Protein AF-A0AAP2RC57-F1 (afdb_monomer)

Radius of gyration: 25.56 Å; Cα contacts (8 Å, |Δi|>4): 805; chains: 1; bounding box: 66×59×73 Å

Solvent-accessible surface area (backbone atoms only — not comparable to full-atom values): 23849 Å² total; per-residue (Å²): 111,42,79,47,70,42,87,91,65,49,38,30,40,40,34,31,61,38,85,91,76,53,29,42,38,34,36,42,38,35,35,86,50,62,31,56,44,36,36,43,33,37,75,51,63,69,88,62,71,57,52,41,61,51,59,52,50,81,66,72,75,49,53,63,49,76,56,96,31,35,35,39,35,44,32,54,61,45,45,55,62,35,55,35,39,39,35,39,32,59,41,25,61,70,53,69,73,39,84,90,45,95,68,66,46,54,71,66,49,33,49,55,53,51,67,41,33,81,59,81,63,50,80,49,69,51,74,76,76,88,84,90,83,88,88,86,87,88,90,89,94,87,89,85,87,87,87,90,83,92,81,90,84,90,86,84,90,89,82,81,87,69,78,85,87,58,70,20,52,29,34,24,35,35,24,25,44,78,89,40,48,43,62,62,48,42,52,32,36,40,49,36,31,20,76,73,71,33,33,22,35,35,34,39,60,19,57,87,67,56,49,62,41,71,54,59,62,51,60,75,90,78,54,85,40,22,44,22,36,33,32,45,71,76,39,60,66,74,56,17,50,41,78,49,104,48,96,35,26,36,36,28,33,28,32,88,50,69,68,40,54,74,54,40,43,71,78,46,51,47,58,56,49,53,61,53,20,72,79,17,56,31,34,36,35,25,43,38,60,33,77,50,71,68,34,52,53,48,43,70,61,21,65,29,32,37,40,35,25,36,67,43,74,67,33,49,58,33,33,51,54,34,53,50,50,31,54,76,68,73,26,46,65,78,23,30,32,34,28,61,33,49,88,86,72,52,84,58,51,71,68,58,51,22,64,74,67,75,36,52,70,62,36,76,32,54,71,52,84,63,66,74,38,92,85,22,51,50,39,48,75,72,40,54,89,36,72,62,22,46,41,34,44,50,44,30,29,62,76,70,69,44,91,81,78,70,84,75,87,62,76,48,69,65,53,57,50,46,53,66,73,68,61,127

Nearest PDB structures (foldseek):
  1g3r-assembly1_A  TM=9.320E-01  e=1.371E-20  Pyrococcus furiosus
  1ion-assembly1_A  TM=9.252E-01  e=2.441E-20  Pyrococcus horikoshii OT3
  1hyq-assembly1_A  TM=9.012E-01  e=7.736E-20  Archaeoglobus fulgidus
  3r9j-assembly1_B-1  TM=8.174E-01  e=2.659E-14  Escherichia coli K-12
  3r9j-assembly1_A-1  TM=8.174E-01  e=3.161E-14  Escherichia coli K-12

Mean predicted aligned error: 17.64 Å

Secondary structure (DSSP, 8-state):
-EEEE-TTT--EEEEEEETTTTEEEEEEE--SS-EEEEEEEEE--TT-TTEEEEEEESSSPPEEEEETTEEEEEEEEE-TT-EEEEEEEEEEHHHHS-TT------HHHHHHHHGGGGSPPEEEEEPPPS----------------------------S----TT-PPEEEEEE-SSTTSSHHHHHHHHHHHHHHTT--EEEEE--TTS--HHHHHT--GGG-S--HHHHHTTSS-GGGG-EE-SSTTEEEEPPP--HHHHHH--GGGHHHHHHHHHTT-SEEEEEPPSSSSHHHHHHHHT-SEEEEEE-SSHHHHHHHHHHHHHHHHTT-EEEEEEE-S--SSS-SS-HHHHHHHHTS-EEEEPPP-GGGS-TT---HHHHSTTSHHHHHHHHHHHHHHT-TT-PPP----HHHHHHHHHH--

Foldseek 3Di:
DDWDADPVFRWIWDWDADPVQLKIKIKIWGAAAKFAKKKKKAFAPQVLPAKDKFKDWPDDTWDWDDDDRMIITIDGIDHHGTIMIIMIHSQHPVNVVPLPDPDHRDPVRSVRRNVRSPPDIDMDTDGDDDDDDDDDDDDDDDDDDDYDDYDDDDDDDDDDDPPADFQAAEEEEAFADPPLCSLLLLVLLQVLLVLVPFQEEEEELPLPDFCNCVLQVNDPVPQQDAVLCVQLVNDDLVSQWDDPPDPRYIYHTHDPDPVSSVSGPLVCVLVSSSVSRNPGNHYYYRFDHRQDPSLLSSLLSHQAYEYRAELDPVRLVSSLNSLVSSVVSVHYHAAYEHAQADPPDGPDDQVRSCVSNVHHHQYYAHDDPCSRPPNSDHCCQQPVPDPNVVSSNSSSCVVVVPPPDDNPPDDHPCVVVCCVVPPD

pLDDT: mean 73.2, std 20.49, range [22.48, 98.25]

InterPro domains:
  IPR010224 ATP binding protein MinD, archaea [TIGR01969] (170-416)
  IPR025669 AAA domain [PF13614] (169-316)
  IPR027417 P-loop containing nucleoside triphosphate hydrolase [G3DSA:3.40.50.300] (169-399)
  IPR027417 P-loop containing nucleoside triphosphate hydrolase [SSF52540] (168-402)
  IPR050678 DNA Partitioning ATPase [PTHR13696] (165-398)

Structure (mmCIF, N/CA/C/O backbone):
data_AF-A0AAP2RC57-F1
#
_entry.id   AF-A0AAP2RC57-F1
#
loop_
_atom_site.group_PDB
_atom_site.id
_atom_site.type_symbol
_atom_site.label_atom_id
_atom_site.label_alt_id
_atom_site.label_comp_id
_atom_site.label_asym_id
_atom_site.label_entity_id
_atom_site.label_seq_id
_atom_site.pdbx_PDB_ins_code
_atom_site.Cartn_x
_atom_site.Cartn_y
_atom_site.Cartn_z
_atom_site.occupancy
_atom_site.B_iso_or_equiv
_atom_site.auth_seq_id
_atom_site.auth_comp_id
_atom_site.auth_asym_id
_atom_site.auth_atom_id
_atom_site.pdbx_PDB_model_num
ATOM 1 N N . MET A 1 1 ? 8.441 -15.925 -38.998 1.00 71.75 1 MET A N 1
ATOM 2 C CA . MET A 1 1 ? 9.612 -15.519 -38.195 1.00 71.75 1 MET A CA 1
ATOM 3 C C . MET A 1 1 ? 10.595 -14.818 -39.115 1.00 71.75 1 MET A C 1
ATOM 5 O O . MET A 1 1 ? 10.938 -15.378 -40.149 1.00 71.75 1 MET A O 1
ATOM 9 N N . ILE A 1 2 ? 11.003 -13.601 -38.770 1.00 81.56 2 ILE A N 1
ATOM 10 C CA . ILE A 1 2 ? 12.039 -12.836 -39.468 1.00 81.56 2 ILE A CA 1
ATOM 11 C C . ILE A 1 2 ? 13.232 -12.728 -38.535 1.00 81.56 2 ILE A C 1
ATOM 13 O O . ILE A 1 2 ? 13.057 -12.373 -37.375 1.00 81.56 2 ILE A O 1
ATOM 17 N N . LYS A 1 3 ? 14.431 -12.969 -39.060 1.00 83.00 3 LYS A N 1
ATOM 18 C CA . LYS A 1 3 ? 15.690 -12.688 -38.377 1.00 83.00 3 LYS A CA 1
ATOM 19 C C . LYS A 1 3 ? 16.464 -11.632 -39.161 1.00 83.00 3 LYS A C 1
ATOM 21 O O . LYS A 1 3 ? 16.608 -11.747 -40.379 1.00 83.00 3 LYS A O 1
ATOM 26 N N . ILE A 1 4 ? 16.926 -10.598 -38.472 1.00 80.38 4 ILE A N 1
ATOM 27 C CA . ILE A 1 4 ? 17.747 -9.515 -39.012 1.00 80.38 4 ILE A CA 1
ATOM 28 C C . ILE A 1 4 ? 18.979 -9.421 -38.130 1.00 80.38 4 ILE A C 1
ATOM 30 O O . ILE A 1 4 ? 18.853 -9.304 -36.919 1.00 80.38 4 ILE A O 1
ATOM 34 N N . THR A 1 5 ? 20.160 -9.445 -38.728 1.00 79.06 5 THR A N 1
ATOM 35 C CA . THR A 1 5 ? 21.411 -9.199 -38.012 1.00 79.06 5 THR A CA 1
ATOM 36 C C . THR A 1 5 ? 22.023 -7.936 -38.585 1.00 79.06 5 THR A C 1
ATOM 38 O O . THR A 1 5 ? 22.183 -7.826 -39.801 1.00 79.06 5 THR A O 1
ATOM 41 N N . ASN A 1 6 ? 22.328 -6.972 -37.725 1.00 74.06 6 ASN A N 1
ATOM 42 C CA . ASN A 1 6 ? 23.096 -5.805 -38.115 1.00 74.06 6 ASN A CA 1
ATOM 43 C C . ASN A 1 6 ? 24.582 -6.193 -38.122 1.00 74.06 6 ASN A C 1
ATOM 45 O O . ASN A 1 6 ? 25.138 -6.545 -37.084 1.00 74.06 6 ASN A O 1
ATOM 49 N N . ALA A 1 7 ? 25.193 -6.179 -39.307 1.00 67.19 7 ALA A N 1
ATOM 50 C CA . ALA A 1 7 ? 26.567 -6.631 -39.510 1.00 67.19 7 ALA A CA 1
ATOM 51 C C . ALA A 1 7 ? 27.607 -5.741 -38.808 1.00 67.19 7 ALA A C 1
ATOM 53 O O . ALA A 1 7 ? 28.655 -6.247 -38.419 1.00 67.19 7 ALA A O 1
ATOM 54 N N . ASP A 1 8 ? 27.299 -4.457 -38.602 1.00 64.94 8 ASP A N 1
ATOM 55 C CA . ASP A 1 8 ? 28.224 -3.483 -38.010 1.00 64.94 8 ASP A CA 1
ATOM 56 C C . ASP A 1 8 ? 28.187 -3.507 -36.475 1.00 64.94 8 ASP A C 1
ATOM 58 O O . ASP A 1 8 ? 29.171 -3.192 -35.808 1.00 64.94 8 ASP A O 1
ATOM 62 N N . THR A 1 9 ? 27.046 -3.884 -35.892 1.00 69.62 9 THR A N 1
ATOM 63 C CA . THR A 1 9 ? 26.827 -3.824 -34.439 1.00 69.62 9 THR A CA 1
ATOM 64 C C . THR A 1 9 ? 26.744 -5.197 -33.776 1.00 69.62 9 THR A C 1
ATOM 66 O O . THR A 1 9 ? 26.930 -5.304 -32.566 1.00 69.62 9 THR A O 1
ATOM 69 N N . GLY A 1 10 ? 26.473 -6.258 -34.539 1.00 74.38 10 GLY A N 1
ATOM 70 C CA . GLY A 1 10 ? 26.226 -7.601 -34.008 1.00 74.38 10 GLY A CA 1
ATOM 71 C C . GLY A 1 10 ? 24.857 -7.761 -33.336 1.00 74.38 10 GLY A C 1
ATOM 72 O O . GLY A 1 10 ? 24.551 -8.840 -32.833 1.00 74.38 10 GLY A O 1
ATOM 73 N N . LEU A 1 11 ? 24.019 -6.716 -33.343 1.00 82.44 11 LEU A N 1
ATOM 74 C CA . LEU A 1 11 ? 22.653 -6.774 -32.832 1.00 82.44 11 LEU A CA 1
ATOM 75 C C . LEU A 1 11 ? 21.786 -7.643 -33.747 1.00 82.44 11 LEU A C 1
ATOM 77 O O . LEU A 1 11 ? 21.745 -7.461 -34.968 1.00 82.44 11 LEU A O 1
ATOM 81 N N . GLU A 1 12 ? 21.054 -8.568 -33.142 1.00 86.00 12 GLU A N 1
ATOM 82 C CA . GLU A 1 12 ? 20.142 -9.470 -33.828 1.00 86.00 12 GLU A CA 1
ATOM 83 C C . GLU A 1 12 ? 18.700 -9.180 -33.409 1.00 86.00 12 GLU A C 1
ATOM 85 O O . GLU A 1 12 ? 18.374 -9.184 -32.227 1.00 86.00 12 GLU A O 1
ATOM 90 N N . ILE A 1 13 ? 17.820 -8.963 -34.385 1.00 87.38 13 ILE A N 1
ATOM 91 C CA . ILE A 1 13 ? 16.377 -8.891 -34.184 1.00 87.38 13 ILE A CA 1
ATOM 92 C C . ILE A 1 13 ? 15.722 -10.166 -34.705 1.00 87.38 13 ILE A C 1
ATOM 94 O O . ILE A 1 13 ? 15.879 -10.515 -35.876 1.00 87.38 13 ILE A O 1
ATOM 98 N N . ILE A 1 14 ? 14.907 -10.806 -33.870 1.00 88.06 14 ILE A N 1
ATOM 99 C CA . ILE A 1 14 ? 14.030 -11.909 -34.253 1.00 88.06 14 ILE A CA 1
ATOM 100 C C . ILE A 1 14 ? 12.585 -11.482 -34.015 1.00 88.06 14 ILE A C 1
ATOM 102 O O . ILE A 1 14 ? 12.154 -11.361 -32.877 1.00 88.06 14 ILE A O 1
ATOM 106 N N . LYS A 1 15 ? 11.812 -11.294 -35.082 1.00 89.25 15 LYS A N 1
ATOM 107 C CA . LYS A 1 15 ? 10.379 -10.988 -35.012 1.00 89.25 15 LYS A CA 1
ATOM 108 C C . LYS A 1 15 ? 9.553 -12.230 -35.319 1.00 89.25 15 LYS A C 1
ATOM 110 O O . LYS A 1 15 ? 9.789 -12.910 -36.326 1.00 89.25 15 LYS A O 1
ATOM 115 N N . HIS A 1 16 ? 8.552 -12.521 -34.501 1.00 89.12 16 HIS A N 1
ATOM 116 C CA . HIS A 1 16 ? 7.581 -13.565 -34.785 1.00 89.12 16 HIS A CA 1
ATOM 117 C C . HIS A 1 16 ? 6.199 -13.244 -34.219 1.00 89.12 16 HIS A C 1
ATOM 119 O O . HIS A 1 16 ? 6.049 -12.530 -33.233 1.00 89.12 16 HIS A O 1
ATOM 125 N N . TRP A 1 17 ? 5.189 -13.814 -34.865 1.00 88.44 17 TRP A N 1
ATOM 126 C CA . TRP A 1 17 ? 3.831 -13.847 -34.353 1.00 88.44 17 TRP A CA 1
ATOM 127 C C . TRP A 1 17 ? 3.673 -15.042 -33.409 1.00 88.44 17 TRP A C 1
ATOM 129 O O . TRP A 1 17 ? 4.246 -16.107 -33.656 1.00 88.44 17 TRP A O 1
ATOM 139 N N . ASP A 1 18 ? 2.960 -14.841 -32.310 1.00 81.38 18 ASP A N 1
ATOM 140 C CA . ASP A 1 18 ? 2.585 -15.861 -31.336 1.00 81.38 18 ASP A CA 1
ATOM 141 C C . ASP A 1 18 ? 1.091 -16.157 -31.511 1.00 81.38 18 ASP A C 1
ATOM 143 O O . ASP A 1 18 ? 0.240 -15.402 -31.043 1.00 81.38 18 ASP A O 1
ATOM 147 N N . ASP A 1 19 ? 0.781 -17.247 -32.219 1.00 77.06 19 ASP A N 1
ATOM 148 C CA . ASP A 1 19 ? -0.594 -17.655 -32.531 1.00 77.06 19 ASP A CA 1
ATOM 149 C C . ASP A 1 19 ? -1.418 -18.000 -31.285 1.00 77.06 19 ASP A C 1
ATOM 151 O O . ASP A 1 19 ? -2.639 -17.865 -31.292 1.00 77.06 19 ASP A O 1
ATOM 155 N N . VAL A 1 20 ? -0.767 -18.449 -30.207 1.00 73.12 20 VAL A N 1
ATOM 156 C CA . VAL A 1 20 ? -1.454 -18.874 -28.980 1.00 73.12 20 VAL A CA 1
ATOM 157 C C . VAL A 1 20 ? -1.958 -17.662 -28.204 1.00 73.12 20 VAL A C 1
ATOM 159 O O . VAL A 1 20 ? -3.068 -17.687 -27.670 1.00 73.12 20 VAL A O 1
ATOM 162 N N . ASN A 1 21 ? -1.144 -16.606 -28.152 1.00 68.56 21 ASN A N 1
ATOM 163 C CA . ASN A 1 21 ? -1.432 -15.399 -27.378 1.00 68.56 21 ASN A CA 1
ATOM 164 C C . ASN A 1 21 ? -1.840 -14.191 -28.239 1.00 68.56 21 ASN A C 1
ATOM 166 O O . ASN A 1 21 ? -2.028 -13.106 -27.693 1.00 68.56 21 ASN A O 1
ATOM 170 N N . GLU A 1 22 ? -1.966 -14.369 -29.557 1.00 76.62 22 GLU A N 1
ATOM 171 C CA . GLU A 1 22 ? -2.390 -13.355 -30.534 1.00 76.62 22 GLU A CA 1
ATOM 172 C C . GLU A 1 22 ? -1.623 -12.026 -30.390 1.00 76.62 22 GLU A C 1
ATOM 174 O O . GLU A 1 22 ? -2.188 -10.932 -30.264 1.00 76.62 22 GLU A O 1
ATOM 179 N N . ARG A 1 23 ? -0.291 -12.126 -30.376 1.00 82.38 23 ARG A N 1
ATOM 180 C CA . ARG A 1 23 ? 0.617 -10.989 -30.174 1.00 82.38 23 ARG A CA 1
ATOM 181 C C . ARG A 1 23 ? 1.861 -11.090 -31.045 1.00 82.38 23 ARG A C 1
ATOM 183 O O . ARG A 1 23 ? 2.297 -12.180 -31.411 1.00 82.38 23 ARG A O 1
ATOM 190 N N . MET A 1 24 ? 2.459 -9.942 -31.342 1.00 86.25 24 MET A N 1
ATOM 191 C CA . MET A 1 24 ? 3.772 -9.883 -31.967 1.00 86.25 24 MET A CA 1
ATOM 192 C C . MET A 1 24 ? 4.857 -9.847 -30.899 1.00 86.25 24 MET A C 1
ATOM 194 O O . MET A 1 24 ? 4.752 -9.101 -29.925 1.00 86.25 24 MET A O 1
ATOM 198 N N . ILE A 1 25 ? 5.915 -10.616 -31.127 1.00 84.38 25 ILE A N 1
ATOM 199 C CA . ILE A 1 25 ? 7.101 -10.665 -30.283 1.00 84.38 25 ILE A CA 1
ATOM 200 C C . ILE A 1 25 ? 8.320 -10.319 -31.135 1.00 84.38 25 ILE A C 1
ATOM 202 O O . ILE A 1 25 ? 8.508 -10.848 -32.233 1.00 84.38 25 ILE A O 1
ATOM 206 N N . ILE A 1 26 ? 9.157 -9.425 -30.625 1.00 86.25 26 ILE A N 1
ATOM 207 C CA . ILE A 1 26 ? 10.446 -9.051 -31.192 1.00 86.25 26 ILE A CA 1
ATOM 208 C C . ILE A 1 26 ? 11.515 -9.301 -30.132 1.00 86.25 26 ILE A C 1
ATOM 210 O O . ILE A 1 26 ? 11.588 -8.589 -29.137 1.00 86.25 26 ILE A O 1
ATOM 214 N N . PHE A 1 27 ? 12.383 -10.278 -30.358 1.00 85.62 27 PHE A N 1
ATOM 215 C CA . PHE A 1 27 ? 13.598 -10.438 -29.573 1.00 85.62 27 PHE A CA 1
ATOM 216 C C . PHE A 1 27 ? 14.697 -9.557 -30.144 1.00 85.62 27 PHE A C 1
ATOM 218 O O . PHE A 1 27 ? 15.053 -9.700 -31.310 1.00 85.62 27 PHE A O 1
ATOM 225 N N . LEU A 1 28 ? 15.261 -8.688 -29.318 1.00 85.06 28 LEU A N 1
ATOM 226 C CA . LEU A 1 28 ? 16.549 -8.066 -29.569 1.00 85.06 28 LEU A CA 1
ATOM 227 C C . LEU A 1 28 ? 17.600 -8.840 -28.779 1.00 85.06 28 LEU A C 1
ATOM 229 O O . LEU A 1 28 ? 17.564 -8.849 -27.553 1.00 85.06 28 LEU A O 1
ATOM 233 N N . LYS A 1 29 ? 18.532 -9.477 -29.476 1.00 84.06 29 LYS A N 1
ATOM 234 C CA . LYS A 1 29 ? 19.677 -10.163 -28.890 1.00 84.06 29 LYS A CA 1
ATOM 235 C C . LYS A 1 29 ? 20.939 -9.368 -29.180 1.00 84.06 29 LYS A C 1
ATOM 237 O O . LYS A 1 29 ? 21.219 -9.036 -30.332 1.00 84.06 29 LYS A O 1
ATOM 242 N N . ASN A 1 30 ? 21.702 -9.099 -28.134 1.00 83.56 30 ASN A N 1
ATOM 243 C CA . ASN A 1 30 ? 22.970 -8.414 -28.238 1.00 83.56 30 ASN A CA 1
ATOM 244 C C . ASN A 1 30 ? 24.151 -9.389 -28.284 1.00 83.56 30 ASN A C 1
ATOM 246 O O . ASN A 1 30 ? 24.128 -10.449 -27.657 1.00 83.56 30 ASN A O 1
ATOM 250 N N . GLY A 1 31 ? 25.165 -9.019 -29.063 1.00 78.94 31 GLY A N 1
ATOM 251 C CA . GLY A 1 31 ? 26.434 -9.730 -29.175 1.00 78.94 31 GLY A CA 1
ATOM 252 C C . GLY A 1 31 ? 27.399 -9.327 -28.060 1.00 78.94 31 GLY A C 1
ATOM 253 O O . GLY A 1 31 ? 27.032 -9.310 -26.891 1.00 78.94 31 GLY A O 1
ATOM 254 N N . GLU A 1 32 ? 28.638 -9.001 -28.423 1.00 75.56 32 GLU A N 1
ATOM 255 C CA . GLU A 1 32 ? 29.727 -8.731 -27.467 1.00 75.56 32 GLU A CA 1
ATOM 256 C C . GLU A 1 32 ? 29.888 -7.246 -27.088 1.00 75.56 32 GLU A C 1
ATOM 258 O O . GLU A 1 32 ? 30.630 -6.928 -26.164 1.00 75.56 32 GLU A O 1
ATOM 263 N N . ASN A 1 33 ? 29.187 -6.335 -27.768 1.00 76.00 33 ASN A N 1
ATOM 264 C CA . ASN A 1 33 ? 29.333 -4.884 -27.593 1.00 76.00 33 ASN A CA 1
ATOM 265 C C . ASN A 1 33 ? 28.248 -4.303 -26.680 1.00 76.00 33 ASN A C 1
ATOM 267 O O . ASN A 1 33 ? 27.155 -4.853 -26.607 1.00 76.00 33 ASN A O 1
ATOM 271 N N . SER A 1 34 ? 28.504 -3.170 -26.023 1.00 75.75 34 SER A N 1
ATOM 272 C CA . SER A 1 34 ? 27.483 -2.417 -25.278 1.00 75.75 34 SER A CA 1
ATOM 273 C C . SER A 1 34 ? 26.927 -1.244 -26.096 1.00 75.75 34 SER A C 1
ATOM 275 O O . SER A 1 34 ? 27.631 -0.637 -26.902 1.00 75.75 34 SER A O 1
ATOM 277 N N . PHE A 1 35 ? 25.651 -0.906 -25.885 1.00 78.38 35 PHE A N 1
ATOM 278 C CA . PHE A 1 35 ? 24.963 0.184 -26.588 1.00 78.38 35 PHE A CA 1
ATOM 279 C C . PHE A 1 35 ? 24.184 1.054 -25.607 1.00 78.38 35 PHE A C 1
ATOM 281 O O . PHE A 1 35 ? 23.420 0.521 -24.807 1.00 78.38 35 PHE A O 1
ATOM 288 N N . LYS A 1 36 ? 24.328 2.384 -25.677 1.00 71.44 36 LYS A N 1
ATOM 289 C CA . LYS A 1 36 ? 23.601 3.299 -24.776 1.00 71.44 36 LYS A CA 1
ATOM 290 C C . LYS A 1 36 ? 22.129 3.435 -25.126 1.00 71.44 36 LYS A C 1
ATOM 292 O O . LYS A 1 36 ? 21.308 3.360 -24.227 1.00 71.44 36 LYS A O 1
ATOM 297 N N . ASP A 1 37 ? 21.809 3.599 -26.403 1.00 78.12 37 ASP A N 1
ATOM 298 C CA . ASP A 1 37 ? 20.434 3.775 -26.857 1.00 78.12 37 ASP A CA 1
ATOM 299 C C . ASP A 1 37 ? 20.211 2.960 -28.122 1.00 78.12 37 ASP A C 1
ATOM 301 O O . ASP A 1 37 ? 20.755 3.247 -29.193 1.00 78.12 37 ASP A O 1
ATOM 305 N N . VAL A 1 38 ? 19.402 1.913 -27.987 1.00 83.94 38 VAL A N 1
ATOM 306 C CA . VAL A 1 38 ? 18.958 1.098 -29.112 1.00 83.94 38 VAL A CA 1
ATOM 307 C C . VAL A 1 38 ? 17.497 1.402 -29.382 1.00 83.94 38 VAL A C 1
ATOM 309 O O . VAL A 1 38 ? 16.634 1.213 -28.530 1.00 83.94 38 VAL A O 1
ATOM 312 N N . THR A 1 39 ? 17.214 1.874 -30.591 1.00 86.38 39 THR A N 1
ATOM 313 C CA . THR A 1 39 ? 15.854 2.090 -31.069 1.00 86.38 39 THR A CA 1
ATOM 314 C C . THR A 1 39 ? 15.464 0.968 -32.019 1.00 86.38 39 THR A C 1
ATOM 316 O O . THR A 1 39 ? 16.044 0.819 -33.097 1.00 86.38 39 THR A O 1
ATOM 319 N N . VAL A 1 40 ? 14.457 0.194 -31.628 1.00 87.88 40 VAL A N 1
ATOM 320 C CA . VAL A 1 40 ? 13.790 -0.770 -32.505 1.00 87.88 40 VAL A CA 1
ATOM 321 C C . VAL A 1 40 ? 12.496 -0.136 -32.980 1.00 87.88 40 VAL A C 1
ATOM 323 O O . VAL A 1 40 ? 11.701 0.328 -32.169 1.00 87.88 40 VAL A O 1
ATOM 326 N N . GLU A 1 41 ? 12.277 -0.104 -34.287 1.00 88.50 41 GLU A N 1
ATOM 327 C CA . GLU A 1 41 ? 11.047 0.417 -34.871 1.00 88.50 41 GLU A CA 1
ATOM 328 C C . GLU A 1 41 ? 10.393 -0.647 -35.739 1.00 88.50 41 GLU A C 1
ATOM 330 O O . GLU A 1 41 ? 11.063 -1.339 -36.502 1.00 88.50 41 GLU A O 1
ATOM 335 N N . ASP A 1 42 ? 9.078 -0.763 -35.652 1.00 89.88 42 ASP A N 1
ATOM 336 C CA . ASP A 1 42 ? 8.298 -1.685 -36.463 1.00 89.88 42 ASP A CA 1
ATOM 337 C C . ASP A 1 42 ? 7.031 -1.001 -36.972 1.00 89.88 42 ASP A C 1
ATOM 339 O O . ASP A 1 42 ? 6.579 0.005 -36.419 1.00 89.88 42 ASP A O 1
ATOM 343 N N . LEU A 1 43 ? 6.465 -1.530 -38.051 1.00 85.62 43 LEU A N 1
ATOM 344 C CA . LEU A 1 43 ? 5.206 -1.033 -38.593 1.00 85.62 43 LEU A CA 1
ATOM 345 C C . LEU A 1 43 ? 4.037 -1.830 -38.018 1.00 85.62 43 LEU A C 1
ATOM 347 O O . LEU A 1 43 ? 4.142 -3.037 -37.800 1.00 85.62 43 LEU A O 1
ATOM 351 N N . TYR A 1 44 ? 2.908 -1.151 -37.842 1.00 83.44 44 TYR A N 1
ATOM 352 C CA . TYR A 1 44 ? 1.629 -1.762 -37.496 1.00 83.44 44 TYR A CA 1
ATOM 353 C C . TYR A 1 44 ? 0.492 -1.161 -38.352 1.00 83.44 44 TYR A C 1
ATOM 355 O O . TYR A 1 44 ? 0.659 -0.085 -38.936 1.00 83.44 44 TYR A O 1
ATOM 363 N N . PRO A 1 45 ? -0.674 -1.822 -38.466 1.00 80.12 45 PRO A N 1
ATOM 364 C CA . PRO A 1 45 ? -1.791 -1.323 -39.254 1.00 80.12 45 PRO A CA 1
ATOM 365 C C . PRO A 1 45 ? -2.388 -0.088 -38.576 1.00 80.12 45 PRO A C 1
ATOM 367 O O . PRO A 1 45 ? -2.844 -0.164 -37.440 1.00 80.12 45 PRO A O 1
ATOM 370 N N . VAL A 1 46 ? -2.455 1.039 -39.288 1.00 73.38 46 VAL A N 1
ATOM 371 C CA . VAL A 1 46 ? -3.007 2.311 -38.771 1.00 73.38 46 VAL A CA 1
ATOM 372 C C . VAL A 1 46 ? -4.460 2.215 -38.286 1.00 73.38 46 VAL A C 1
ATOM 374 O O . VAL A 1 46 ? -4.910 3.077 -37.539 1.00 73.38 46 VAL A O 1
ATOM 377 N N . SER A 1 47 ? -5.190 1.171 -38.689 1.00 69.06 47 SER A N 1
ATOM 378 C CA . SER A 1 47 ? -6.540 0.868 -38.207 1.00 69.06 47 SER A CA 1
ATOM 379 C C . SER A 1 47 ? -6.580 0.375 -36.755 1.00 69.06 47 SER A C 1
ATOM 381 O O . SER A 1 47 ? -7.657 0.342 -36.169 1.00 69.06 47 SER A O 1
ATOM 383 N N . LEU A 1 48 ? -5.440 -0.007 -36.167 1.00 67.00 48 LEU A N 1
ATOM 384 C CA . LEU A 1 48 ? -5.334 -0.489 -34.789 1.00 67.00 48 LEU A CA 1
ATOM 385 C C . LEU A 1 48 ? -4.944 0.650 -33.839 1.00 67.00 48 LEU A C 1
ATOM 387 O O . LEU A 1 48 ? -3.772 0.871 -33.550 1.00 67.00 48 LEU A O 1
ATOM 391 N N . SER A 1 49 ? -5.924 1.395 -33.332 1.00 55.38 49 SER A N 1
ATOM 392 C CA . SER A 1 49 ? -5.679 2.455 -32.345 1.00 55.38 49 SER A CA 1
ATOM 393 C C . SER A 1 49 ? -5.488 1.899 -30.928 1.00 55.38 49 SER A C 1
ATOM 395 O O . SER A 1 49 ? -6.241 1.027 -30.504 1.00 55.38 49 SER A O 1
ATOM 397 N N . GLY A 1 50 ? -4.558 2.465 -30.150 1.00 53.09 50 GLY A N 1
ATOM 398 C CA . GLY A 1 50 ? -4.476 2.230 -28.699 1.00 53.09 50 GLY A CA 1
ATOM 399 C C . GLY A 1 50 ? -3.771 0.941 -28.269 1.00 53.09 50 GLY A C 1
ATOM 400 O O . GLY A 1 50 ? -4.005 0.490 -27.149 1.00 53.09 50 GLY A O 1
ATOM 401 N N . MET A 1 51 ? -2.933 0.374 -29.141 1.00 63.78 51 MET A N 1
ATOM 402 C CA . MET A 1 51 ? -2.156 -0.842 -28.892 1.00 63.78 51 MET A CA 1
ATOM 403 C C . MET A 1 51 ? -1.361 -0.793 -27.592 1.00 63.78 51 MET A C 1
ATOM 405 O O . MET A 1 51 ? -0.785 0.232 -27.221 1.00 63.78 51 MET A O 1
ATOM 409 N N . ILE A 1 52 ? -1.289 -1.944 -26.936 1.00 54.81 52 ILE A N 1
ATOM 410 C CA . ILE A 1 52 ? -0.459 -2.130 -25.757 1.00 54.81 52 ILE A CA 1
ATOM 411 C C . ILE A 1 52 ? 0.883 -2.690 -26.199 1.00 54.81 52 ILE A C 1
ATOM 413 O O . ILE A 1 52 ? 0.962 -3.741 -26.843 1.00 54.81 52 ILE A O 1
ATOM 417 N N . CYS A 1 53 ? 1.931 -1.978 -25.811 1.00 63.50 53 CYS A N 1
ATOM 418 C CA . CYS A 1 53 ? 3.308 -2.388 -25.985 1.00 63.50 53 CYS A CA 1
ATOM 419 C C . CYS A 1 53 ? 3.908 -2.592 -24.601 1.00 63.50 53 CYS A C 1
ATOM 421 O O . CYS A 1 53 ? 3.778 -1.733 -23.733 1.00 63.50 53 CYS A O 1
ATOM 423 N N . PHE A 1 54 ? 4.579 -3.711 -24.405 1.00 59.03 54 PHE A N 1
ATOM 424 C CA . PHE A 1 54 ? 5.321 -3.990 -23.187 1.00 59.03 54 PHE A CA 1
ATOM 425 C C . PHE A 1 54 ? 6.600 -4.713 -23.557 1.00 59.03 54 PHE A C 1
ATOM 427 O O . PHE A 1 54 ? 6.756 -5.213 -24.670 1.00 59.03 54 PHE A O 1
ATOM 434 N N . ALA A 1 55 ? 7.544 -4.745 -22.638 1.00 59.69 55 ALA A N 1
ATOM 435 C CA . ALA A 1 55 ? 8.784 -5.450 -22.852 1.00 59.69 55 ALA A CA 1
ATOM 436 C C . ALA A 1 55 ? 9.125 -6.269 -21.625 1.00 59.69 55 ALA A C 1
ATOM 438 O O . ALA A 1 55 ? 8.981 -5.817 -20.494 1.00 59.69 55 ALA A O 1
ATOM 439 N N . ARG A 1 56 ? 9.600 -7.479 -21.876 1.00 52.50 56 ARG A N 1
ATOM 440 C CA . ARG A 1 56 ? 10.172 -8.364 -20.882 1.00 52.50 56 ARG A CA 1
ATOM 441 C C . ARG A 1 56 ? 11.685 -8.318 -21.063 1.00 52.50 56 ARG A C 1
ATOM 443 O O . ARG A 1 56 ? 12.206 -8.525 -22.158 1.00 52.50 56 ARG A O 1
ATOM 450 N N . SER A 1 57 ? 12.396 -7.955 -20.007 1.00 53.53 57 SER A N 1
ATOM 451 C CA . SER A 1 57 ? 13.812 -7.602 -20.084 1.00 53.53 57 SER A CA 1
ATOM 452 C C . SER A 1 57 ? 14.555 -8.134 -18.866 1.00 53.53 57 SER A C 1
ATOM 454 O O . SER A 1 57 ? 14.131 -7.892 -17.743 1.00 53.53 57 SER A O 1
ATOM 456 N N . GLY A 1 58 ? 15.696 -8.794 -19.084 1.00 46.06 58 GLY A N 1
ATOM 457 C CA . GLY A 1 58 ? 16.758 -8.818 -18.079 1.00 46.06 58 GLY A CA 1
ATOM 458 C C . GLY A 1 58 ? 17.466 -7.461 -18.095 1.00 46.06 58 GLY A C 1
ATOM 459 O O . GLY A 1 58 ? 18.087 -7.123 -19.100 1.00 46.06 58 GLY A O 1
ATOM 460 N N . GLY A 1 59 ? 17.317 -6.649 -17.045 1.00 47.97 59 GLY A N 1
ATOM 461 C CA . GLY A 1 59 ? 17.835 -5.268 -16.959 1.00 47.97 59 GLY A CA 1
ATOM 462 C C . GLY A 1 59 ? 16.793 -4.182 -17.294 1.00 47.97 59 GLY A C 1
ATOM 463 O O . GLY A 1 59 ? 15.602 -4.474 -17.342 1.00 47.97 59 GLY A O 1
ATOM 464 N N . VAL A 1 60 ? 17.234 -2.940 -17.556 1.00 43.81 60 VAL A N 1
ATOM 465 C CA . VAL A 1 60 ? 16.368 -1.737 -17.689 1.00 43.81 60 VAL A CA 1
ATOM 466 C C . VAL A 1 60 ? 15.233 -1.922 -18.709 1.00 43.81 60 VAL A C 1
ATOM 468 O O . VAL A 1 60 ? 15.473 -2.367 -19.838 1.00 43.81 60 VAL A O 1
ATOM 471 N N . ALA A 1 61 ? 14.004 -1.577 -18.305 1.00 49.75 61 ALA A N 1
ATOM 472 C CA . ALA A 1 61 ? 12.804 -1.680 -19.126 1.00 49.75 61 ALA A CA 1
ATOM 473 C C . ALA A 1 61 ? 12.809 -0.642 -20.268 1.00 49.75 61 ALA A C 1
ATOM 475 O O . ALA A 1 61 ? 13.081 0.539 -20.041 1.00 49.75 61 ALA A O 1
ATOM 476 N N . PRO A 1 62 ? 12.525 -1.045 -21.515 1.00 61.16 62 PRO A N 1
ATOM 477 C CA . PRO A 1 62 ? 12.481 -0.116 -22.633 1.00 61.16 62 PRO A CA 1
ATOM 478 C C . PRO A 1 62 ? 11.167 0.666 -22.683 1.00 61.16 62 PRO A C 1
ATOM 480 O O . PRO A 1 62 ? 10.089 0.135 -22.419 1.00 61.16 62 PRO A O 1
ATOM 483 N N . MET A 1 63 ? 11.248 1.923 -23.114 1.00 62.91 63 MET A N 1
ATOM 484 C CA . MET A 1 63 ? 10.070 2.752 -23.359 1.00 62.91 63 MET A CA 1
ATOM 485 C C . MET A 1 63 ? 9.500 2.449 -24.743 1.00 62.91 63 MET A C 1
ATOM 487 O O . MET A 1 63 ? 10.198 2.605 -25.747 1.00 62.91 63 MET A O 1
ATOM 491 N N . ALA A 1 64 ? 8.229 2.055 -24.808 1.00 70.19 64 ALA A N 1
ATOM 492 C CA . ALA A 1 64 ? 7.531 1.774 -26.058 1.00 70.19 64 ALA A CA 1
ATOM 493 C C . ALA A 1 64 ? 6.487 2.853 -26.370 1.00 70.19 64 ALA A C 1
ATOM 495 O O . ALA A 1 64 ? 5.684 3.220 -25.514 1.00 70.19 64 ALA A O 1
ATOM 496 N N . THR A 1 65 ? 6.460 3.333 -27.610 1.00 70.50 65 THR A N 1
ATOM 497 C CA . THR A 1 65 ? 5.428 4.246 -28.114 1.00 70.50 65 THR A CA 1
ATOM 498 C C . THR A 1 65 ? 4.848 3.704 -29.414 1.00 70.50 65 THR A C 1
ATOM 500 O O . THR A 1 65 ? 5.579 3.206 -30.264 1.00 70.50 65 THR A O 1
ATOM 503 N N . ALA A 1 66 ? 3.528 3.778 -29.579 1.00 71.94 66 ALA A N 1
ATOM 504 C CA . ALA A 1 66 ? 2.840 3.384 -30.807 1.00 71.94 66 ALA A CA 1
ATOM 505 C C . ALA A 1 66 ? 2.002 4.559 -31.317 1.00 71.94 66 ALA A C 1
ATOM 507 O O . ALA A 1 66 ? 1.086 5.013 -30.635 1.00 71.94 66 ALA A O 1
ATOM 508 N N . SER A 1 67 ? 2.318 5.071 -32.507 1.00 71.56 67 SER A N 1
ATOM 509 C CA . SER A 1 67 ? 1.606 6.201 -33.116 1.00 71.56 67 SER A CA 1
ATOM 510 C C . SER A 1 67 ? 1.755 6.192 -34.638 1.00 71.56 67 SER A C 1
ATOM 512 O O . SER A 1 67 ? 2.794 5.796 -35.161 1.00 71.56 67 SER A O 1
ATOM 514 N N . GLY A 1 68 ? 0.707 6.593 -35.363 1.00 72.56 68 GLY A N 1
ATOM 515 C CA . GLY A 1 68 ? 0.760 6.787 -36.817 1.00 72.56 68 GLY A CA 1
ATOM 516 C C . GLY A 1 68 ? 1.176 5.555 -37.636 1.00 72.56 68 GLY A C 1
ATOM 517 O O . GLY A 1 68 ? 1.843 5.712 -38.654 1.00 72.56 68 GLY A O 1
ATOM 518 N N . GLY A 1 69 ? 0.835 4.336 -37.195 1.00 79.44 69 GLY A N 1
ATOM 519 C CA . GLY A 1 69 ? 1.221 3.090 -37.884 1.00 79.44 69 GLY A CA 1
ATOM 520 C C . GLY A 1 69 ? 2.663 2.639 -37.632 1.00 79.44 69 GLY A C 1
ATOM 521 O O . GLY A 1 69 ? 3.151 1.721 -38.291 1.00 79.44 69 GLY A O 1
ATOM 522 N N . LYS A 1 70 ? 3.352 3.269 -36.675 1.00 83.56 70 LYS A N 1
ATOM 523 C CA . LYS A 1 70 ? 4.709 2.923 -36.260 1.00 83.56 70 LYS A CA 1
ATOM 524 C C . LYS A 1 70 ? 4.803 2.675 -34.756 1.00 83.56 70 LYS A C 1
ATOM 526 O O . LYS A 1 70 ? 4.302 3.469 -33.958 1.00 83.56 70 LYS A O 1
ATOM 531 N N . ILE A 1 71 ? 5.460 1.586 -34.377 1.00 85.38 71 ILE A N 1
ATOM 532 C CA . ILE A 1 71 ? 5.833 1.299 -32.992 1.00 85.38 71 ILE A CA 1
ATOM 533 C C . ILE A 1 71 ? 7.330 1.512 -32.842 1.00 85.38 71 ILE A C 1
ATOM 535 O O . ILE A 1 71 ? 8.107 1.058 -33.679 1.00 85.38 71 ILE A O 1
ATOM 539 N N . THR A 1 72 ? 7.722 2.188 -31.773 1.00 84.81 72 THR A N 1
ATOM 540 C CA . THR A 1 72 ? 9.106 2.522 -31.464 1.00 84.81 72 THR A CA 1
ATOM 541 C C . THR A 1 72 ? 9.413 2.103 -30.032 1.00 84.81 72 THR A C 1
ATOM 543 O O . THR A 1 72 ? 8.795 2.600 -29.093 1.00 84.81 72 THR A O 1
ATOM 546 N N . TRP A 1 73 ? 10.397 1.225 -29.857 1.00 86.31 73 TRP A N 1
ATOM 547 C CA . TRP A 1 73 ? 10.991 0.900 -28.562 1.00 86.31 73 TRP A CA 1
ATOM 548 C C . TRP A 1 73 ? 12.336 1.591 -28.440 1.00 86.31 73 TRP A C 1
ATOM 550 O O . TRP A 1 73 ? 13.203 1.401 -29.291 1.00 86.31 73 TRP A O 1
ATOM 560 N N . ARG A 1 74 ? 12.517 2.358 -27.367 1.00 83.25 74 ARG A N 1
ATOM 561 C CA . ARG A 1 74 ? 13.806 2.919 -26.959 1.00 83.25 74 ARG A CA 1
ATOM 562 C C . ARG A 1 74 ? 14.333 2.115 -25.785 1.00 83.25 74 ARG A C 1
ATOM 564 O O . ARG A 1 74 ? 13.699 2.063 -24.732 1.00 83.25 74 ARG A O 1
ATOM 571 N N . ILE A 1 75 ? 15.463 1.463 -25.999 1.00 81.69 75 ILE A N 1
ATOM 572 C CA . ILE A 1 75 ? 16.063 0.513 -25.073 1.00 81.69 75 ILE A CA 1
ATOM 573 C C . ILE A 1 75 ? 17.370 1.132 -24.572 1.00 81.69 75 ILE A C 1
ATOM 575 O O . ILE A 1 75 ? 18.339 1.183 -25.339 1.00 81.69 75 ILE A O 1
ATOM 579 N N . PRO A 1 76 ? 17.397 1.616 -23.321 1.00 72.50 76 PRO A N 1
ATOM 580 C CA . PRO A 1 76 ? 18.604 2.180 -22.747 1.00 72.50 76 PRO A CA 1
ATOM 581 C C . PRO A 1 76 ? 19.558 1.062 -22.302 1.00 72.50 76 PRO A C 1
ATOM 583 O O . PRO A 1 76 ? 19.132 0.062 -21.724 1.00 72.50 76 PRO A O 1
ATOM 586 N N . ASN A 1 77 ? 20.853 1.271 -22.513 1.00 72.75 77 ASN A N 1
ATOM 587 C CA . ASN A 1 77 ? 21.969 0.480 -21.993 1.00 72.75 77 ASN A CA 1
ATOM 588 C C . ASN A 1 77 ? 21.837 -1.037 -22.244 1.00 72.75 77 ASN A C 1
ATOM 590 O O . ASN A 1 77 ? 21.631 -1.818 -21.316 1.00 72.75 77 ASN A O 1
ATOM 594 N N . VAL A 1 78 ? 21.974 -1.458 -23.505 1.00 76.19 78 VAL A N 1
ATOM 595 C CA . VAL A 1 78 ? 22.007 -2.872 -23.906 1.00 76.19 78 VAL A CA 1
ATOM 596 C C . VAL A 1 78 ? 23.416 -3.426 -23.692 1.00 76.19 78 VAL A C 1
ATOM 598 O O . VAL A 1 78 ? 24.358 -3.007 -24.365 1.00 76.19 78 VAL A O 1
ATOM 601 N N . ASN A 1 79 ? 23.565 -4.363 -22.755 1.00 78.38 79 ASN A N 1
ATOM 602 C CA . ASN A 1 79 ? 24.849 -4.966 -22.395 1.00 78.38 79 ASN A CA 1
ATOM 603 C C . ASN A 1 79 ? 25.170 -6.192 -23.258 1.00 78.38 79 ASN A C 1
ATOM 605 O O . ASN A 1 79 ? 24.258 -6.786 -23.844 1.00 78.38 79 ASN A O 1
ATOM 609 N N . PRO A 1 80 ? 26.450 -6.595 -23.346 1.00 78.38 80 PRO A N 1
ATOM 610 C CA . PRO A 1 80 ? 26.842 -7.805 -24.057 1.00 78.38 80 PRO A CA 1
ATOM 611 C C . PRO A 1 80 ? 26.045 -9.032 -23.594 1.00 78.38 80 PRO A C 1
ATOM 613 O O . PRO A 1 80 ? 25.945 -9.301 -22.399 1.00 78.38 80 PRO A O 1
ATOM 616 N N . GLY A 1 81 ? 25.476 -9.776 -24.541 1.00 74.88 81 GLY A N 1
ATOM 617 C CA . GLY A 1 81 ? 24.667 -10.969 -24.278 1.00 74.88 81 GLY A CA 1
ATOM 618 C C . GLY A 1 81 ? 23.210 -10.720 -23.870 1.00 74.88 81 GLY A C 1
ATOM 619 O O . GLY A 1 81 ? 22.462 -11.694 -23.749 1.00 74.88 81 GLY A O 1
ATOM 620 N N . ASP A 1 82 ? 22.779 -9.465 -23.698 1.00 77.69 82 ASP A N 1
ATOM 621 C CA . ASP A 1 82 ? 21.394 -9.149 -23.339 1.00 77.69 82 ASP A CA 1
ATOM 622 C C . ASP A 1 82 ? 20.402 -9.679 -24.381 1.00 77.69 82 ASP A C 1
ATOM 624 O O . ASP A 1 82 ? 20.597 -9.555 -25.594 1.00 77.69 82 ASP A O 1
ATOM 628 N N . VAL A 1 83 ? 19.280 -10.208 -23.893 1.00 78.69 83 VAL A N 1
ATOM 629 C CA . VAL A 1 83 ? 18.105 -10.514 -24.711 1.00 78.69 83 VAL A CA 1
ATOM 630 C C . VAL A 1 83 ? 16.924 -9.721 -24.168 1.00 78.69 83 VAL A C 1
ATOM 632 O O . VAL A 1 83 ? 16.546 -9.866 -23.005 1.00 78.69 83 VAL A O 1
ATOM 635 N N . LYS A 1 84 ? 16.337 -8.878 -25.016 1.00 79.00 84 LYS A N 1
ATOM 636 C CA . LYS A 1 84 ? 15.124 -8.114 -24.719 1.00 79.00 84 LYS A CA 1
ATOM 637 C C . LYS A 1 84 ? 13.980 -8.674 -25.545 1.00 79.00 84 LYS A C 1
ATOM 639 O O . LYS A 1 84 ? 14.111 -8.816 -26.756 1.00 79.00 84 LYS A O 1
ATOM 644 N N . GLU A 1 85 ? 12.866 -8.979 -24.902 1.00 78.19 85 GLU A N 1
ATOM 645 C CA . GLU A 1 85 ? 11.642 -9.436 -25.552 1.00 78.19 85 GLU A CA 1
ATOM 646 C C . GLU A 1 85 ? 10.657 -8.264 -25.594 1.00 78.19 85 GLU A C 1
ATOM 648 O O . GLU A 1 85 ? 10.128 -7.838 -24.572 1.00 78.19 85 GLU A O 1
ATOM 653 N N . LEU A 1 86 ? 10.438 -7.698 -26.775 1.00 81.12 86 LEU A N 1
ATOM 654 C CA . LEU A 1 86 ? 9.542 -6.571 -27.009 1.00 81.12 86 LEU A CA 1
ATOM 655 C C . LEU A 1 86 ? 8.235 -7.112 -27.573 1.00 81.12 86 LEU A C 1
ATOM 657 O O . LEU A 1 86 ? 8.235 -7.842 -28.562 1.00 8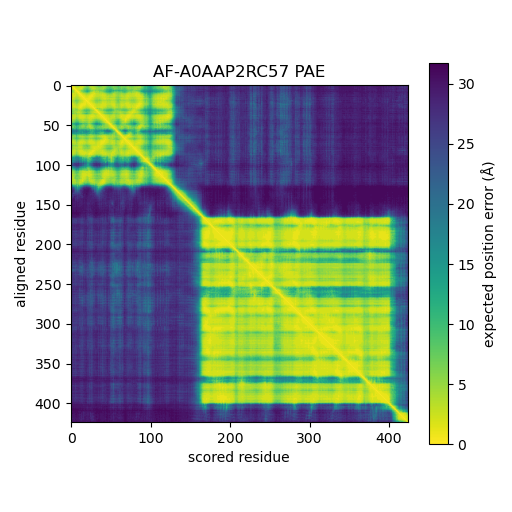1.12 86 LEU A O 1
ATOM 661 N N . ILE A 1 87 ? 7.121 -6.768 -26.948 1.00 73.12 87 ILE A N 1
ATOM 662 C CA . ILE A 1 87 ? 5.829 -7.372 -27.239 1.00 73.12 87 ILE A CA 1
ATOM 663 C C . ILE A 1 87 ? 4.831 -6.272 -27.550 1.00 73.12 87 ILE A C 1
ATOM 665 O O . ILE A 1 87 ? 4.764 -5.250 -26.865 1.00 73.12 87 ILE A O 1
ATOM 669 N N . TYR A 1 88 ? 4.025 -6.499 -28.578 1.00 77.94 88 TYR A N 1
ATOM 670 C CA . TYR A 1 88 ? 2.856 -5.678 -28.834 1.00 77.94 88 TYR A CA 1
ATOM 671 C C . TYR A 1 88 ? 1.677 -6.520 -29.289 1.00 77.94 88 TYR A C 1
ATOM 673 O O . TYR A 1 88 ? 1.820 -7.553 -29.945 1.00 77.94 88 TYR A O 1
ATOM 681 N N . THR A 1 89 ? 0.485 -6.067 -28.933 1.00 74.06 89 THR A N 1
ATOM 682 C CA . THR A 1 89 ? -0.766 -6.755 -29.238 1.00 74.06 89 THR A CA 1
ATOM 683 C C . THR A 1 89 ? -1.823 -5.747 -29.670 1.00 74.06 89 THR A C 1
ATOM 685 O O . THR A 1 89 ? -1.725 -4.551 -29.395 1.00 74.06 89 THR A O 1
ATOM 688 N N . SER A 1 90 ? -2.837 -6.237 -30.372 1.00 66.19 90 SER A N 1
ATOM 689 C CA . SER A 1 90 ? -4.011 -5.478 -30.803 1.00 66.19 90 SER A CA 1
ATOM 690 C C . SER A 1 90 ? -4.992 -5.211 -29.661 1.00 66.19 90 SER A C 1
ATOM 692 O O . SER A 1 90 ? -5.994 -4.530 -29.866 1.00 66.19 90 SER A O 1
ATOM 694 N N . LEU A 1 91 ? -4.713 -5.711 -28.452 1.00 59.66 91 LEU A N 1
ATOM 695 C CA . LEU A 1 91 ? -5.423 -5.285 -27.252 1.00 59.66 91 LEU A CA 1
ATOM 696 C C . LEU A 1 91 ? -5.220 -3.784 -27.043 1.00 59.66 91 LEU A C 1
ATOM 698 O O . LEU A 1 91 ? -4.092 -3.285 -27.088 1.00 59.66 91 LEU A O 1
ATOM 702 N N . THR A 1 92 ? -6.319 -3.075 -26.792 1.00 54.94 92 THR A N 1
ATOM 703 C CA . THR A 1 92 ? -6.268 -1.649 -26.474 1.00 54.94 92 THR A CA 1
ATOM 704 C C . THR A 1 92 ? -6.195 -1.419 -24.969 1.00 54.94 92 THR A C 1
ATOM 706 O O . THR A 1 92 ? -6.718 -2.218 -24.189 1.00 54.94 92 THR A O 1
ATOM 709 N N . ARG A 1 93 ? -5.600 -0.302 -24.532 1.00 48.12 93 ARG A N 1
ATOM 710 C CA . ARG A 1 93 ? -5.569 0.079 -23.103 1.00 48.12 93 ARG A CA 1
ATOM 711 C C . ARG A 1 93 ? -6.979 0.205 -22.502 1.00 48.12 93 ARG A C 1
ATOM 713 O O . ARG A 1 93 ? -7.210 -0.172 -21.362 1.00 48.12 93 ARG A O 1
ATOM 720 N N . GLU A 1 94 ? -7.946 0.635 -23.310 1.00 44.34 94 GLU A N 1
ATOM 721 C CA . GLU A 1 94 ? -9.373 0.668 -22.960 1.00 44.34 94 GLU A CA 1
ATOM 722 C C . GLU A 1 94 ? -9.989 -0.741 -22.837 1.00 44.34 94 GLU A C 1
ATOM 724 O O . GLU A 1 94 ? -10.870 -0.952 -22.009 1.00 44.34 94 GLU A O 1
ATOM 729 N N . THR A 1 95 ? -9.490 -1.727 -23.598 1.00 46.69 95 THR A N 1
ATOM 730 C CA . THR A 1 95 ? -9.897 -3.146 -23.514 1.00 46.69 95 THR A CA 1
ATOM 731 C C . THR A 1 95 ? -9.374 -3.818 -22.242 1.00 46.69 95 THR A C 1
ATOM 733 O O . THR A 1 95 ? -10.101 -4.611 -21.651 1.00 46.69 95 THR A O 1
ATOM 736 N N . LEU A 1 96 ? -8.163 -3.475 -21.783 1.00 42.50 96 LEU A N 1
ATOM 737 C CA . LEU A 1 96 ? -7.648 -3.913 -20.475 1.00 42.50 96 LEU A CA 1
ATOM 738 C C . LEU A 1 96 ? -8.450 -3.315 -19.310 1.00 42.50 96 LEU A C 1
ATOM 740 O O . LEU A 1 96 ? -8.778 -4.011 -18.351 1.00 42.50 96 LEU A O 1
ATOM 744 N N . ASN A 1 97 ? -8.823 -2.040 -19.422 1.00 40.22 97 ASN A N 1
ATOM 745 C CA . ASN A 1 97 ? -9.554 -1.329 -18.373 1.00 40.22 97 ASN A CA 1
ATOM 746 C C . ASN A 1 97 ? -11.034 -1.749 -18.268 1.00 40.22 97 ASN A C 1
ATOM 748 O O . ASN A 1 97 ? -11.722 -1.362 -17.327 1.00 40.22 97 ASN A O 1
ATOM 752 N N . ASN A 1 98 ? -11.545 -2.557 -19.205 1.00 37.00 98 ASN A N 1
ATOM 753 C CA . ASN A 1 98 ? -12.934 -3.014 -19.227 1.00 37.00 98 ASN A CA 1
ATOM 754 C C . ASN A 1 98 ? -13.049 -4.436 -18.643 1.00 37.00 98 ASN A C 1
ATOM 756 O O . ASN A 1 98 ? -13.071 -5.437 -19.358 1.00 37.00 98 ASN A O 1
ATOM 760 N N . HIS A 1 99 ? -13.127 -4.526 -17.313 1.00 40.16 99 HIS A N 1
ATOM 761 C CA . HIS A 1 99 ? -12.963 -5.761 -16.522 1.00 40.16 99 HIS A CA 1
ATOM 762 C C . HIS A 1 99 ? -14.018 -6.871 -16.738 1.00 40.16 99 HIS A C 1
ATOM 764 O O . HIS A 1 99 ? -13.901 -7.956 -16.174 1.00 40.16 99 HIS A O 1
ATOM 770 N N . TYR A 1 100 ? -15.050 -6.642 -17.554 1.00 34.81 100 TYR A N 1
ATOM 771 C CA . TYR A 1 100 ? -16.139 -7.604 -17.789 1.00 34.81 100 TYR A CA 1
ATOM 772 C C . TYR A 1 100 ? -15.938 -8.530 -18.987 1.00 34.81 100 TYR A C 1
ATOM 774 O O . TYR A 1 100 ? -16.757 -9.413 -19.237 1.00 34.81 100 TYR A O 1
ATOM 782 N N . MET A 1 101 ? -14.860 -8.350 -19.740 1.00 34.44 101 MET A N 1
ATOM 783 C CA . MET A 1 101 ? -14.519 -9.217 -20.853 1.00 34.44 101 MET A CA 1
ATOM 784 C C . MET A 1 101 ? -13.009 -9.421 -20.853 1.00 34.44 101 MET A C 1
ATOM 786 O O . MET A 1 101 ? -12.265 -8.475 -21.092 1.00 34.44 101 MET A O 1
ATOM 790 N N . LYS A 1 102 ? -12.543 -10.669 -20.721 1.00 38.69 102 LYS A N 1
ATOM 791 C CA . LYS A 1 102 ? -11.255 -11.074 -21.310 1.00 38.69 102 LYS A CA 1
ATOM 792 C C . LYS A 1 102 ? -11.402 -11.003 -22.831 1.00 38.69 102 LYS A C 1
ATOM 794 O O . LYS A 1 102 ? -11.508 -12.027 -23.503 1.00 38.69 102 LYS A O 1
ATOM 799 N N . LYS A 1 103 ? -11.531 -9.800 -23.386 1.00 44.34 103 LYS A N 1
ATOM 800 C CA . LYS A 1 103 ? -11.574 -9.628 -24.831 1.00 44.34 103 LYS A CA 1
ATOM 801 C C . LYS A 1 103 ? -10.161 -9.880 -25.324 1.00 44.34 103 LYS A C 1
ATOM 803 O O . LYS A 1 103 ? -9.259 -9.106 -25.037 1.00 44.34 103 LYS A O 1
ATOM 808 N N . ARG A 1 104 ? -9.990 -10.995 -26.034 1.00 49.88 104 ARG A N 1
ATOM 809 C CA . ARG A 1 104 ? -8.916 -11.158 -27.014 1.00 49.88 104 ARG A CA 1
ATOM 810 C C . ARG A 1 104 ? -9.043 -10.042 -28.058 1.00 49.88 104 ARG A C 1
ATOM 812 O O . ARG A 1 104 ? -10.141 -9.480 -28.190 1.00 49.88 104 ARG A O 1
ATOM 819 N N . PRO A 1 105 ? -7.978 -9.713 -28.803 1.00 53.56 105 PRO A N 1
ATOM 820 C CA . PRO A 1 105 ? -8.147 -8.934 -30.017 1.00 53.56 105 PRO A CA 1
ATOM 821 C C . PRO A 1 105 ? -9.313 -9.455 -30.856 1.00 53.56 105 PRO A C 1
ATOM 823 O O . PRO A 1 105 ? -9.608 -10.655 -30.838 1.00 53.56 105 PRO A O 1
ATOM 826 N N . SER A 1 106 ? -9.990 -8.590 -31.616 1.00 63.84 106 SER A N 1
ATOM 827 C CA . SER A 1 106 ? -10.904 -9.137 -32.618 1.00 63.84 106 SER A CA 1
ATOM 828 C C . SER A 1 106 ? -10.090 -10.038 -33.559 1.00 63.84 106 SER A C 1
ATOM 830 O O . SER A 1 106 ? -8.936 -9.730 -33.864 1.00 63.84 106 SER A O 1
ATOM 832 N N . GLN A 1 107 ? -10.655 -11.159 -34.025 1.00 62.31 107 GLN A N 1
ATOM 833 C CA . GLN A 1 107 ? -9.936 -12.036 -34.964 1.00 62.31 107 GLN A CA 1
ATOM 834 C C . GLN A 1 107 ? -9.464 -11.273 -36.215 1.00 62.31 107 GLN A C 1
ATOM 836 O O . GLN A 1 107 ? -8.438 -11.619 -36.796 1.00 62.31 107 GLN A O 1
ATOM 841 N N . GLY A 1 108 ? -10.174 -10.202 -36.594 1.00 73.12 108 GLY A N 1
ATOM 842 C CA . GLY A 1 108 ? -9.743 -9.270 -37.634 1.00 73.12 108 GLY A CA 1
ATOM 843 C C . GLY A 1 108 ? -8.464 -8.518 -37.260 1.00 73.12 108 GLY A C 1
ATOM 844 O O . GLY A 1 108 ? -7.519 -8.514 -38.041 1.00 73.12 108 GLY A O 1
ATOM 845 N N . ASP A 1 109 ? -8.387 -7.949 -36.058 1.00 74.56 109 ASP A N 1
ATOM 846 C CA . ASP A 1 109 ? -7.221 -7.184 -35.594 1.00 74.56 109 ASP A CA 1
ATOM 847 C C . ASP A 1 109 ? -5.991 -8.066 -35.358 1.00 74.56 109 ASP A C 1
ATOM 849 O O . ASP A 1 109 ? -4.874 -7.693 -35.719 1.00 74.56 109 ASP A O 1
ATOM 853 N N . ALA A 1 110 ? -6.189 -9.258 -34.784 1.00 75.12 110 ALA A N 1
ATOM 854 C CA . ALA A 1 110 ? -5.143 -10.274 -34.686 1.00 75.12 110 ALA A CA 1
ATOM 855 C C . ALA A 1 110 ? -4.650 -10.690 -36.079 1.00 75.12 110 ALA A C 1
ATOM 857 O O . ALA A 1 110 ? -3.445 -10.749 -36.309 1.00 75.12 110 ALA A O 1
ATOM 858 N N . GLY A 1 111 ? -5.563 -10.901 -37.034 1.00 79.38 111 GLY A N 1
ATOM 859 C CA . GLY A 1 111 ? -5.221 -11.214 -38.422 1.00 79.38 111 GLY A CA 1
ATOM 860 C C . GLY A 1 111 ? -4.433 -10.100 -39.118 1.00 79.38 111 GLY A C 1
ATOM 861 O O . GLY A 1 111 ? -3.472 -10.382 -39.836 1.00 79.38 111 GLY A O 1
ATOM 862 N N . LEU A 1 112 ? -4.782 -8.834 -38.870 1.00 82.19 112 LEU A N 1
ATOM 863 C CA . LEU A 1 112 ? -4.053 -7.679 -39.399 1.00 82.19 112 LEU A CA 1
ATOM 864 C C . LEU A 1 112 ? -2.626 -7.599 -38.836 1.00 82.19 112 LEU A C 1
ATOM 866 O O . LEU A 1 112 ? -1.689 -7.389 -39.605 1.00 82.19 112 LEU A O 1
ATOM 870 N N . LEU A 1 113 ? -2.432 -7.818 -37.529 1.00 80.12 113 LEU A N 1
ATOM 871 C CA . LEU A 1 113 ? -1.092 -7.883 -36.927 1.00 80.12 113 LEU A CA 1
ATOM 872 C C . LEU A 1 113 ? -0.288 -9.094 -37.403 1.00 80.12 113 LEU A C 1
ATOM 874 O O . LEU A 1 113 ? 0.893 -8.952 -37.726 1.00 80.12 113 LEU A O 1
ATOM 878 N N . ALA A 1 114 ? -0.916 -10.266 -37.494 1.00 83.44 114 ALA A N 1
ATOM 879 C CA . ALA A 1 114 ? -0.291 -11.477 -38.015 1.00 83.44 114 ALA A CA 1
ATOM 880 C C . ALA A 1 114 ? 0.218 -11.262 -39.449 1.00 83.44 114 ALA A C 1
ATOM 882 O O . ALA A 1 114 ? 1.337 -11.659 -39.782 1.00 83.44 114 ALA A O 1
ATOM 883 N N . GLY A 1 115 ? -0.545 -10.537 -40.275 1.00 83.19 115 GLY A N 1
ATOM 884 C CA . GLY A 1 115 ? -0.141 -10.128 -41.623 1.00 83.19 115 GLY A CA 1
ATOM 885 C C . GLY A 1 115 ? 1.131 -9.269 -41.663 1.00 83.19 115 GLY A C 1
ATOM 886 O O . GLY A 1 115 ? 1.818 -9.237 -42.682 1.00 83.19 115 GLY A O 1
ATOM 887 N N . MET A 1 116 ? 1.503 -8.626 -40.553 1.00 83.00 116 MET A N 1
ATOM 888 C CA . MET A 1 116 ? 2.720 -7.816 -40.440 1.00 83.00 116 MET A CA 1
ATOM 889 C C . MET A 1 116 ? 3.922 -8.583 -39.903 1.00 83.00 116 MET A C 1
ATOM 891 O O . MET A 1 116 ? 5.027 -8.038 -39.865 1.00 83.00 116 MET A O 1
ATOM 895 N N . ALA A 1 117 ? 3.762 -9.862 -39.560 1.00 83.25 117 ALA A N 1
ATOM 896 C CA . ALA A 1 117 ? 4.859 -10.717 -39.115 1.00 83.25 117 ALA A CA 1
ATOM 897 C C . ALA A 1 117 ? 5.953 -10.905 -40.181 1.00 83.25 117 ALA A C 1
ATOM 899 O O . ALA A 1 117 ? 7.055 -11.330 -39.839 1.00 83.25 117 ALA A O 1
ATOM 900 N N . SER A 1 118 ? 5.650 -10.609 -41.454 1.00 79.44 118 SER A N 1
ATOM 901 C CA . SER A 1 118 ? 6.574 -10.630 -42.599 1.00 79.44 118 SER A CA 1
ATOM 902 C C . SER A 1 118 ? 7.255 -9.281 -42.883 1.00 79.44 118 SER A C 1
ATOM 904 O O . SER A 1 118 ? 8.208 -9.233 -43.663 1.00 79.44 118 SER A O 1
ATOM 906 N N . VAL A 1 119 ? 6.834 -8.200 -42.216 1.00 83.94 119 VAL A N 1
ATOM 907 C CA . VAL A 1 119 ? 7.439 -6.870 -42.352 1.00 83.94 119 VAL A CA 1
ATOM 908 C C . VAL A 1 119 ? 8.657 -6.765 -41.441 1.00 83.94 119 VAL A C 1
ATOM 910 O O . VAL A 1 119 ? 8.578 -7.048 -40.243 1.00 83.94 119 VAL A O 1
ATOM 913 N N . LYS A 1 120 ? 9.794 -6.367 -42.022 1.00 83.56 120 LYS A N 1
ATOM 914 C CA . LYS A 1 120 ? 11.064 -6.227 -41.307 1.00 83.56 120 LYS A CA 1
ATOM 915 C C . LYS A 1 120 ? 11.035 -5.004 -40.380 1.00 83.56 120 LYS A C 1
ATOM 917 O O . LYS A 1 120 ? 10.835 -3.903 -40.894 1.00 83.56 120 LYS A O 1
ATOM 922 N N . PRO A 1 121 ? 11.299 -5.166 -39.071 1.00 86.31 121 PRO A N 1
ATOM 923 C CA . PRO A 1 121 ? 11.563 -4.028 -38.203 1.00 86.31 121 PRO A CA 1
ATOM 924 C C . PRO A 1 121 ? 12.901 -3.378 -38.578 1.00 86.31 121 PRO A C 1
ATOM 926 O O . PRO A 1 121 ? 13.796 -4.024 -39.131 1.00 86.31 121 PRO A O 1
ATOM 929 N N . SER A 1 122 ? 13.045 -2.097 -38.265 1.00 84.44 122 SER A N 1
ATOM 930 C CA . SER A 1 122 ? 14.296 -1.358 -38.393 1.00 84.44 122 SER A CA 1
ATOM 931 C C . SER A 1 122 ? 14.976 -1.175 -37.044 1.00 84.44 122 SER A C 1
ATOM 933 O O . SER A 1 122 ? 14.325 -1.038 -36.011 1.00 84.44 122 SER A O 1
ATOM 935 N N . LEU A 1 123 ? 16.303 -1.139 -37.077 1.00 83.44 123 LEU A N 1
ATOM 936 C CA . LEU A 1 123 ? 17.159 -0.978 -35.913 1.00 83.44 123 LEU A CA 1
ATOM 937 C C . LEU A 1 123 ? 18.031 0.260 -36.097 1.00 83.44 123 LEU A C 1
ATOM 939 O O . LEU A 1 123 ? 18.658 0.422 -37.145 1.00 83.44 123 LEU A O 1
ATOM 943 N N . ARG A 1 124 ? 18.103 1.100 -35.069 1.00 80.69 124 ARG A N 1
ATOM 944 C CA . ARG A 1 124 ? 19.073 2.190 -34.956 1.00 80.69 124 ARG A CA 1
ATOM 945 C C . ARG A 1 124 ? 19.757 2.088 -33.603 1.00 80.69 124 ARG A C 1
ATOM 947 O O . ARG A 1 124 ? 19.104 1.788 -32.611 1.00 80.69 124 ARG A O 1
ATOM 954 N N . SER A 1 125 ? 21.054 2.332 -33.561 1.00 72.75 125 SER A N 1
ATOM 955 C CA . SER A 1 125 ? 21.824 2.300 -32.320 1.00 72.75 125 SER A CA 1
ATOM 956 C C . SER A 1 125 ? 22.930 3.334 -32.381 1.00 72.75 125 SER A C 1
ATOM 958 O O . SER A 1 125 ? 23.5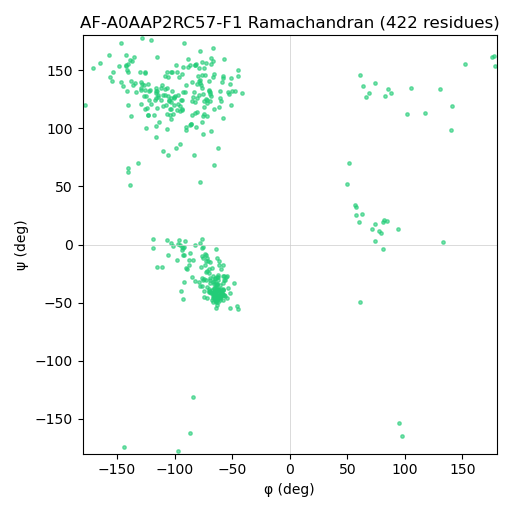92 3.448 -33.413 1.00 72.75 125 SER A O 1
ATOM 960 N N . GLU A 1 126 ? 23.166 4.028 -31.276 1.00 63.69 126 GLU A N 1
ATOM 961 C CA . GLU A 1 126 ? 24.356 4.858 -31.102 1.00 63.69 126 GLU A CA 1
ATOM 962 C C . GLU A 1 126 ? 25.441 4.022 -30.407 1.00 63.69 126 GLU A C 1
ATOM 964 O O . GLU A 1 126 ? 25.258 3.554 -29.279 1.00 63.69 126 GLU A O 1
ATOM 969 N N . GLN A 1 127 ? 26.555 3.772 -31.101 1.00 57.03 127 GLN A N 1
ATOM 970 C CA . GLN A 1 127 ? 27.746 3.175 -30.492 1.00 57.03 127 GLN A CA 1
ATOM 971 C C . GLN A 1 127 ? 28.497 4.246 -29.697 1.00 57.03 127 GLN A C 1
ATOM 973 O O . GLN A 1 127 ? 28.654 5.371 -30.171 1.00 57.03 127 GLN A O 1
ATOM 978 N N . HIS A 1 128 ? 29.005 3.894 -28.514 1.00 52.72 128 HIS A N 1
ATOM 979 C CA . HIS A 1 128 ? 30.060 4.691 -27.885 1.00 52.72 128 HIS A CA 1
ATOM 980 C C . HIS A 1 128 ? 31.401 4.317 -28.523 1.00 52.72 128 HIS A C 1
ATOM 982 O O . HIS A 1 128 ? 31.762 3.143 -28.551 1.00 52.72 128 HIS A O 1
ATOM 988 N N . ALA A 1 129 ? 32.126 5.317 -29.027 1.00 37.41 129 ALA A N 1
ATOM 989 C CA . ALA A 1 129 ? 33.578 5.252 -29.112 1.00 37.41 129 ALA A CA 1
ATOM 990 C C . ALA A 1 129 ? 34.128 5.609 -27.725 1.00 37.41 129 ALA A C 1
ATOM 992 O O . ALA A 1 129 ? 33.600 6.500 -27.063 1.00 37.41 129 ALA A O 1
ATOM 993 N N . ASP A 1 130 ? 35.147 4.886 -27.282 1.00 37.75 130 ASP A N 1
ATOM 994 C CA . ASP A 1 130 ? 35.824 5.071 -26.001 1.00 37.75 130 ASP A CA 1
ATOM 995 C C . ASP A 1 130 ? 36.084 6.552 -25.604 1.00 37.75 130 ASP A C 1
ATOM 997 O O . ASP A 1 130 ? 36.685 7.309 -26.361 1.00 37.75 130 ASP A O 1
ATOM 1001 N N . VAL A 1 131 ? 35.697 6.870 -24.356 1.00 39.03 131 VAL A N 1
ATOM 1002 C CA . VAL A 1 131 ? 36.227 7.866 -23.384 1.00 39.03 131 VAL A CA 1
ATOM 1003 C C . VAL A 1 131 ? 36.080 9.399 -23.642 1.00 39.03 131 VAL A C 1
ATOM 1005 O O . VAL A 1 131 ? 36.517 9.942 -24.647 1.00 39.03 131 VAL A O 1
ATOM 1008 N N . ASP A 1 132 ? 35.580 10.078 -22.585 1.00 31.11 132 ASP A N 1
ATOM 1009 C CA . ASP A 1 132 ? 35.672 11.504 -22.162 1.00 31.11 132 ASP A CA 1
ATOM 1010 C C . ASP A 1 132 ? 34.753 12.629 -22.718 1.00 31.11 132 ASP A C 1
ATOM 1012 O O . ASP A 1 132 ? 34.706 12.923 -23.908 1.00 31.11 132 ASP A O 1
ATOM 1016 N N . GLY A 1 133 ? 34.131 13.378 -21.780 1.00 25.94 133 GLY A N 1
ATOM 1017 C CA . GLY A 1 133 ? 33.672 14.778 -21.949 1.00 25.94 133 GLY A CA 1
ATOM 1018 C C . GLY A 1 133 ? 32.218 15.097 -21.518 1.00 25.94 133 GLY A C 1
ATOM 1019 O O . GLY A 1 133 ? 31.318 14.334 -21.862 1.00 25.94 133 GLY A O 1
ATOM 1020 N N . PRO A 1 134 ? 31.939 16.197 -20.771 1.00 29.45 134 PRO A N 1
ATOM 1021 C CA . PRO A 1 134 ? 30.635 16.454 -20.148 1.00 29.45 134 PRO A CA 1
ATOM 1022 C C . PRO A 1 134 ? 29.579 17.058 -21.091 1.00 29.45 134 PRO A C 1
ATOM 1024 O O . PRO A 1 134 ? 29.879 17.733 -22.070 1.00 29.45 134 PRO A O 1
ATOM 1027 N N . VAL A 1 135 ? 28.324 16.809 -20.710 1.00 29.39 135 VAL A N 1
ATOM 1028 C CA . VAL A 1 135 ? 27.057 17.125 -21.388 1.00 29.39 135 VAL A CA 1
ATOM 1029 C C . VAL A 1 135 ? 26.662 18.604 -21.252 1.00 29.39 135 VAL A C 1
ATOM 1031 O O . VAL A 1 135 ? 26.664 19.136 -20.144 1.00 29.39 135 VAL A O 1
ATOM 1034 N N . GLU A 1 136 ? 26.182 19.214 -22.343 1.00 23.61 136 GLU A N 1
ATOM 1035 C CA . GLU A 1 136 ? 25.321 20.409 -22.327 1.00 23.61 136 GLU A CA 1
ATOM 1036 C C . GLU A 1 136 ? 23.935 20.090 -22.921 1.00 23.61 136 GLU A C 1
ATOM 1038 O O . GLU A 1 136 ? 23.811 19.429 -23.950 1.00 23.61 136 GLU A O 1
ATOM 1043 N N . ILE A 1 137 ? 22.883 20.560 -22.241 1.00 28.03 137 ILE A N 1
ATOM 1044 C CA . ILE A 1 137 ? 21.456 20.366 -22.555 1.00 28.03 137 ILE A CA 1
ATOM 1045 C C . ILE A 1 137 ? 20.883 21.669 -23.132 1.00 28.03 137 ILE A C 1
ATOM 1047 O O . ILE A 1 137 ? 21.184 22.729 -22.582 1.00 28.03 137 ILE A O 1
ATOM 1051 N N . ARG A 1 138 ? 19.955 21.595 -24.109 1.00 23.55 138 ARG A N 1
ATOM 1052 C CA . ARG A 1 138 ? 18.743 22.457 -24.182 1.00 23.55 138 ARG A CA 1
ATOM 1053 C C . ARG A 1 138 ? 17.661 21.939 -25.172 1.00 23.55 138 ARG A C 1
ATOM 1055 O O . ARG A 1 138 ? 18.009 21.155 -26.049 1.00 23.55 138 ARG A O 1
ATOM 1062 N N . PRO A 1 139 ? 16.370 22.319 -24.989 1.00 33.97 139 PRO A N 1
ATOM 1063 C CA . PRO A 1 139 ? 15.174 21.553 -25.401 1.00 33.97 139 PRO A CA 1
ATOM 1064 C C . PRO A 1 139 ? 14.230 22.286 -26.392 1.00 33.97 139 PRO A C 1
ATOM 1066 O O . PRO A 1 139 ? 14.437 23.466 -26.626 1.00 33.97 139 PRO A O 1
ATOM 1069 N N . GLU A 1 140 ? 13.167 21.614 -26.879 1.00 24.14 140 GLU A N 1
ATOM 1070 C CA . GLU A 1 140 ? 11.853 22.153 -27.363 1.00 24.14 140 GLU A CA 1
ATOM 1071 C C . GLU A 1 140 ? 10.956 20.941 -27.774 1.00 24.14 140 GLU A C 1
ATOM 1073 O O . GLU A 1 140 ? 11.471 20.049 -28.443 1.00 24.14 140 GLU A O 1
ATOM 1078 N N . VAL A 1 141 ? 9.751 20.606 -27.260 1.00 26.64 141 VAL A N 1
ATOM 1079 C CA . VAL A 1 141 ? 8.405 21.203 -26.981 1.00 26.64 141 VAL A CA 1
ATOM 1080 C C . VAL A 1 141 ? 7.411 21.171 -28.175 1.00 26.64 141 VAL A C 1
ATOM 1082 O O . VAL A 1 141 ? 7.761 21.562 -29.277 1.00 26.64 141 VAL A O 1
ATOM 1085 N N . GLU A 1 142 ? 6.167 20.741 -27.859 1.00 27.11 142 GLU A N 1
ATOM 1086 C CA . GLU A 1 142 ? 4.823 20.954 -28.485 1.00 27.11 142 GLU A CA 1
ATOM 1087 C C . GLU A 1 142 ? 4.116 19.687 -29.021 1.00 27.11 142 GLU A C 1
ATOM 1089 O O . GLU A 1 142 ? 4.670 18.974 -29.847 1.00 27.11 142 GLU A O 1
ATOM 1094 N N . GLN A 1 143 ? 2.982 19.196 -28.475 1.00 26.36 143 GLN A N 1
ATOM 1095 C CA . GLN A 1 143 ? 1.622 19.709 -28.134 1.00 26.36 143 GLN A CA 1
ATOM 1096 C C . GLN A 1 143 ? 0.567 19.194 -29.146 1.00 26.36 143 GLN A C 1
ATOM 1098 O O . GLN A 1 143 ? 0.774 19.286 -30.350 1.00 26.36 143 GLN A O 1
ATOM 1103 N N . GLY A 1 144 ? -0.592 18.717 -28.654 1.00 23.86 144 GLY A N 1
ATOM 1104 C CA . GLY A 1 144 ? -1.838 18.655 -29.444 1.00 23.86 144 GLY A CA 1
ATOM 1105 C C . GLY A 1 144 ? -2.728 17.412 -29.274 1.00 23.86 144 GLY A C 1
ATOM 1106 O O . GLY A 1 144 ? -2.503 16.390 -29.911 1.00 23.86 144 GLY A O 1
ATOM 1107 N N . SER A 1 145 ? -3.770 17.540 -28.449 1.00 25.42 145 SER A N 1
ATOM 1108 C CA . SER A 1 145 ? -5.000 16.720 -28.331 1.00 25.42 145 SER A CA 1
ATOM 1109 C C . SER A 1 145 ? -6.085 17.234 -29.336 1.00 25.42 145 SER A C 1
ATOM 1111 O O . SER A 1 145 ? -5.679 17.999 -30.215 1.00 25.42 145 SER A O 1
ATOM 1113 N N . PRO A 1 146 ? -7.425 16.960 -29.278 1.00 44.25 146 PRO A N 1
ATOM 1114 C CA . PRO A 1 146 ? -8.253 16.090 -28.409 1.00 44.25 146 PRO A CA 1
ATOM 1115 C C . PRO A 1 146 ? -9.481 15.371 -29.091 1.00 44.25 146 PRO A C 1
ATOM 1117 O O . PRO A 1 146 ? -9.727 15.502 -30.285 1.00 44.25 146 PRO A O 1
ATOM 1120 N N . ASP A 1 147 ? -10.286 14.687 -28.252 1.00 28.92 147 ASP A N 1
ATOM 1121 C CA . ASP A 1 147 ? -11.777 14.667 -28.203 1.00 28.92 147 ASP A CA 1
ATOM 1122 C C . ASP A 1 147 ? -12.684 13.529 -28.776 1.00 28.92 147 ASP A C 1
ATOM 1124 O O . ASP A 1 147 ? -12.925 13.407 -29.970 1.00 28.92 147 ASP A O 1
ATOM 1128 N N . ASN A 1 148 ? -13.327 12.833 -27.808 1.00 28.42 148 ASN A N 1
ATOM 1129 C CA . ASN A 1 148 ? -14.775 12.579 -27.568 1.00 28.42 148 ASN A CA 1
ATOM 1130 C C . ASN A 1 148 ? -15.681 11.742 -28.515 1.00 28.42 148 ASN A C 1
ATOM 1132 O O . ASN A 1 148 ? -15.952 12.131 -29.643 1.00 28.42 148 ASN A O 1
ATOM 1136 N N . CYS A 1 149 ? -16.379 10.732 -27.941 1.00 22.48 149 CYS A N 1
ATOM 1137 C CA . CYS A 1 149 ? -17.805 10.762 -27.487 1.00 22.48 149 CYS A CA 1
ATOM 1138 C C . CYS A 1 149 ? -18.638 9.464 -27.749 1.00 22.48 149 CYS A C 1
ATOM 1140 O O . CYS A 1 149 ? -18.937 9.173 -28.898 1.00 22.48 149 CYS A O 1
ATOM 1142 N N . LYS A 1 150 ? -19.145 8.837 -26.654 1.00 25.16 150 LYS A N 1
ATOM 1143 C CA . LYS A 1 150 ? -20.530 8.308 -26.391 1.00 25.16 150 LYS A CA 1
ATOM 1144 C C . LYS A 1 150 ? -21.120 7.197 -27.312 1.00 25.16 150 LYS A C 1
ATOM 1146 O O . LYS A 1 150 ? -20.948 7.240 -28.512 1.00 25.16 150 LYS A O 1
ATOM 1151 N N . SER A 1 151 ? -21.945 6.214 -26.906 1.00 24.86 151 SER A N 1
ATOM 1152 C CA . SER A 1 151 ? -22.662 5.829 -25.668 1.00 24.86 151 SER A CA 1
ATOM 1153 C C . SER A 1 151 ? -23.570 4.592 -25.932 1.00 24.86 151 SER A C 1
ATOM 1155 O O . SER A 1 151 ? -24.004 4.446 -27.070 1.00 24.86 151 SER A O 1
ATOM 1157 N N . LEU A 1 152 ? -23.998 3.879 -24.860 1.00 24.19 152 LEU A N 1
ATOM 1158 C CA . LEU A 1 152 ? -25.264 3.095 -24.684 1.00 24.19 152 LEU A CA 1
ATOM 1159 C C . LEU A 1 152 ? -25.377 1.727 -25.432 1.00 24.19 152 LEU A C 1
ATOM 1161 O O . LEU A 1 152 ? -25.016 1.638 -26.590 1.00 24.19 152 LEU A O 1
ATOM 1165 N N . SER A 1 153 ? -25.900 0.603 -24.903 1.00 23.83 153 SER A N 1
ATOM 1166 C CA . SER A 1 153 ? -26.693 0.313 -23.691 1.00 23.83 153 SER A CA 1
ATOM 1167 C C . SER A 1 153 ? -27.094 -1.188 -23.554 1.00 23.83 153 SER A C 1
ATOM 1169 O O . SER A 1 153 ? -27.361 -1.824 -24.567 1.00 23.83 153 SER A O 1
ATOM 1171 N N . VAL A 1 154 ? -27.304 -1.635 -22.297 1.00 25.09 154 VAL A N 1
ATOM 1172 C CA . VAL A 1 154 ? -28.315 -2.604 -21.754 1.00 25.09 154 VAL A CA 1
ATOM 1173 C C . VAL A 1 154 ? -28.038 -4.137 -21.709 1.00 25.09 154 VAL A C 1
ATOM 1175 O O . VAL A 1 154 ? -27.656 -4.769 -22.684 1.00 25.09 154 VAL A O 1
ATOM 1178 N N . LEU A 1 155 ? -28.295 -4.681 -20.499 1.00 31.52 155 LEU A N 1
ATOM 1179 C CA . LEU A 1 155 ? -28.079 -6.016 -19.877 1.00 31.52 155 LEU A CA 1
ATOM 1180 C C . LEU A 1 155 ? -29.287 -6.986 -20.047 1.00 31.52 155 LEU A C 1
ATOM 1182 O O . LEU A 1 155 ? -30.330 -6.517 -20.508 1.00 31.52 155 LEU A O 1
ATOM 1186 N N . PRO A 1 156 ? -29.221 -8.294 -19.659 1.00 32.00 156 PRO A N 1
ATOM 1187 C CA . PRO A 1 156 ? -29.448 -8.763 -18.254 1.00 32.00 156 PRO A CA 1
ATOM 1188 C C . PRO A 1 156 ? -28.578 -9.985 -17.799 1.00 32.00 156 PRO A C 1
ATOM 1190 O O . PRO A 1 156 ? -28.269 -10.852 -18.605 1.00 32.00 156 PRO A O 1
ATOM 1193 N N . GLN A 1 157 ? -27.989 -9.985 -16.583 1.00 27.84 157 GLN A N 1
ATOM 1194 C CA . GLN A 1 157 ? -28.373 -10.681 -15.311 1.00 27.84 157 GLN A CA 1
ATOM 1195 C C . GLN A 1 157 ? -28.361 -12.237 -15.333 1.00 27.84 157 GLN A C 1
ATOM 1197 O O . GLN A 1 157 ? -28.883 -12.818 -16.271 1.00 27.84 157 GLN A O 1
ATOM 1202 N N . SER A 1 158 ? -27.862 -13.007 -14.345 1.00 31.25 158 SER A N 1
ATOM 1203 C CA . SER A 1 158 ? -27.437 -12.764 -12.944 1.00 31.25 158 SER A CA 1
ATOM 1204 C C . SER A 1 158 ? -26.717 -13.996 -12.332 1.00 31.25 158 SER A C 1
ATOM 1206 O O . SER A 1 158 ? -27.050 -15.126 -12.692 1.00 31.25 158 SER A O 1
ATOM 1208 N N . SER A 1 159 ? -25.796 -13.771 -11.367 1.00 25.80 159 SER A N 1
ATOM 1209 C CA . SER A 1 159 ? -25.561 -14.491 -10.071 1.00 25.80 159 SER A CA 1
ATOM 1210 C C . SER A 1 159 ? -24.084 -14.406 -9.612 1.00 25.80 159 SER A C 1
ATOM 1212 O O . SER A 1 159 ? -23.207 -14.415 -10.470 1.00 25.80 159 SER A O 1
ATOM 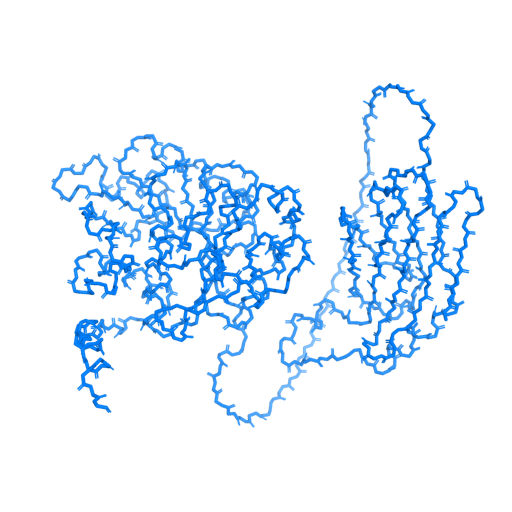1214 N N . PRO A 1 160 ? -23.771 -14.540 -8.303 1.00 33.09 160 PRO A N 1
ATOM 1215 C CA . PRO A 1 160 ? -23.988 -13.617 -7.186 1.00 33.09 160 PRO A CA 1
ATOM 1216 C C . PRO A 1 160 ? -22.896 -12.519 -7.097 1.00 33.09 160 PRO A C 1
ATOM 1218 O O . PRO A 1 160 ? -21.778 -12.662 -7.578 1.00 33.09 160 PRO A O 1
ATOM 1221 N N . ILE A 1 161 ? -23.262 -11.387 -6.502 1.00 36.97 161 ILE A N 1
ATOM 1222 C CA . ILE A 1 161 ? -22.653 -10.063 -6.701 1.00 36.97 161 ILE A CA 1
ATOM 1223 C C . ILE A 1 161 ? -21.296 -9.933 -5.978 1.00 36.97 161 ILE A C 1
ATOM 1225 O O . ILE A 1 161 ? -21.244 -9.544 -4.814 1.00 36.97 161 ILE A O 1
ATOM 1229 N N . ALA A 1 162 ? -20.190 -10.183 -6.685 1.00 32.19 162 ALA A N 1
ATOM 1230 C CA . ALA A 1 162 ? -18.992 -9.359 -6.511 1.00 32.19 162 ALA A CA 1
ATOM 1231 C C . ALA A 1 162 ? -19.337 -7.980 -7.077 1.00 32.19 162 ALA A C 1
ATOM 1233 O O . ALA A 1 162 ? -19.886 -7.915 -8.170 1.00 32.19 162 ALA A O 1
ATOM 1234 N N . ASN A 1 163 ? -19.119 -6.908 -6.317 1.00 31.78 163 ASN A N 1
ATOM 1235 C CA . ASN A 1 163 ? -19.581 -5.562 -6.653 1.00 31.78 163 ASN A CA 1
ATOM 1236 C C . ASN A 1 163 ? -18.799 -5.046 -7.876 1.00 31.78 163 ASN A C 1
ATOM 1238 O O . ASN A 1 163 ? -17.650 -4.626 -7.724 1.00 31.78 163 ASN A O 1
ATOM 1242 N N . PRO A 1 164 ? -19.335 -5.135 -9.101 1.00 31.34 164 PRO A N 1
ATOM 1243 C CA . PRO A 1 164 ? -18.467 -5.194 -10.254 1.00 31.34 164 PRO A CA 1
ATOM 1244 C C . PRO A 1 164 ? -18.436 -3.792 -10.887 1.00 31.34 164 PRO A C 1
ATOM 1246 O O . PRO A 1 164 ? -19.443 -3.257 -11.354 1.00 31.34 164 PRO A O 1
ATOM 1249 N N . GLY A 1 165 ? -17.271 -3.146 -10.806 1.00 39.00 165 GLY A N 1
ATOM 1250 C CA . GLY A 1 165 ? -17.054 -1.764 -11.261 1.00 39.00 165 GLY A CA 1
ATOM 1251 C C . GLY A 1 165 ? -16.310 -0.851 -10.284 1.00 39.00 165 GLY A C 1
ATOM 1252 O O . GLY A 1 165 ? -16.136 0.325 -10.589 1.00 39.00 165 GLY A O 1
ATOM 1253 N N . LYS A 1 166 ? -15.865 -1.352 -9.127 1.00 55.03 166 LYS A N 1
ATOM 1254 C CA . LYS A 1 166 ? -15.061 -0.566 -8.189 1.00 55.03 166 LYS A CA 1
ATOM 1255 C C . LYS A 1 166 ? -13.675 -1.195 -8.074 1.00 55.03 166 LYS A C 1
ATOM 1257 O O . LYS A 1 166 ? -13.532 -2.210 -7.403 1.00 55.03 166 LYS A O 1
ATOM 1262 N N . ARG A 1 167 ? -12.684 -0.594 -8.745 1.00 74.44 167 ARG A N 1
ATOM 1263 C CA . ARG A 1 167 ? -11.267 -0.784 -8.404 1.00 74.44 167 ARG A CA 1
ATOM 1264 C C . ARG A 1 167 ? -11.132 -0.604 -6.891 1.00 74.44 167 ARG A C 1
ATOM 1266 O O . ARG A 1 167 ? -11.708 0.346 -6.346 1.00 74.44 167 ARG A O 1
ATOM 1273 N N . GLY A 1 168 ? -10.440 -1.526 -6.230 1.00 82.75 168 GLY A N 1
ATOM 1274 C CA . GLY A 1 168 ? -10.182 -1.447 -4.799 1.00 82.75 168 GLY A CA 1
ATOM 1275 C C . GLY A 1 168 ? -9.581 -0.097 -4.434 1.00 82.75 168 GLY A C 1
ATOM 1276 O O . GLY A 1 168 ? -8.742 0.428 -5.163 1.00 82.75 168 GLY A O 1
ATOM 1277 N N . THR A 1 169 ? -10.026 0.486 -3.325 1.00 90.19 169 THR A N 1
ATOM 1278 C CA . THR A 1 169 ? -9.500 1.778 -2.881 1.00 90.19 169 THR A CA 1
ATOM 1279 C C . THR A 1 169 ? -8.082 1.590 -2.360 1.00 90.19 169 THR A C 1
ATOM 1281 O O . THR A 1 169 ? -7.856 0.822 -1.421 1.00 90.19 169 THR A O 1
ATOM 1284 N N . VAL A 1 170 ? -7.133 2.297 -2.966 1.00 91.75 170 VAL A N 1
ATOM 1285 C CA . VAL A 1 170 ? -5.713 2.218 -2.630 1.00 91.75 170 VAL A CA 1
ATOM 1286 C C . VAL A 1 170 ? -5.363 3.330 -1.651 1.00 91.75 170 VAL A C 1
ATOM 1288 O O . VAL A 1 170 ? -5.527 4.517 -1.936 1.00 91.75 170 VAL A O 1
ATOM 1291 N N . ILE A 1 171 ? -4.900 2.937 -0.469 1.00 96.00 171 ILE A N 1
ATOM 1292 C CA . ILE A 1 171 ? -4.612 3.831 0.645 1.00 96.00 171 ILE A CA 1
ATOM 1293 C C . ILE A 1 171 ? -3.156 3.643 1.047 1.00 96.00 171 ILE A C 1
ATOM 1295 O O . ILE A 1 171 ? -2.786 2.623 1.632 1.00 96.00 171 ILE A O 1
ATOM 1299 N N . SER A 1 172 ? -2.341 4.661 0.799 1.00 95.25 172 SER A N 1
ATOM 1300 C CA . SER A 1 172 ? -1.006 4.739 1.381 1.00 95.25 172 SER A CA 1
ATOM 1301 C C . SER A 1 172 ? -1.105 5.149 2.843 1.00 95.25 172 SER A C 1
ATOM 1303 O O . SER A 1 172 ? -1.813 6.093 3.196 1.00 95.25 172 SER A O 1
ATOM 1305 N N . VAL A 1 173 ? -0.366 4.462 3.705 1.00 97.50 173 VAL A N 1
ATOM 1306 C CA . VAL A 1 173 ? -0.144 4.865 5.092 1.00 97.50 173 VAL A CA 1
ATOM 1307 C C . VAL A 1 173 ? 1.263 5.435 5.161 1.00 97.50 173 VAL A C 1
ATOM 1309 O O . VAL A 1 173 ? 2.226 4.696 4.999 1.00 97.50 173 VAL A O 1
ATOM 1312 N N . GLY A 1 174 ? 1.381 6.744 5.380 1.00 94.62 174 GLY A N 1
ATOM 1313 C CA . GLY A 1 174 ? 2.653 7.467 5.361 1.00 94.62 174 GLY A CA 1
ATOM 1314 C C . GLY A 1 174 ? 3.030 8.059 6.714 1.00 94.62 174 GLY A C 1
ATOM 1315 O O . GLY A 1 174 ? 2.191 8.233 7.597 1.00 94.62 174 GLY A O 1
ATOM 1316 N N . ALA A 1 175 ? 4.310 8.391 6.883 1.00 92.31 175 ALA A N 1
ATOM 1317 C CA . ALA A 1 175 ? 4.812 9.112 8.050 1.00 92.31 175 ALA A CA 1
ATOM 1318 C C . ALA A 1 175 ? 6.091 9.881 7.709 1.00 92.31 175 ALA A C 1
ATOM 1320 O O . ALA A 1 175 ? 6.972 9.356 7.030 1.00 92.31 175 ALA A O 1
ATOM 1321 N N . GLY A 1 176 ? 6.237 11.095 8.244 1.00 81.31 176 GLY A N 1
ATOM 1322 C CA . GLY A 1 176 ? 7.439 11.906 8.028 1.00 81.31 176 GLY A CA 1
ATOM 1323 C C . GLY A 1 176 ? 8.689 11.377 8.741 1.00 81.31 176 GLY A C 1
ATOM 1324 O O . GLY A 1 176 ? 9.804 11.617 8.288 1.00 81.31 176 GLY A O 1
ATOM 1325 N N . LYS A 1 177 ? 8.513 10.612 9.825 1.00 79.81 177 LYS A N 1
ATOM 1326 C CA . LYS A 1 177 ? 9.601 10.089 10.659 1.00 79.81 177 LYS A CA 1
ATOM 1327 C C . LYS A 1 177 ? 9.514 8.571 10.809 1.00 79.81 177 LYS A C 1
ATOM 1329 O O . LYS A 1 177 ? 8.429 7.995 10.869 1.00 79.81 177 LYS A O 1
ATOM 1334 N N . GLY A 1 178 ? 10.671 7.918 10.917 1.00 82.31 178 GLY A N 1
ATOM 1335 C CA . GLY A 1 178 ? 10.756 6.497 11.253 1.00 82.31 178 GLY A CA 1
ATOM 1336 C C . GLY A 1 178 ? 10.264 6.207 12.676 1.00 82.31 178 GLY A C 1
ATOM 1337 O O . GLY A 1 178 ? 10.434 7.013 13.590 1.00 82.31 178 GLY A O 1
ATOM 1338 N N . GLY A 1 179 ? 9.659 5.036 12.885 1.00 81.81 179 GLY A N 1
ATOM 1339 C CA . GLY A 1 179 ? 9.249 4.582 14.221 1.00 81.81 179 GLY A CA 1
ATOM 1340 C C . GLY A 1 179 ? 7.964 5.209 14.785 1.00 81.81 179 GLY A C 1
ATOM 1341 O O . GLY A 1 179 ? 7.671 4.996 15.962 1.00 81.81 179 GLY A O 1
ATOM 1342 N N . THR A 1 180 ? 7.177 5.920 13.969 1.00 86.69 180 THR A N 1
ATOM 1343 C CA . THR A 1 180 ? 5.844 6.462 14.324 1.00 86.69 180 THR A CA 1
ATOM 1344 C C . THR A 1 180 ? 4.750 5.397 14.424 1.00 86.69 180 THR A C 1
ATOM 1346 O O . THR A 1 180 ? 3.659 5.682 14.895 1.00 86.69 180 THR A O 1
ATOM 1349 N N . GLY A 1 181 ? 5.017 4.152 14.013 1.00 89.00 181 GLY A N 1
ATOM 1350 C CA . GLY A 1 181 ? 4.056 3.041 14.092 1.00 89.00 181 GLY A CA 1
ATOM 1351 C C . GLY A 1 181 ? 3.219 2.805 12.832 1.00 89.00 181 GLY A C 1
ATOM 1352 O O . GLY A 1 181 ? 2.278 2.023 12.883 1.00 89.00 181 GLY A O 1
ATOM 1353 N N . LYS A 1 182 ? 3.589 3.411 11.702 1.00 91.94 182 LYS A N 1
ATOM 1354 C CA . LYS A 1 182 ? 2.981 3.221 10.373 1.00 91.94 182 LYS A CA 1
ATOM 1355 C C . LYS A 1 182 ? 2.720 1.746 10.002 1.00 91.94 182 LYS A C 1
ATOM 1357 O O . LYS A 1 182 ? 1.568 1.382 9.835 1.00 91.94 182 LYS A O 1
ATOM 1362 N N . THR A 1 183 ? 3.731 0.870 10.027 1.00 90.75 183 THR A N 1
ATOM 1363 C CA . THR A 1 183 ? 3.572 -0.574 9.723 1.00 90.75 183 THR A CA 1
ATOM 1364 C C . THR A 1 183 ? 2.570 -1.266 10.642 1.00 90.75 183 THR A C 1
ATOM 1366 O O . THR A 1 183 ? 1.715 -2.032 10.204 1.00 90.75 183 THR A O 1
ATOM 1369 N N . THR A 1 184 ? 2.635 -0.963 11.941 1.00 90.38 184 THR A N 1
ATOM 1370 C CA . THR A 1 184 ? 1.669 -1.467 12.920 1.00 90.38 184 THR A CA 1
ATOM 1371 C C . THR A 1 184 ? 0.252 -1.013 12.571 1.00 90.38 184 THR A C 1
ATOM 1373 O O . THR A 1 184 ? -0.685 -1.809 12.664 1.00 90.38 184 THR A O 1
ATOM 1376 N N . PHE A 1 185 ? 0.094 0.257 12.194 1.00 94.19 185 PHE A N 1
ATOM 1377 C CA . PHE A 1 185 ? -1.187 0.816 11.793 1.00 94.19 185 PHE A CA 1
ATOM 1378 C C . PHE A 1 185 ? -1.712 0.136 10.524 1.00 94.19 185 PHE A C 1
ATOM 1380 O O . PHE A 1 185 ? -2.842 -0.340 10.542 1.00 94.19 185 PHE A O 1
ATOM 1387 N N . SER A 1 186 ? -0.884 -0.003 9.484 1.00 96.00 186 SER A N 1
ATOM 1388 C CA . SER A 1 186 ? -1.226 -0.669 8.220 1.00 96.00 186 SER A CA 1
ATOM 1389 C C . SER A 1 186 ? -1.736 -2.094 8.443 1.00 96.00 186 SER A C 1
ATOM 1391 O O . SER A 1 186 ? -2.791 -2.462 7.929 1.00 96.00 186 SER A O 1
ATOM 1393 N N . ILE A 1 187 ? -1.042 -2.872 9.285 1.00 93.56 187 ILE A N 1
ATOM 1394 C CA . ILE A 1 187 ? -1.441 -4.244 9.625 1.00 93.56 187 ILE A CA 1
ATOM 1395 C C . ILE A 1 187 ? -2.796 -4.267 10.335 1.00 93.56 187 ILE A C 1
ATOM 1397 O O . ILE A 1 187 ? -3.697 -4.991 9.922 1.00 93.56 187 ILE A O 1
ATOM 1401 N N . ASN A 1 188 ? -2.965 -3.484 11.403 1.00 94.19 188 ASN A N 1
ATOM 1402 C CA . ASN A 1 188 ? -4.206 -3.517 12.181 1.00 94.19 188 ASN A CA 1
ATOM 1403 C C . ASN A 1 188 ? -5.396 -2.937 11.410 1.00 94.19 188 ASN A C 1
ATOM 1405 O O . ASN A 1 188 ? -6.506 -3.441 11.562 1.00 94.19 188 ASN A O 1
ATOM 1409 N N . LEU A 1 189 ? -5.173 -1.931 10.560 1.00 96.44 189 LEU A N 1
ATOM 1410 C CA . LEU A 1 189 ? -6.197 -1.405 9.665 1.00 96.44 189 LEU A CA 1
ATOM 1411 C C . LEU A 1 189 ? -6.635 -2.466 8.652 1.00 96.44 189 LEU A C 1
ATOM 1413 O O . LEU A 1 189 ? -7.832 -2.713 8.518 1.00 96.44 189 LEU A O 1
ATOM 1417 N N . GLY A 1 190 ? -5.685 -3.122 7.977 1.00 96.44 190 GLY A N 1
ATOM 1418 C CA . GLY A 1 190 ? -6.006 -4.156 6.995 1.00 96.44 190 GLY A CA 1
ATOM 1419 C C . GLY A 1 190 ? -6.725 -5.354 7.620 1.00 96.44 190 GLY A C 1
ATOM 1420 O O . GLY A 1 190 ? -7.713 -5.848 7.078 1.00 96.44 190 GLY A O 1
ATOM 1421 N N . VAL A 1 191 ? -6.309 -5.757 8.823 1.00 94.62 191 VAL A N 1
ATOM 1422 C CA . VAL A 1 191 ? -6.991 -6.810 9.582 1.00 94.62 191 VAL A CA 1
ATOM 1423 C C . VAL A 1 191 ? -8.403 -6.377 9.980 1.00 94.62 191 VAL A C 1
ATOM 1425 O O . VAL A 1 191 ? -9.340 -7.133 9.742 1.00 94.62 191 VAL A O 1
ATOM 1428 N N . ALA A 1 192 ? -8.598 -5.157 10.490 1.00 95.38 192 ALA A N 1
ATOM 1429 C CA . ALA A 1 192 ? -9.930 -4.651 10.828 1.00 95.38 192 ALA A CA 1
ATOM 1430 C C . ALA A 1 192 ? -10.865 -4.598 9.603 1.00 95.38 192 ALA A C 1
ATOM 1432 O O . ALA A 1 192 ? -12.009 -5.040 9.695 1.00 95.38 192 ALA A O 1
ATOM 1433 N N . LEU A 1 193 ? -10.382 -4.128 8.446 1.00 95.75 193 LEU A N 1
ATOM 1434 C CA . LEU A 1 193 ? -11.140 -4.127 7.186 1.00 95.75 193 LEU A CA 1
ATOM 1435 C C . LEU A 1 193 ? -11.549 -5.547 6.757 1.00 95.75 193 LEU A C 1
ATOM 1437 O O . LEU A 1 193 ? -12.696 -5.759 6.346 1.00 95.75 193 LEU A O 1
ATOM 1441 N N . SER A 1 194 ? -10.643 -6.519 6.901 1.00 95.50 194 SER A N 1
ATOM 1442 C CA . SER A 1 194 ? -10.894 -7.924 6.553 1.00 95.50 194 SER A CA 1
ATOM 1443 C C . SER A 1 194 ? -11.882 -8.629 7.489 1.00 95.50 194 SER A C 1
ATOM 1445 O O . SER A 1 194 ? -12.772 -9.336 7.012 1.00 95.50 194 SER A O 1
ATOM 1447 N N . GLU A 1 195 ? -11.806 -8.371 8.801 1.00 93.00 195 GLU A N 1
ATOM 1448 C CA . GLU A 1 195 ? -12.769 -8.865 9.800 1.00 93.00 195 GLU A CA 1
ATOM 1449 C C . GLU A 1 195 ? -14.166 -8.268 9.575 1.00 93.00 195 GLU A C 1
ATOM 1451 O O . GLU A 1 195 ? -15.182 -8.904 9.850 1.00 93.00 195 GLU A O 1
ATOM 1456 N N . MET A 1 196 ? -14.227 -7.063 9.005 1.00 90.06 196 MET A N 1
ATOM 1457 C CA . MET A 1 196 ? -15.468 -6.428 8.562 1.00 90.06 196 MET A CA 1
ATOM 1458 C C . MET A 1 196 ? -15.995 -6.979 7.231 1.00 90.06 196 MET A C 1
ATOM 1460 O O . MET A 1 196 ? -17.027 -6.506 6.751 1.00 90.06 196 MET A O 1
ATOM 1464 N N . GLY A 1 197 ? -15.324 -7.969 6.637 1.00 91.06 197 GLY A N 1
ATOM 1465 C CA . GLY A 1 197 ? -15.728 -8.647 5.407 1.00 91.06 197 GLY A CA 1
ATOM 1466 C C . GLY A 1 197 ? -15.305 -7.942 4.119 1.00 91.06 197 GLY A C 1
ATOM 1467 O O . GLY A 1 197 ? -15.941 -8.170 3.094 1.00 91.06 197 GLY A O 1
ATOM 1468 N N . SER A 1 198 ? -14.299 -7.062 4.167 1.0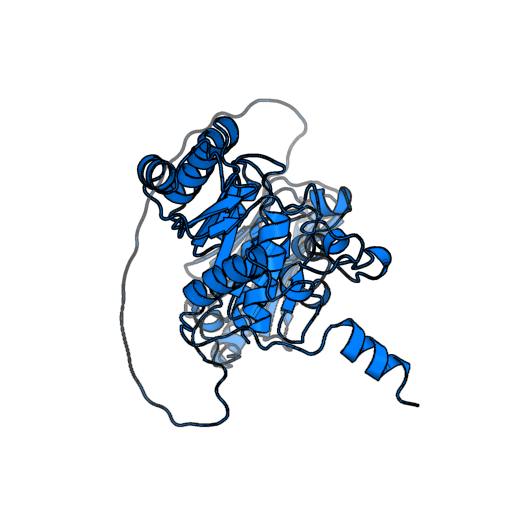0 93.75 198 SER A N 1
ATOM 1469 C CA . SER A 1 198 ? -13.715 -6.446 2.966 1.00 93.75 198 SER A CA 1
ATOM 1470 C C . SER A 1 198 ? -12.517 -7.262 2.490 1.00 93.75 198 SER A C 1
ATOM 1472 O O . SER A 1 198 ? -11.619 -7.557 3.281 1.00 93.75 198 SER A O 1
ATOM 1474 N N . ARG A 1 199 ? -12.455 -7.587 1.199 1.00 95.19 199 ARG A N 1
ATOM 1475 C CA . ARG A 1 199 ? -11.260 -8.193 0.595 1.00 95.19 199 ARG A CA 1
ATOM 1476 C C . ARG A 1 199 ? -10.137 -7.166 0.643 1.00 95.19 199 ARG A C 1
ATOM 1478 O O . ARG A 1 199 ? -10.263 -6.091 0.064 1.00 95.19 199 ARG A O 1
ATOM 1485 N N . THR A 1 200 ? -9.077 -7.459 1.377 1.00 96.50 200 THR A N 1
ATOM 1486 C CA . THR A 1 200 ? -8.043 -6.484 1.715 1.00 96.50 200 THR A CA 1
ATOM 1487 C C . THR A 1 200 ? -6.667 -7.039 1.391 1.00 96.50 200 THR A C 1
ATOM 1489 O O . THR A 1 200 ? -6.354 -8.179 1.730 1.00 96.50 200 THR A O 1
ATOM 1492 N N . VAL A 1 201 ? -5.833 -6.218 0.762 1.00 96.62 201 VAL A N 1
ATOM 1493 C CA . VAL A 1 201 ? -4.418 -6.512 0.516 1.00 96.62 201 VAL A CA 1
ATOM 1494 C C . VAL A 1 201 ? -3.585 -5.515 1.310 1.00 96.62 201 VAL A C 1
ATOM 1496 O O . VAL A 1 201 ? -3.816 -4.313 1.207 1.00 96.62 201 VAL A O 1
ATOM 1499 N N . ILE A 1 202 ? -2.615 -5.983 2.094 1.00 96.06 202 ILE A N 1
ATOM 1500 C CA . ILE A 1 202 ? -1.592 -5.108 2.681 1.00 96.06 202 ILE A CA 1
ATOM 1501 C C . ILE A 1 202 ? -0.292 -5.322 1.916 1.00 96.06 202 ILE A C 1
ATOM 1503 O O . ILE A 1 202 ? 0.203 -6.446 1.840 1.00 96.06 202 ILE A O 1
ATOM 1507 N N . MET A 1 203 ? 0.266 -4.250 1.367 1.00 92.75 203 MET A N 1
ATOM 1508 C CA . MET A 1 203 ? 1.511 -4.274 0.610 1.00 92.75 203 MET A CA 1
ATOM 1509 C C . MET A 1 203 ? 2.601 -3.538 1.384 1.00 92.75 203 MET A C 1
ATOM 1511 O O . MET A 1 203 ? 2.422 -2.380 1.754 1.00 92.75 203 MET A O 1
ATOM 1515 N N . ASP A 1 204 ? 3.720 -4.209 1.638 1.00 89.31 204 ASP A N 1
ATOM 1516 C CA . ASP A 1 204 ? 4.906 -3.589 2.228 1.00 89.31 204 ASP A CA 1
ATOM 1517 C C . ASP A 1 204 ? 5.740 -2.961 1.106 1.00 89.31 204 ASP A C 1
ATOM 1519 O O . ASP A 1 204 ? 6.386 -3.672 0.339 1.00 89.31 204 ASP A O 1
ATOM 1523 N N . ALA A 1 205 ? 5.677 -1.636 0.978 1.00 81.50 205 ALA A N 1
ATOM 1524 C CA . ALA A 1 205 ? 6.471 -0.871 0.018 1.00 81.50 205 ALA A CA 1
ATOM 1525 C C . ALA A 1 205 ? 7.750 -0.294 0.655 1.00 81.50 205 ALA A C 1
ATOM 1527 O O . ALA A 1 205 ? 8.499 0.429 -0.010 1.00 81.50 205 ALA A O 1
ATOM 1528 N N . ASP A 1 206 ? 8.039 -0.608 1.926 1.00 78.38 206 ASP A N 1
ATOM 1529 C CA . ASP A 1 206 ? 9.321 -0.290 2.552 1.00 78.38 206 ASP A CA 1
ATOM 1530 C C . ASP A 1 206 ? 10.359 -1.362 2.209 1.00 78.38 206 ASP A C 1
ATOM 1532 O O . ASP A 1 206 ? 10.753 -2.218 3.005 1.00 78.38 206 ASP A O 1
ATOM 1536 N N . ALA A 1 207 ? 10.852 -1.260 0.981 1.00 61.03 207 ALA A N 1
ATOM 1537 C CA . ALA A 1 207 ? 11.857 -2.153 0.427 1.00 61.03 207 ALA A CA 1
ATOM 1538 C C . ALA A 1 207 ? 13.219 -2.106 1.149 1.00 61.03 207 ALA A C 1
ATOM 1540 O O . ALA A 1 207 ? 14.074 -2.962 0.928 1.00 61.03 207 ALA A O 1
ATOM 1541 N N . SER A 1 208 ? 13.431 -1.115 2.023 1.00 56.31 208 SER A N 1
ATOM 1542 C CA . SER A 1 208 ? 14.667 -0.956 2.795 1.00 56.31 208 SER A CA 1
ATOM 1543 C C . SER A 1 208 ? 14.618 -1.644 4.159 1.00 56.31 208 SER A C 1
ATOM 1545 O O . SER A 1 208 ? 15.641 -2.119 4.656 1.00 56.31 208 SER A O 1
ATOM 1547 N N . MET A 1 209 ? 13.436 -1.702 4.772 1.00 58.41 209 MET A N 1
ATOM 1548 C CA . MET A 1 209 ? 13.225 -2.239 6.111 1.00 58.41 209 MET A CA 1
ATOM 1549 C C . MET A 1 209 ? 11.921 -3.039 6.152 1.00 58.41 209 MET A C 1
ATOM 1551 O O . MET A 1 209 ? 10.986 -2.671 6.867 1.00 58.41 209 MET A O 1
ATOM 1555 N N . SER A 1 210 ? 11.885 -4.155 5.413 1.00 63.25 210 SER A N 1
ATOM 1556 C CA . SER A 1 210 ? 10.752 -5.089 5.411 1.00 63.25 210 SER A CA 1
ATOM 1557 C C . SER A 1 210 ? 10.488 -5.595 6.827 1.00 63.25 210 SER A C 1
ATOM 1559 O O . SER A 1 210 ? 11.273 -6.339 7.427 1.00 63.25 210 SER A O 1
ATOM 1561 N N . ASN A 1 211 ? 9.380 -5.136 7.395 1.00 68.94 211 ASN A N 1
ATOM 1562 C CA . ASN A 1 211 ? 8.987 -5.442 8.766 1.00 68.94 211 ASN A CA 1
ATOM 1563 C C . ASN A 1 211 ? 7.699 -6.259 8.801 1.00 68.94 211 ASN A C 1
ATOM 1565 O O . ASN A 1 211 ? 7.428 -6.928 9.798 1.00 68.94 211 ASN A O 1
ATOM 1569 N N . LEU A 1 212 ? 6.914 -6.242 7.726 1.00 78.56 212 LEU A N 1
ATOM 1570 C CA . LEU A 1 212 ? 5.546 -6.726 7.750 1.00 78.56 212 LEU A CA 1
ATOM 1571 C C . LEU A 1 212 ? 5.474 -8.231 8.056 1.00 78.56 212 LEU A C 1
ATOM 1573 O O . LEU A 1 212 ? 4.849 -8.610 9.049 1.00 78.56 212 LEU A O 1
ATOM 1577 N N . ALA A 1 213 ? 6.177 -9.080 7.295 1.00 77.06 213 ALA A N 1
ATOM 1578 C CA . ALA A 1 213 ? 6.189 -10.538 7.496 1.00 77.06 213 ALA A CA 1
ATOM 1579 C C . ALA A 1 213 ? 6.617 -10.930 8.926 1.00 77.06 213 ALA A C 1
ATOM 1581 O O . ALA A 1 213 ? 5.951 -11.716 9.606 1.00 77.06 213 ALA A O 1
ATOM 1582 N N . THR A 1 214 ? 7.672 -10.289 9.433 1.00 78.94 214 THR A N 1
ATOM 1583 C CA . THR A 1 214 ? 8.211 -10.503 10.786 1.00 78.94 214 THR A CA 1
ATOM 1584 C C . THR A 1 214 ? 7.240 -10.078 11.894 1.00 78.94 214 THR A C 1
ATOM 1586 O O . THR A 1 214 ? 7.267 -10.618 13.009 1.00 78.94 214 THR A O 1
ATOM 1589 N N . TYR A 1 215 ? 6.394 -9.083 11.630 1.00 77.62 215 TYR A N 1
ATOM 1590 C CA . TYR A 1 215 ? 5.417 -8.574 12.590 1.00 77.62 215 TYR A CA 1
ATOM 1591 C C . TYR A 1 215 ? 4.222 -9.504 12.785 1.00 77.62 215 TYR A C 1
ATOM 1593 O O . TYR A 1 215 ? 3.685 -9.551 13.890 1.00 77.62 215 TYR A O 1
ATOM 1601 N N . ILE A 1 216 ? 3.856 -10.257 11.750 1.00 80.25 216 ILE A N 1
ATOM 1602 C CA . ILE A 1 216 ? 2.723 -11.194 11.753 1.00 80.25 216 ILE A CA 1
ATOM 1603 C C . ILE A 1 216 ? 3.147 -12.664 11.878 1.00 80.25 216 ILE A C 1
ATOM 1605 O O . ILE A 1 216 ? 2.303 -13.553 11.879 1.00 80.25 216 ILE A O 1
ATOM 1609 N N . GLY A 1 217 ? 4.453 -12.928 11.988 1.00 79.50 217 GLY A N 1
ATOM 1610 C CA . GLY A 1 217 ? 4.990 -14.269 12.218 1.00 79.50 217 GLY A CA 1
ATOM 1611 C C . GLY A 1 217 ? 5.098 -15.146 10.968 1.00 79.50 217 GLY A C 1
ATOM 1612 O O . GLY A 1 217 ? 5.203 -16.361 11.110 1.00 79.50 217 GLY A O 1
ATOM 1613 N N . ILE A 1 218 ? 5.097 -14.562 9.763 1.00 80.81 218 ILE A N 1
ATOM 1614 C CA . ILE A 1 218 ? 5.476 -15.298 8.549 1.00 80.81 218 ILE A CA 1
ATOM 1615 C C . ILE A 1 218 ? 6.991 -15.505 8.577 1.00 80.81 218 ILE A C 1
ATOM 1617 O O . ILE A 1 218 ? 7.750 -14.542 8.686 1.00 80.81 218 ILE A O 1
ATOM 1621 N N . ASP A 1 219 ? 7.422 -16.760 8.464 1.00 77.69 219 ASP A N 1
ATOM 1622 C CA . ASP A 1 219 ? 8.832 -17.111 8.312 1.00 77.69 219 ASP A CA 1
ATOM 1623 C C . ASP A 1 219 ? 9.303 -16.784 6.884 1.00 77.69 219 ASP A C 1
ATOM 1625 O O . ASP A 1 219 ? 8.790 -17.384 5.930 1.00 77.69 219 ASP A O 1
ATOM 1629 N N . PRO A 1 220 ? 10.287 -15.880 6.712 1.00 73.44 220 PRO A N 1
ATOM 1630 C CA . PRO A 1 220 ? 10.800 -15.536 5.397 1.00 73.44 220 PRO A CA 1
ATOM 1631 C C . PRO A 1 220 ? 11.337 -16.717 4.590 1.00 73.44 220 PRO A C 1
ATOM 1633 O O . PRO A 1 220 ? 11.288 -16.671 3.366 1.00 73.44 220 PRO A O 1
ATOM 1636 N N . GLN A 1 221 ? 11.804 -17.786 5.243 1.00 72.50 221 GLN A N 1
ATOM 1637 C CA . GLN A 1 221 ? 12.328 -18.970 4.550 1.00 72.50 221 GLN A CA 1
ATOM 1638 C C . GLN A 1 221 ? 11.243 -19.777 3.829 1.00 72.50 221 GLN A C 1
ATOM 1640 O O . GLN A 1 221 ? 11.543 -20.529 2.906 1.00 72.50 221 GLN A O 1
ATOM 1645 N N . ASN A 1 222 ? 9.981 -19.612 4.231 1.00 77.00 222 ASN A N 1
ATOM 1646 C CA . ASN A 1 222 ? 8.839 -20.300 3.629 1.00 77.00 222 ASN A CA 1
ATOM 1647 C C . ASN A 1 222 ? 8.140 -19.455 2.552 1.00 77.00 222 ASN A C 1
ATOM 1649 O O . ASN A 1 222 ? 7.155 -19.902 1.955 1.00 77.00 222 ASN A O 1
ATOM 1653 N N . MET A 1 223 ? 8.628 -18.237 2.300 1.00 82.81 223 MET A N 1
ATOM 1654 C CA . MET A 1 223 ? 8.104 -17.363 1.257 1.00 82.81 223 MET A CA 1
ATOM 1655 C C . MET A 1 223 ? 8.640 -17.802 -0.110 1.00 82.81 223 MET A C 1
ATOM 1657 O O . MET A 1 223 ? 9.839 -17.980 -0.298 1.00 82.81 223 MET A O 1
ATOM 1661 N N . LYS A 1 224 ? 7.734 -17.990 -1.074 1.00 81.94 224 LYS A N 1
ATOM 1662 C CA . LYS A 1 224 ? 8.072 -18.377 -2.454 1.00 81.94 224 LYS A CA 1
ATOM 1663 C C . LYS A 1 224 ? 8.586 -17.198 -3.274 1.00 81.94 224 LYS A C 1
ATOM 1665 O O . LYS A 1 224 ? 9.429 -17.387 -4.140 1.00 81.94 224 LYS A O 1
ATOM 1670 N N . ALA A 1 225 ? 8.031 -16.019 -3.022 1.00 84.44 225 ALA A N 1
ATOM 1671 C CA . ALA A 1 225 ? 8.409 -14.750 -3.626 1.00 84.44 225 ALA A CA 1
ATOM 1672 C C . ALA A 1 225 ? 7.973 -13.589 -2.720 1.00 84.44 225 ALA A C 1
ATOM 1674 O O . ALA A 1 225 ? 7.114 -13.749 -1.848 1.00 84.44 225 ALA A O 1
ATOM 1675 N N . THR A 1 226 ? 8.539 -12.415 -2.943 1.00 88.62 226 THR A N 1
ATOM 1676 C CA . THR A 1 226 ? 8.174 -11.160 -2.284 1.00 88.62 226 THR A CA 1
ATOM 1677 C C . THR A 1 226 ? 7.910 -10.085 -3.334 1.00 88.62 226 THR A C 1
ATOM 1679 O O . THR A 1 226 ? 8.076 -10.314 -4.535 1.00 88.62 226 THR A O 1
ATOM 1682 N N . LEU A 1 227 ? 7.526 -8.887 -2.894 1.00 84.12 227 LEU A N 1
ATOM 1683 C CA . LEU A 1 227 ? 7.376 -7.744 -3.787 1.00 84.12 227 LEU A CA 1
ATOM 1684 C C . LEU A 1 227 ? 8.668 -7.446 -4.566 1.00 84.12 227 LEU A C 1
ATOM 1686 O O . LEU A 1 227 ? 8.579 -7.011 -5.707 1.00 84.12 227 LEU A O 1
ATOM 1690 N N . HIS A 1 228 ? 9.859 -7.725 -4.014 1.00 81.94 228 HIS A N 1
ATOM 1691 C CA . HIS A 1 228 ? 11.118 -7.500 -4.737 1.00 81.94 228 HIS A CA 1
ATOM 1692 C C . HIS A 1 228 ? 11.229 -8.391 -5.974 1.00 81.94 228 HIS A C 1
ATOM 1694 O O . HIS A 1 228 ? 11.548 -7.886 -7.047 1.00 81.94 228 HIS A O 1
ATOM 1700 N N . GLU A 1 229 ? 10.948 -9.693 -5.854 1.00 77.50 229 GLU A N 1
ATOM 1701 C CA . GLU A 1 229 ? 11.008 -10.607 -7.000 1.00 77.50 229 GLU A CA 1
ATOM 1702 C C . GLU A 1 229 ? 9.932 -10.262 -8.039 1.00 77.50 229 GLU A C 1
ATOM 1704 O O . GLU A 1 229 ? 10.187 -10.363 -9.237 1.00 77.50 229 GLU A O 1
ATOM 1709 N N . VAL A 1 230 ? 8.760 -9.781 -7.611 1.00 72.00 230 VAL A N 1
ATOM 1710 C CA . VAL A 1 230 ? 7.715 -9.304 -8.534 1.00 72.00 230 VAL A CA 1
ATOM 1711 C C . VAL A 1 230 ? 8.165 -8.044 -9.275 1.00 72.00 230 VAL A C 1
ATOM 1713 O O . VAL A 1 230 ? 8.112 -8.004 -10.502 1.00 72.00 230 VAL A O 1
ATOM 1716 N N . LEU A 1 231 ? 8.676 -7.040 -8.557 1.00 69.31 231 LEU A N 1
ATOM 1717 C CA . LEU A 1 231 ? 9.186 -5.797 -9.149 1.00 69.31 231 LEU A CA 1
ATOM 1718 C C . LEU A 1 231 ? 10.480 -6.002 -9.952 1.00 69.31 231 LEU A C 1
ATOM 1720 O O . LEU A 1 231 ? 10.851 -5.140 -10.737 1.00 69.31 231 LEU A O 1
ATOM 1724 N N . SER A 1 232 ? 11.163 -7.135 -9.789 1.00 66.06 232 SER A N 1
ATOM 1725 C CA . SER A 1 232 ? 12.320 -7.526 -10.610 1.00 66.06 232 SER A CA 1
ATOM 1726 C C . SER A 1 232 ? 11.923 -8.371 -11.830 1.00 66.06 232 SER A C 1
ATOM 1728 O O . SER A 1 232 ? 12.783 -8.758 -12.619 1.00 66.06 232 SER A O 1
ATOM 1730 N N . GLY A 1 233 ? 10.633 -8.698 -11.989 1.00 65.25 233 GLY A N 1
ATOM 1731 C CA . GLY A 1 233 ? 10.132 -9.575 -13.053 1.00 65.25 233 GLY A CA 1
ATOM 1732 C C . GLY A 1 233 ? 10.499 -11.057 -12.882 1.00 65.25 233 GLY A C 1
ATOM 1733 O O . GLY A 1 233 ? 10.351 -11.843 -13.820 1.00 65.25 233 GLY A O 1
ATOM 1734 N N . GLU A 1 234 ? 10.980 -11.445 -11.701 1.00 68.06 234 GLU A N 1
ATOM 1735 C CA . GLU A 1 234 ? 11.409 -12.803 -11.355 1.00 68.06 234 GLU A CA 1
ATOM 1736 C C . GLU A 1 234 ? 10.239 -13.669 -10.837 1.00 68.06 234 GLU A C 1
ATOM 1738 O O . GLU A 1 234 ? 10.329 -14.898 -10.854 1.00 68.06 234 GLU A O 1
ATOM 1743 N N . ALA A 1 235 ? 9.119 -13.056 -10.423 1.00 70.00 235 ALA A N 1
ATOM 1744 C CA . ALA A 1 235 ? 7.930 -13.752 -9.925 1.00 70.00 235 ALA A CA 1
ATOM 1745 C C . ALA A 1 235 ? 6.601 -13.105 -10.364 1.00 70.00 235 ALA A C 1
ATOM 1747 O O . ALA A 1 235 ? 6.510 -11.902 -10.589 1.00 70.00 235 ALA A O 1
ATOM 1748 N N . GLU A 1 236 ? 5.539 -13.913 -10.440 1.00 71.94 236 GLU A N 1
ATOM 1749 C CA . GLU A 1 236 ? 4.162 -13.430 -10.630 1.00 71.94 236 GLU A CA 1
ATOM 1750 C C . GLU A 1 236 ? 3.605 -12.836 -9.318 1.00 71.94 236 GLU A C 1
ATOM 1752 O O . GLU A 1 236 ? 3.887 -13.398 -8.251 1.00 71.94 236 GLU A O 1
ATOM 1757 N N . PRO A 1 237 ? 2.759 -11.781 -9.359 1.00 77.00 237 PRO A N 1
ATOM 1758 C CA . PRO A 1 237 ? 2.186 -11.158 -8.159 1.00 77.00 237 PRO A CA 1
ATOM 1759 C C . PRO A 1 237 ? 1.513 -12.148 -7.193 1.00 77.00 237 PRO A C 1
ATOM 1761 O O . PRO A 1 237 ? 1.753 -12.094 -5.987 1.00 77.00 237 PRO A O 1
ATOM 1764 N N . ASP A 1 238 ? 0.763 -13.123 -7.715 1.00 81.69 238 ASP A N 1
ATOM 1765 C CA . ASP A 1 238 ? 0.108 -14.178 -6.925 1.00 81.69 238 ASP A CA 1
ATOM 1766 C C . ASP A 1 238 ? 1.076 -15.003 -6.066 1.00 81.69 238 ASP A C 1
ATOM 1768 O O . ASP A 1 238 ? 0.700 -15.519 -5.013 1.00 81.69 238 ASP A O 1
ATOM 1772 N N . LYS A 1 239 ? 2.331 -15.171 -6.502 1.00 81.81 239 LYS A N 1
ATOM 1773 C CA . LYS A 1 239 ? 3.340 -15.940 -5.752 1.00 81.81 239 LYS A CA 1
ATOM 1774 C C . LYS A 1 239 ? 3.902 -15.163 -4.569 1.00 81.81 239 LYS A C 1
ATOM 1776 O O . LYS A 1 239 ? 4.457 -15.787 -3.666 1.00 81.81 239 LYS A O 1
ATOM 1781 N N . ALA A 1 240 ? 3.758 -13.841 -4.587 1.00 85.69 240 ALA A N 1
ATOM 1782 C CA . ALA A 1 240 ? 4.160 -12.948 -3.512 1.00 85.69 240 ALA A CA 1
ATOM 1783 C C . ALA A 1 240 ? 2.999 -12.578 -2.575 1.00 85.69 240 ALA A C 1
ATOM 1785 O O . ALA A 1 240 ? 3.217 -11.838 -1.620 1.00 85.69 240 ALA A O 1
ATOM 1786 N N . ALA A 1 241 ? 1.786 -13.083 -2.817 1.00 90.44 241 ALA A N 1
ATOM 1787 C CA . ALA A 1 241 ? 0.621 -12.837 -1.977 1.00 90.44 241 ALA A CA 1
ATOM 1788 C C . ALA A 1 241 ? 0.353 -14.010 -1.023 1.00 90.44 241 ALA A C 1
ATOM 1790 O O . ALA A 1 241 ? 0.211 -15.163 -1.433 1.00 90.44 241 ALA A O 1
ATOM 1791 N N . TYR A 1 242 ? 0.230 -13.706 0.268 1.00 90.81 242 TYR A N 1
ATOM 1792 C CA . TYR A 1 242 ? 0.040 -14.697 1.326 1.00 90.81 242 TYR A CA 1
ATOM 1793 C C . TYR A 1 242 ? -1.246 -14.419 2.094 1.00 90.81 242 TYR A C 1
ATOM 1795 O O . TYR A 1 242 ? -1.426 -13.331 2.641 1.00 90.81 242 TYR A O 1
ATOM 1803 N N . LYS A 1 243 ? -2.132 -15.417 2.170 1.00 90.75 243 LYS A N 1
ATOM 1804 C CA . LYS A 1 243 ? -3.314 -15.359 3.036 1.00 90.75 243 LYS A CA 1
ATOM 1805 C C . LYS A 1 243 ? -2.903 -15.443 4.500 1.00 90.75 243 LYS A C 1
ATOM 1807 O O . LYS A 1 243 ? -2.144 -16.342 4.866 1.00 90.75 243 LYS A O 1
ATOM 1812 N N . VAL A 1 244 ? -3.447 -14.565 5.338 1.00 87.12 244 VAL A N 1
ATOM 1813 C CA . VAL A 1 244 ? -3.202 -14.588 6.786 1.00 87.12 244 VAL A CA 1
ATOM 1814 C C . VAL A 1 244 ? -4.449 -14.251 7.588 1.00 87.12 244 VAL A C 1
ATOM 1816 O O . VAL A 1 244 ? -5.270 -13.455 7.155 1.00 87.12 244 VAL A O 1
ATOM 1819 N N . PHE A 1 245 ? -4.541 -14.805 8.800 1.00 86.06 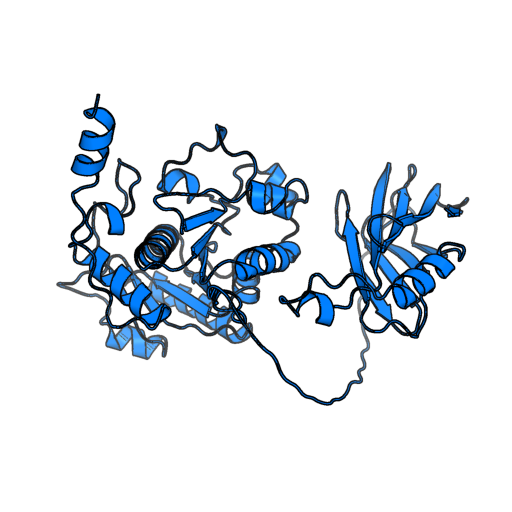245 PHE A N 1
ATOM 1820 C CA . PHE A 1 245 ? -5.614 -14.608 9.789 1.00 86.06 245 PHE A CA 1
ATOM 1821 C C . PHE A 1 245 ? -7.030 -15.033 9.345 1.00 86.06 245 PHE A C 1
ATOM 1823 O O . PHE A 1 245 ? -7.678 -15.779 10.076 1.00 86.06 245 PHE A O 1
ATOM 1830 N N . ASN A 1 246 ? -7.501 -14.610 8.171 1.00 86.62 246 ASN A N 1
ATOM 1831 C CA . ASN A 1 246 ? -8.776 -14.977 7.559 1.00 86.62 246 ASN A CA 1
ATOM 1832 C C . ASN A 1 246 ? -8.660 -15.035 6.017 1.00 86.62 246 ASN A C 1
ATOM 1834 O O . ASN A 1 246 ? -7.634 -14.689 5.436 1.00 86.62 246 ASN A O 1
ATOM 1838 N N . ASP A 1 247 ? -9.720 -15.488 5.341 1.00 90.12 247 ASP A N 1
ATOM 1839 C CA . ASP A 1 247 ? -9.735 -15.646 3.877 1.00 90.12 247 ASP A CA 1
ATOM 1840 C C . ASP A 1 247 ? -9.793 -14.333 3.084 1.00 90.12 247 ASP A C 1
ATOM 1842 O O . ASP A 1 247 ? -9.540 -14.342 1.879 1.00 90.12 247 ASP A O 1
ATOM 1846 N N . ASN A 1 248 ? -10.117 -13.221 3.745 1.00 93.06 248 ASN A N 1
ATOM 1847 C CA . ASN A 1 248 ? -10.287 -11.914 3.118 1.00 93.06 248 ASN A CA 1
ATOM 1848 C C . ASN A 1 248 ? -9.010 -11.069 3.146 1.00 93.06 248 ASN A C 1
ATOM 1850 O O . ASN A 1 248 ? -9.023 -9.973 2.591 1.00 93.06 248 ASN A O 1
ATOM 1854 N N . LEU A 1 249 ? -7.937 -11.529 3.798 1.00 94.75 249 LEU A N 1
ATOM 1855 C CA . LEU A 1 249 ? -6.709 -10.761 3.962 1.00 94.75 249 LEU A CA 1
ATOM 1856 C C . LEU A 1 249 ? -5.531 -11.417 3.248 1.00 94.75 249 LEU A C 1
ATOM 1858 O O . LEU A 1 249 ? -5.087 -12.511 3.603 1.00 94.75 249 LEU A O 1
ATOM 1862 N N . LEU A 1 250 ? -4.990 -10.688 2.277 1.00 94.88 250 LEU A N 1
ATOM 1863 C CA . LEU A 1 250 ? -3.726 -10.989 1.626 1.00 94.88 250 LEU A CA 1
ATOM 1864 C C . LEU A 1 250 ? -2.652 -10.014 2.083 1.00 94.88 250 LEU A C 1
ATOM 1866 O O . LEU A 1 250 ? -2.906 -8.840 2.354 1.00 94.88 250 LEU A O 1
ATOM 1870 N N . ILE A 1 251 ? -1.427 -10.511 2.128 1.00 93.25 251 ILE A N 1
ATOM 1871 C CA . ILE A 1 251 ? -0.249 -9.725 2.447 1.00 93.25 251 ILE A CA 1
ATOM 1872 C C . ILE A 1 251 ? 0.805 -9.951 1.380 1.00 93.25 251 ILE A C 1
ATOM 1874 O O . ILE A 1 251 ? 1.093 -11.091 1.023 1.00 93.25 251 ILE A O 1
ATOM 1878 N N . VAL A 1 252 ? 1.385 -8.851 0.910 1.00 92.44 252 VAL A N 1
ATOM 1879 C CA . VAL A 1 252 ? 2.466 -8.817 -0.070 1.00 92.44 252 VAL A CA 1
ATOM 1880 C C . VAL A 1 252 ? 3.690 -8.218 0.627 1.00 92.44 252 VAL A C 1
ATOM 1882 O O . VAL A 1 252 ? 3.800 -6.994 0.731 1.00 92.44 252 VAL A O 1
ATOM 1885 N N . PRO A 1 253 ? 4.567 -9.055 1.207 1.00 89.56 253 PRO A N 1
ATOM 1886 C CA . PRO A 1 253 ? 5.728 -8.587 1.947 1.00 89.56 253 PRO A CA 1
ATOM 1887 C C . PRO A 1 253 ? 6.802 -8.072 0.992 1.00 89.56 253 PRO A C 1
ATOM 1889 O O . PRO A 1 253 ? 6.938 -8.570 -0.128 1.00 89.56 253 PRO A O 1
ATOM 1892 N N . SER A 1 254 ? 7.616 -7.130 1.462 1.00 83.88 254 SER A N 1
ATOM 1893 C CA . SER A 1 254 ? 8.801 -6.705 0.729 1.00 83.88 254 SER A CA 1
ATOM 1894 C C . SER A 1 254 ? 9.931 -7.707 0.924 1.00 83.88 254 SER A C 1
ATOM 1896 O O . SER A 1 254 ? 10.014 -8.381 1.959 1.00 83.88 254 SER A O 1
ATOM 1898 N N . GLY A 1 255 ? 10.812 -7.803 -0.066 1.00 74.25 255 GLY A N 1
ATOM 1899 C CA . GLY A 1 255 ? 11.977 -8.674 0.004 1.00 74.25 255 GLY A CA 1
ATOM 1900 C C . GLY A 1 255 ? 12.999 -8.199 1.029 1.00 74.25 255 GLY A C 1
ATOM 1901 O O . GLY A 1 255 ? 13.015 -7.044 1.448 1.00 74.25 255 GLY A O 1
ATOM 1902 N N . LEU A 1 256 ? 13.868 -9.119 1.444 1.00 65.56 256 LEU A N 1
ATOM 1903 C CA . LEU A 1 256 ? 14.958 -8.850 2.392 1.00 65.56 256 LEU A CA 1
ATOM 1904 C C . LEU A 1 256 ? 16.333 -8.791 1.709 1.00 65.56 256 LEU A C 1
ATOM 1906 O O . LEU A 1 256 ? 17.326 -8.443 2.347 1.00 65.56 256 LEU A O 1
ATOM 1910 N N . SER A 1 257 ? 16.417 -9.161 0.428 1.00 62.22 257 SER A N 1
ATOM 1911 C CA . SER A 1 257 ? 17.677 -9.227 -0.310 1.00 62.22 257 SER A CA 1
ATOM 1912 C C . SER A 1 257 ? 18.079 -7.850 -0.848 1.00 62.22 257 SER A C 1
ATOM 1914 O O . SER A 1 257 ? 17.295 -7.159 -1.499 1.00 62.22 257 SER A O 1
ATOM 1916 N N . ILE A 1 258 ? 19.339 -7.467 -0.610 1.00 58.88 258 ILE A N 1
ATOM 1917 C CA . ILE A 1 258 ? 19.934 -6.249 -1.189 1.00 58.88 258 ILE A CA 1
ATOM 1918 C C . ILE A 1 258 ? 19.981 -6.364 -2.717 1.00 58.88 258 ILE A C 1
ATOM 1920 O O . ILE A 1 258 ? 19.716 -5.398 -3.422 1.00 58.88 258 ILE A O 1
ATOM 1924 N N . GLU A 1 259 ? 20.278 -7.555 -3.238 1.00 56.50 259 GLU A N 1
ATOM 1925 C CA . GLU A 1 259 ? 20.295 -7.812 -4.678 1.00 56.50 259 GLU A CA 1
ATOM 1926 C C . GLU A 1 259 ? 18.909 -7.621 -5.311 1.00 56.50 259 GLU A C 1
ATOM 1928 O O . GLU A 1 259 ? 18.795 -6.909 -6.305 1.00 56.50 259 GLU A O 1
ATOM 1933 N N . GLY A 1 260 ? 17.852 -8.180 -4.706 1.00 56.81 260 GLY A N 1
ATOM 1934 C CA . GLY A 1 260 ? 16.477 -7.982 -5.167 1.00 56.81 260 GLY A CA 1
ATOM 1935 C C . GLY A 1 260 ? 16.056 -6.519 -5.077 1.00 56.81 260 GLY A C 1
ATOM 1936 O O . GLY A 1 260 ? 15.465 -6.002 -6.014 1.00 56.81 260 GLY A O 1
ATOM 1937 N N . PHE A 1 261 ? 16.450 -5.813 -4.010 1.00 57.88 261 PHE A N 1
ATOM 1938 C CA . PHE A 1 261 ? 16.211 -4.373 -3.874 1.00 57.88 261 PHE A CA 1
ATOM 1939 C C . PHE A 1 261 ? 16.839 -3.554 -5.016 1.00 57.88 261 PHE A C 1
ATOM 1941 O O . PHE A 1 261 ? 16.207 -2.634 -5.533 1.00 57.88 261 PHE A O 1
ATOM 1948 N N . LEU A 1 262 ? 18.071 -3.881 -5.422 1.00 54.31 262 LEU A N 1
ATOM 1949 C CA . LEU A 1 262 ? 18.785 -3.182 -6.499 1.00 54.31 262 LEU A CA 1
ATOM 1950 C C . LEU A 1 262 ? 18.224 -3.486 -7.897 1.00 54.31 262 LEU A C 1
ATOM 1952 O O . LEU A 1 262 ? 18.415 -2.681 -8.807 1.00 54.31 262 LEU A O 1
ATOM 1956 N N . LYS A 1 263 ? 17.558 -4.632 -8.069 1.00 57.06 263 LYS A N 1
ATOM 1957 C CA . LYS A 1 263 ? 16.959 -5.075 -9.336 1.00 57.06 263 LYS A CA 1
ATOM 1958 C C . LYS A 1 263 ? 15.531 -4.575 -9.564 1.00 57.06 263 LYS A C 1
ATOM 1960 O O . LYS A 1 263 ? 15.047 -4.684 -10.686 1.00 57.06 263 LYS A O 1
ATOM 1965 N N . MET A 1 264 ? 14.869 -4.039 -8.537 1.00 58.38 264 MET A N 1
ATOM 1966 C CA . MET A 1 264 ? 13.473 -3.615 -8.644 1.00 58.38 264 MET A CA 1
ATOM 1967 C C . MET A 1 264 ? 13.286 -2.519 -9.694 1.00 58.38 264 MET A C 1
ATOM 1969 O O . MET A 1 264 ? 13.856 -1.429 -9.581 1.00 58.38 264 MET A O 1
ATOM 1973 N N . ASP A 1 265 ? 12.378 -2.759 -10.631 1.00 63.66 265 ASP A N 1
ATOM 1974 C CA . ASP A 1 265 ? 11.759 -1.708 -11.416 1.00 63.66 265 ASP A CA 1
ATOM 1975 C C . ASP A 1 265 ? 10.550 -1.169 -10.651 1.00 63.66 265 ASP A C 1
ATOM 1977 O O . ASP A 1 265 ? 9.487 -1.785 -10.558 1.00 63.66 265 ASP A O 1
ATOM 1981 N N . ARG A 1 266 ? 10.730 0.001 -10.042 1.00 58.31 266 ARG A N 1
ATOM 1982 C CA . ARG A 1 266 ? 9.684 0.610 -9.221 1.00 58.31 266 ARG A CA 1
ATOM 1983 C C . ARG A 1 266 ? 8.563 1.240 -10.040 1.00 58.31 266 ARG A C 1
ATOM 1985 O O . ARG A 1 266 ? 7.535 1.570 -9.454 1.00 58.31 266 ARG A O 1
ATOM 1992 N N . ASP A 1 267 ? 8.723 1.369 -11.355 1.00 58.06 267 ASP A N 1
ATOM 1993 C CA . ASP A 1 267 ? 7.641 1.814 -12.231 1.00 58.06 267 ASP A CA 1
ATOM 1994 C C . ASP A 1 267 ? 6.566 0.715 -12.375 1.00 58.06 267 ASP A C 1
ATOM 1996 O O . ASP A 1 267 ? 5.390 1.027 -12.568 1.00 58.06 267 ASP A O 1
ATOM 2000 N N . LEU A 1 268 ? 6.928 -0.557 -12.131 1.00 62.91 268 LEU A N 1
ATOM 2001 C CA . LEU A 1 268 ? 5.998 -1.694 -12.076 1.00 62.91 268 LEU A CA 1
ATOM 2002 C C . LEU A 1 268 ? 5.102 -1.697 -10.830 1.00 62.91 268 LEU A C 1
ATOM 2004 O O . LEU A 1 268 ? 4.140 -2.461 -10.773 1.00 62.91 268 LEU A O 1
ATOM 2008 N N . LEU A 1 269 ? 5.375 -0.854 -9.827 1.00 70.44 269 LEU A N 1
ATOM 2009 C CA . LEU A 1 269 ? 4.559 -0.790 -8.610 1.00 70.44 269 LEU A CA 1
ATOM 2010 C C . LEU A 1 269 ? 3.091 -0.477 -8.937 1.00 70.44 269 LEU A C 1
ATOM 2012 O O . LEU A 1 269 ? 2.193 -1.087 -8.359 1.00 70.44 269 LEU A O 1
ATOM 2016 N N . ASN A 1 270 ? 2.854 0.409 -9.908 1.00 68.56 270 ASN A N 1
ATOM 2017 C CA . ASN A 1 270 ? 1.508 0.727 -10.385 1.00 68.56 270 ASN A CA 1
ATOM 2018 C C . ASN A 1 270 ? 0.808 -0.494 -10.988 1.00 68.56 270 ASN A C 1
ATOM 2020 O O . ASN A 1 270 ? -0.357 -0.731 -10.685 1.00 68.56 270 ASN A O 1
ATOM 2024 N N . ASP A 1 271 ? 1.515 -1.288 -11.793 1.00 70.69 271 ASP A N 1
ATOM 2025 C CA . ASP A 1 271 ? 0.951 -2.481 -12.429 1.00 70.69 271 ASP A CA 1
ATOM 2026 C C . ASP A 1 271 ? 0.618 -3.562 -11.392 1.00 70.69 271 ASP A C 1
ATOM 2028 O O . ASP A 1 271 ? -0.427 -4.208 -11.470 1.00 70.69 271 ASP A O 1
ATOM 2032 N N . VAL A 1 272 ? 1.473 -3.732 -10.377 1.00 75.19 272 VAL A N 1
ATOM 2033 C CA . VAL A 1 272 ? 1.234 -4.670 -9.269 1.00 75.19 272 VAL A CA 1
ATOM 2034 C C . VAL A 1 272 ? 0.040 -4.225 -8.422 1.00 75.19 272 VAL A C 1
ATOM 2036 O O . VAL A 1 272 ? -0.790 -5.049 -8.038 1.00 75.19 272 VAL A O 1
ATOM 2039 N N . ILE A 1 273 ? -0.086 -2.929 -8.137 1.00 76.75 273 ILE A N 1
ATOM 2040 C CA . ILE A 1 273 ? -1.236 -2.387 -7.403 1.00 76.75 273 ILE A CA 1
ATOM 2041 C C . ILE A 1 273 ? -2.515 -2.549 -8.218 1.00 76.75 273 ILE A C 1
ATOM 2043 O O . ILE A 1 273 ? -3.517 -3.005 -7.672 1.00 76.75 273 ILE A O 1
ATOM 2047 N N . GLU A 1 274 ? -2.480 -2.244 -9.516 1.00 76.31 274 GLU A N 1
ATOM 2048 C CA . GLU A 1 274 ? -3.634 -2.413 -10.396 1.00 76.31 274 GLU A CA 1
ATOM 2049 C C . GLU A 1 274 ? -4.085 -3.877 -10.430 1.00 76.31 274 GLU A C 1
ATOM 2051 O O . GLU A 1 274 ? -5.269 -4.164 -10.240 1.00 76.31 274 GLU A O 1
ATOM 2056 N N . TYR A 1 275 ? -3.130 -4.806 -10.542 1.00 81.12 275 TYR A N 1
ATOM 2057 C CA . TYR A 1 275 ? -3.376 -6.242 -10.468 1.00 81.12 275 TYR A CA 1
ATOM 2058 C C . TYR A 1 275 ? -4.165 -6.625 -9.208 1.00 81.12 275 TYR A C 1
ATOM 2060 O O . TYR A 1 275 ? -5.250 -7.199 -9.311 1.00 81.12 275 TYR A O 1
ATOM 2068 N N . PHE A 1 276 ? -3.682 -6.251 -8.019 1.00 80.81 276 PHE A N 1
ATOM 2069 C CA . PHE A 1 276 ? -4.369 -6.571 -6.763 1.00 80.81 276 PHE A CA 1
ATOM 2070 C C . PHE A 1 276 ? -5.691 -5.812 -6.587 1.00 80.81 276 PHE A C 1
ATOM 2072 O O . PHE A 1 276 ? -6.608 -6.312 -5.935 1.00 80.81 276 PHE A O 1
ATOM 2079 N N . SER A 1 277 ? -5.814 -4.617 -7.166 1.00 80.12 277 SER A N 1
ATOM 2080 C CA . SER A 1 277 ? -6.985 -3.751 -6.983 1.00 80.12 277 SER A CA 1
ATOM 2081 C C . SER A 1 277 ? -8.214 -4.258 -7.731 1.00 80.12 277 SER A C 1
ATOM 2083 O O . SER A 1 277 ? -9.334 -3.871 -7.406 1.00 80.12 277 SER A O 1
ATOM 2085 N N . SER A 1 278 ? -8.013 -5.150 -8.703 1.00 80.12 278 SER A N 1
ATOM 2086 C CA . SER A 1 278 ? -9.092 -5.775 -9.465 1.00 80.12 278 SER A CA 1
ATOM 2087 C C . SER A 1 278 ? -9.965 -6.709 -8.612 1.00 80.12 278 SER A C 1
ATOM 2089 O O . SER A 1 278 ? -11.179 -6.773 -8.816 1.00 80.12 278 SER A O 1
ATOM 2091 N N . ASP A 1 279 ? -9.370 -7.363 -7.607 1.00 83.25 279 ASP A N 1
ATOM 2092 C CA . ASP A 1 279 ? -10.021 -8.379 -6.769 1.00 83.25 279 ASP A CA 1
ATOM 2093 C C . ASP A 1 279 ? -10.092 -8.012 -5.275 1.00 83.25 279 ASP A C 1
ATOM 2095 O O . ASP A 1 279 ? -10.708 -8.738 -4.485 1.00 83.25 279 ASP A O 1
ATOM 2099 N N . ALA A 1 280 ? -9.518 -6.876 -4.877 1.00 87.94 280 ALA A N 1
ATOM 2100 C CA . ALA A 1 280 ? -9.597 -6.340 -3.522 1.00 87.94 280 ALA A CA 1
ATOM 2101 C C . ALA A 1 280 ? -10.592 -5.175 -3.433 1.00 87.94 280 ALA A C 1
ATOM 2103 O O . ALA A 1 280 ? -10.745 -4.390 -4.361 1.00 87.94 280 ALA A O 1
ATOM 2104 N N . ASP A 1 281 ? -11.241 -5.024 -2.281 1.00 91.69 281 ASP A N 1
ATOM 2105 C CA . ASP A 1 281 ? -12.021 -3.829 -1.955 1.00 91.69 281 ASP A CA 1
ATOM 2106 C C . ASP A 1 281 ? -11.102 -2.707 -1.433 1.00 91.69 281 ASP A C 1
ATOM 2108 O O . ASP A 1 281 ? -11.369 -1.527 -1.670 1.00 91.69 281 ASP A O 1
ATOM 2112 N N . PHE A 1 282 ? -10.002 -3.077 -0.761 1.00 95.50 282 PHE A N 1
ATOM 2113 C CA . PHE A 1 282 ? -8.979 -2.161 -0.253 1.00 95.50 282 PHE A CA 1
ATOM 2114 C C . PHE A 1 282 ? -7.561 -2.684 -0.483 1.00 95.50 282 PHE A C 1
ATOM 2116 O O . PHE A 1 282 ? -7.275 -3.861 -0.254 1.00 95.50 282 PHE A O 1
ATOM 2123 N N . ILE A 1 283 ? -6.653 -1.773 -0.829 1.00 95.75 283 ILE A N 1
ATOM 2124 C CA . ILE A 1 283 ? -5.207 -1.989 -0.763 1.00 95.75 283 ILE A CA 1
ATOM 2125 C C . ILE A 1 283 ? -4.628 -1.003 0.244 1.00 95.75 283 ILE A C 1
ATOM 2127 O O . ILE A 1 283 ? -4.808 0.203 0.106 1.00 95.75 283 ILE A O 1
ATOM 2131 N N . VAL A 1 284 ? -3.921 -1.509 1.248 1.00 97.25 284 VAL A N 1
ATOM 2132 C CA . VAL A 1 284 ? -3.207 -0.707 2.243 1.00 97.25 284 VAL A CA 1
ATOM 2133 C C . VAL A 1 284 ? -1.714 -0.793 1.948 1.00 97.25 284 VAL A C 1
ATOM 2135 O O . VAL A 1 284 ? -1.115 -1.854 2.111 1.00 97.25 284 VAL A O 1
ATOM 2138 N N . ILE A 1 285 ? -1.108 0.313 1.523 1.00 94.56 285 ILE A N 1
ATOM 2139 C CA . ILE A 1 285 ? 0.325 0.382 1.223 1.00 94.56 285 ILE A CA 1
ATOM 2140 C C . ILE A 1 285 ? 1.065 0.917 2.449 1.00 94.56 285 ILE A C 1
ATOM 2142 O O . ILE A 1 285 ? 0.881 2.067 2.847 1.00 94.56 285 ILE A O 1
ATOM 2146 N N . ASP A 1 286 ? 1.921 0.092 3.046 1.00 93.94 286 ASP A N 1
ATOM 2147 C CA . ASP A 1 286 ? 2.867 0.521 4.073 1.00 93.94 286 ASP A CA 1
ATOM 2148 C C . ASP A 1 286 ? 4.091 1.151 3.398 1.00 93.94 286 ASP A C 1
ATOM 2150 O O . ASP A 1 286 ? 4.948 0.449 2.867 1.00 93.94 286 ASP A O 1
ATOM 2154 N N . THR A 1 287 ? 4.160 2.483 3.367 1.00 90.25 287 THR A N 1
ATOM 2155 C CA . THR A 1 287 ? 5.242 3.206 2.672 1.00 90.25 287 THR A CA 1
ATOM 2156 C C . THR A 1 287 ? 6.533 3.200 3.496 1.00 90.25 287 THR A C 1
ATOM 2158 O O . THR A 1 287 ? 6.476 2.968 4.699 1.00 90.25 287 THR A O 1
ATOM 2161 N N . PRO A 1 288 ? 7.706 3.558 2.954 1.00 85.81 288 PRO A N 1
ATOM 2162 C CA . PRO A 1 288 ? 8.837 3.935 3.800 1.00 85.81 288 PRO A CA 1
ATOM 2163 C C . PRO A 1 288 ? 8.558 5.244 4.560 1.00 85.81 288 PRO A C 1
ATOM 2165 O O . PRO A 1 288 ? 7.565 5.937 4.315 1.00 85.81 288 PRO A O 1
ATOM 2168 N N . ALA A 1 289 ? 9.414 5.573 5.528 1.00 84.56 289 ALA A N 1
ATOM 2169 C CA . ALA A 1 289 ? 9.337 6.844 6.249 1.00 84.56 289 ALA A CA 1
ATOM 2170 C C . ALA A 1 289 ? 9.998 7.996 5.472 1.00 84.56 289 ALA A C 1
ATOM 2172 O O . ALA A 1 289 ? 10.944 7.791 4.711 1.00 84.56 289 ALA A O 1
ATOM 2173 N N . GLY A 1 290 ? 9.555 9.223 5.743 1.00 84.81 290 GLY A N 1
ATOM 2174 C CA . GLY A 1 290 ? 10.116 10.439 5.162 1.00 84.81 290 GLY A CA 1
ATOM 2175 C C . GLY A 1 290 ? 9.365 10.904 3.919 1.00 84.81 290 GLY A C 1
ATOM 2176 O O . GLY A 1 290 ? 8.171 10.671 3.772 1.00 84.81 290 GLY A O 1
ATOM 2177 N N . TYR A 1 291 ? 10.074 11.614 3.046 1.00 79.12 291 TYR A N 1
ATOM 2178 C CA . TYR A 1 291 ? 9.535 12.278 1.854 1.00 79.12 291 TYR A CA 1
ATOM 2179 C C . TYR A 1 291 ? 10.493 12.087 0.663 1.00 79.12 291 TYR A C 1
ATOM 2181 O O . TYR A 1 291 ? 10.935 13.035 0.020 1.00 79.12 291 TYR A O 1
ATOM 2189 N N . ASN A 1 292 ? 10.874 10.836 0.408 1.00 78.56 292 ASN A N 1
ATOM 2190 C CA . ASN A 1 292 ? 11.787 10.444 -0.669 1.00 78.56 292 ASN A CA 1
ATOM 2191 C C . ASN A 1 292 ? 11.027 9.963 -1.923 1.00 78.56 292 ASN A C 1
ATOM 2193 O O . ASN A 1 292 ? 9.794 9.987 -1.982 1.00 78.56 292 ASN A O 1
ATOM 2197 N N . LYS A 1 293 ? 11.775 9.531 -2.946 1.00 71.56 293 LYS A N 1
ATOM 2198 C CA . LYS A 1 293 ? 11.214 9.053 -4.219 1.00 71.56 293 LYS A CA 1
ATOM 2199 C C . LYS A 1 293 ? 10.311 7.830 -4.018 1.00 71.56 293 LYS A C 1
ATOM 2201 O O . LYS A 1 293 ? 9.311 7.690 -4.707 1.00 71.56 293 LYS A O 1
ATOM 2206 N N . GLU A 1 294 ? 10.645 6.958 -3.078 1.00 76.19 294 GLU A N 1
ATOM 2207 C CA . GLU A 1 294 ? 9.904 5.748 -2.727 1.00 76.19 294 GLU A CA 1
ATOM 2208 C C . GLU A 1 294 ? 8.504 6.079 -2.194 1.00 76.19 294 GLU A C 1
ATOM 2210 O O . GLU A 1 294 ? 7.509 5.493 -2.628 1.00 76.19 294 GLU A O 1
ATOM 2215 N N . VAL A 1 295 ? 8.424 7.051 -1.277 1.00 80.94 295 VAL A N 1
ATOM 2216 C CA . VAL A 1 295 ? 7.147 7.564 -0.772 1.00 80.94 295 VAL A CA 1
ATOM 2217 C C . VAL A 1 295 ? 6.359 8.199 -1.914 1.00 80.94 295 VAL A C 1
ATOM 2219 O O . VAL A 1 295 ? 5.185 7.885 -2.071 1.00 80.94 295 VAL A O 1
ATOM 2222 N N . ALA A 1 296 ? 6.996 9.010 -2.766 1.00 77.06 296 ALA A N 1
ATOM 2223 C CA . ALA A 1 296 ? 6.328 9.628 -3.912 1.00 77.06 296 ALA A CA 1
ATOM 2224 C C . ALA A 1 296 ? 5.725 8.597 -4.886 1.00 77.06 296 ALA A C 1
ATOM 2226 O O . ALA A 1 296 ? 4.592 8.769 -5.324 1.00 77.06 296 ALA A O 1
ATOM 2227 N N . LEU A 1 297 ? 6.438 7.505 -5.184 1.00 74.38 297 LEU A N 1
ATOM 2228 C CA . LEU A 1 297 ? 5.929 6.416 -6.028 1.00 74.38 297 LEU A CA 1
ATOM 2229 C C . LEU A 1 297 ? 4.739 5.697 -5.382 1.00 74.38 297 LEU A C 1
ATOM 2231 O O . LEU A 1 297 ? 3.740 5.444 -6.047 1.00 74.38 297 LEU A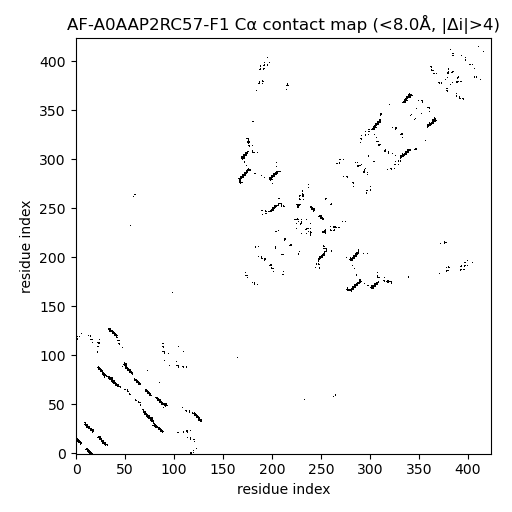 O 1
ATOM 2235 N N . SER A 1 298 ? 4.812 5.440 -4.073 1.00 83.81 298 SER A N 1
ATOM 2236 C CA . SER A 1 298 ? 3.696 4.846 -3.323 1.00 83.81 298 SER A CA 1
ATOM 2237 C C . SER A 1 298 ? 2.474 5.768 -3.287 1.00 83.81 298 SER A C 1
ATOM 2239 O O . SER A 1 298 ? 1.341 5.303 -3.259 1.00 83.81 298 SER A O 1
ATOM 2241 N N . LEU A 1 299 ? 2.683 7.086 -3.250 1.00 81.50 299 LEU A N 1
ATOM 2242 C CA . LEU A 1 299 ? 1.605 8.073 -3.299 1.00 81.50 299 LEU A CA 1
ATOM 2243 C C . LEU A 1 299 ? 0.980 8.148 -4.693 1.00 81.50 299 LEU A C 1
ATOM 2245 O O . LEU A 1 299 ? -0.237 8.105 -4.793 1.00 81.50 299 LEU A O 1
ATOM 2249 N N . LEU A 1 300 ? 1.787 8.196 -5.755 1.00 78.38 300 LEU A N 1
ATOM 2250 C CA . LEU A 1 300 ? 1.305 8.226 -7.143 1.00 78.38 300 LEU A CA 1
ATOM 2251 C C . LEU A 1 300 ? 0.427 7.021 -7.507 1.00 78.38 300 LEU A C 1
ATOM 2253 O O . LEU A 1 300 ? -0.429 7.136 -8.380 1.00 78.38 300 LEU A O 1
ATOM 2257 N N . ALA A 1 301 ? 0.635 5.890 -6.837 1.00 77.94 301 ALA A N 1
ATOM 2258 C CA . ALA A 1 301 ? -0.153 4.681 -7.026 1.00 77.94 301 ALA A CA 1
ATOM 2259 C C . ALA A 1 301 ? -1.438 4.621 -6.172 1.00 77.94 301 ALA A C 1
ATOM 2261 O O . ALA A 1 301 ? -2.248 3.702 -6.335 1.00 77.94 301 ALA A O 1
ATOM 2262 N N . SER A 1 302 ? -1.624 5.578 -5.258 1.00 85.25 302 SER A N 1
ATOM 2263 C CA . SER A 1 302 ? -2.681 5.581 -4.246 1.00 85.25 302 SER A CA 1
ATOM 2264 C C . SER A 1 302 ? -3.769 6.609 -4.520 1.00 85.25 302 SER A C 1
ATOM 2266 O O . SER A 1 302 ? -3.505 7.731 -4.942 1.00 85.25 302 SER A O 1
ATOM 2268 N N . ASP A 1 303 ? -5.006 6.254 -4.174 1.00 84.50 303 ASP A N 1
ATOM 2269 C CA . ASP A 1 303 ? -6.141 7.178 -4.225 1.00 84.50 303 ASP A CA 1
ATOM 2270 C C . ASP A 1 303 ? -6.088 8.161 -3.045 1.00 84.50 303 ASP A C 1
ATOM 2272 O O . ASP A 1 303 ? -6.460 9.336 -3.152 1.00 84.50 303 ASP A O 1
ATOM 2276 N N . HIS A 1 304 ? -5.630 7.668 -1.890 1.00 92.75 304 HIS A N 1
ATOM 2277 C CA . HIS A 1 304 ? -5.651 8.391 -0.625 1.00 92.75 304 HIS A CA 1
ATOM 2278 C C . HIS A 1 304 ? -4.387 8.168 0.209 1.00 92.75 304 HIS A C 1
ATOM 2280 O O . HIS A 1 304 ? -3.733 7.128 0.132 1.00 92.75 304 HIS A O 1
ATOM 2286 N N . LEU A 1 305 ? -4.096 9.137 1.078 1.00 94.75 305 LEU A N 1
ATOM 2287 C CA . LEU A 1 305 ? -3.074 9.051 2.116 1.00 94.75 305 LEU A CA 1
ATOM 2288 C C . LEU A 1 305 ? -3.711 9.130 3.510 1.00 94.75 305 LEU A C 1
ATOM 2290 O O . LEU A 1 305 ? -4.488 10.042 3.798 1.00 94.75 305 LEU A O 1
ATOM 2294 N N . ILE A 1 306 ? -3.317 8.219 4.398 1.00 98.25 306 ILE A N 1
ATOM 2295 C CA . ILE A 1 306 ? -3.467 8.360 5.850 1.00 98.25 306 ILE A CA 1
ATOM 2296 C C . ILE A 1 306 ? -2.098 8.683 6.447 1.00 98.25 306 ILE A C 1
ATOM 2298 O O . ILE A 1 306 ? -1.137 7.935 6.261 1.00 98.25 306 ILE A O 1
ATOM 2302 N N . LEU A 1 307 ? -2.010 9.786 7.187 1.00 97.19 307 LEU A N 1
ATOM 2303 C CA . LEU A 1 307 ? -0.763 10.236 7.799 1.00 97.19 307 LEU A CA 1
ATOM 2304 C C . LEU A 1 307 ? -0.686 9.790 9.265 1.00 97.19 307 LEU A C 1
ATOM 2306 O O . LEU A 1 307 ? -1.538 10.153 10.073 1.00 97.19 307 LEU A O 1
ATOM 2310 N N . VAL A 1 308 ? 0.345 9.022 9.624 1.00 97.00 308 VAL A N 1
ATOM 2311 C CA . VAL A 1 308 ? 0.581 8.546 10.997 1.00 97.00 308 VAL A CA 1
ATOM 2312 C C . VAL A 1 308 ? 1.644 9.404 11.674 1.00 97.00 308 VAL A C 1
ATOM 2314 O O . VAL A 1 308 ? 2.796 9.451 11.234 1.00 97.00 308 VAL A O 1
ATOM 2317 N N . LEU A 1 309 ? 1.263 10.046 12.776 1.00 95.00 309 LEU A N 1
ATOM 2318 C CA . LEU A 1 309 ? 2.094 10.972 13.541 1.00 95.00 309 LEU A CA 1
ATOM 2319 C C . LEU A 1 309 ? 2.162 10.551 15.007 1.00 95.00 309 LEU A C 1
ATOM 2321 O O . LEU A 1 309 ? 1.191 10.042 15.556 1.00 95.00 309 LEU A O 1
ATOM 2325 N N . ASN A 1 310 ? 3.286 10.824 15.660 1.00 91.62 310 ASN A N 1
ATOM 2326 C CA . ASN A 1 310 ? 3.336 10.909 17.117 1.00 91.62 310 ASN A CA 1
ATOM 2327 C C . ASN A 1 310 ? 3.007 12.353 17.545 1.00 91.62 310 ASN A C 1
ATOM 2329 O O . ASN A 1 310 ? 3.277 13.282 16.779 1.00 91.62 310 ASN A O 1
ATOM 2333 N N . PRO A 1 311 ? 2.463 12.584 18.753 1.00 87.50 311 PRO A N 1
ATOM 2334 C CA . PRO A 1 311 ? 2.133 13.920 19.246 1.00 87.50 311 PRO A CA 1
ATOM 2335 C C . PRO A 1 311 ? 3.386 14.672 19.735 1.00 87.50 311 PRO A C 1
ATOM 2337 O O . PRO A 1 311 ? 3.415 15.132 20.868 1.00 87.50 311 PRO A O 1
ATOM 2340 N N . ASP A 1 312 ? 4.418 14.787 18.896 1.00 88.38 312 ASP A N 1
ATOM 2341 C CA . ASP A 1 312 ? 5.656 15.526 19.169 1.00 88.38 312 ASP A CA 1
ATOM 2342 C C . ASP A 1 312 ? 6.005 16.478 18.013 1.00 88.38 312 ASP A C 1
ATOM 2344 O O . ASP A 1 312 ? 5.715 16.190 16.852 1.00 88.38 312 ASP A O 1
ATOM 2348 N N . GLU A 1 313 ? 6.647 17.612 18.315 1.00 87.81 313 GLU A N 1
ATOM 2349 C CA . GLU A 1 313 ? 6.944 18.678 17.337 1.00 87.81 313 GLU A CA 1
ATOM 2350 C C . GLU A 1 313 ? 7.691 18.182 16.090 1.00 87.81 313 GLU A C 1
ATOM 2352 O O . GLU A 1 313 ? 7.421 18.636 14.974 1.00 87.81 313 GLU A O 1
ATOM 2357 N N . GLY A 1 314 ? 8.614 17.232 16.263 1.00 87.19 314 GLY A N 1
ATOM 2358 C CA . GLY A 1 314 ? 9.394 16.675 15.162 1.00 87.19 314 GLY A CA 1
ATOM 2359 C C . GLY A 1 314 ? 8.523 15.857 14.214 1.00 87.19 314 GLY A C 1
ATOM 2360 O O . GLY A 1 314 ? 8.555 16.073 13.003 1.00 87.19 314 GLY A O 1
ATOM 2361 N N . SER A 1 315 ? 7.695 14.961 14.761 1.00 90.38 315 SER A N 1
ATOM 2362 C CA . SER A 1 315 ? 6.743 14.184 13.965 1.00 90.38 315 SER A CA 1
ATOM 2363 C C . SER A 1 315 ? 5.754 15.085 13.226 1.00 90.38 315 SER A C 1
ATOM 2365 O O . SER A 1 315 ? 5.449 14.813 12.068 1.00 90.38 315 SER A O 1
ATOM 2367 N N . MET A 1 316 ? 5.276 16.156 13.864 1.00 89.38 316 MET A N 1
ATOM 2368 C CA . MET A 1 316 ? 4.349 17.115 13.255 1.00 89.38 316 MET A CA 1
ATOM 2369 C C . MET A 1 316 ? 5.005 17.858 12.081 1.00 89.38 316 MET A C 1
ATOM 2371 O O . MET A 1 316 ? 4.449 17.906 10.984 1.00 89.38 316 MET A O 1
ATOM 2375 N N . THR A 1 317 ? 6.228 18.358 12.281 1.00 87.38 317 THR A N 1
ATOM 2376 C CA . THR A 1 317 ? 6.990 19.094 11.258 1.00 87.38 317 THR A CA 1
ATOM 2377 C C . THR A 1 317 ? 7.298 18.229 10.035 1.00 87.38 317 THR A C 1
ATOM 2379 O O . THR A 1 317 ? 7.122 18.669 8.898 1.00 87.38 317 THR A O 1
ATOM 2382 N N . ASP A 1 318 ? 7.749 16.988 10.237 1.00 86.12 318 ASP A N 1
ATOM 2383 C CA . ASP A 1 318 ? 8.028 16.088 9.114 1.00 86.12 318 ASP A CA 1
ATOM 2384 C C . ASP A 1 318 ? 6.740 15.580 8.453 1.00 86.12 318 ASP A C 1
ATOM 2386 O O . ASP A 1 318 ? 6.714 15.367 7.241 1.00 86.12 318 ASP A O 1
ATOM 2390 N N . GLY A 1 319 ? 5.653 15.441 9.218 1.00 92.06 319 GLY A N 1
ATOM 2391 C CA . GLY A 1 319 ? 4.327 15.113 8.701 1.00 92.06 319 GLY A CA 1
ATOM 2392 C C . GLY A 1 319 ? 3.827 16.113 7.658 1.00 92.06 319 GLY A C 1
ATOM 2393 O O . GLY A 1 319 ? 3.332 15.699 6.611 1.00 92.06 319 GLY A O 1
ATOM 2394 N N . ILE A 1 320 ? 4.017 17.415 7.898 1.00 91.00 320 ILE A N 1
ATOM 2395 C CA . ILE A 1 320 ? 3.629 18.475 6.951 1.00 91.00 320 ILE A CA 1
ATOM 2396 C C . ILE A 1 320 ? 4.346 18.317 5.607 1.00 91.00 320 ILE A C 1
ATOM 2398 O O . ILE A 1 320 ? 3.734 18.503 4.560 1.00 91.00 320 ILE A O 1
ATOM 2402 N N . LYS A 1 321 ? 5.621 17.912 5.598 1.00 89.06 321 LYS A N 1
ATOM 2403 C CA . LYS A 1 321 ? 6.368 17.699 4.344 1.00 89.06 321 LYS A CA 1
ATOM 2404 C C . LYS A 1 321 ? 5.784 16.552 3.518 1.00 89.06 321 LYS A C 1
ATOM 2406 O O . LYS A 1 321 ? 5.735 16.643 2.295 1.00 89.06 321 LYS A O 1
ATOM 2411 N N . VAL A 1 322 ? 5.321 15.488 4.178 1.00 91.44 322 VAL A N 1
ATOM 2412 C CA . VAL A 1 322 ? 4.650 14.362 3.507 1.00 91.44 322 VAL A CA 1
ATOM 2413 C C . VAL A 1 322 ? 3.276 14.777 2.986 1.00 91.44 322 VAL A C 1
ATOM 2415 O O . VAL A 1 322 ? 2.925 14.431 1.861 1.00 91.44 322 VAL A O 1
ATOM 2418 N N . GLN A 1 323 ? 2.517 15.558 3.762 1.00 91.56 323 GLN A N 1
ATOM 2419 C CA . GLN A 1 323 ? 1.240 16.117 3.313 1.00 91.56 323 GLN A CA 1
ATOM 2420 C C . GLN A 1 323 ? 1.424 17.029 2.092 1.00 91.56 323 GLN A C 1
ATOM 2422 O O . GLN A 1 323 ? 0.667 16.928 1.130 1.00 91.56 323 GLN A O 1
ATOM 2427 N N . GLU A 1 324 ? 2.449 17.879 2.100 1.00 85.56 324 GLU A N 1
ATOM 2428 C CA . GLU A 1 324 ? 2.764 18.764 0.980 1.00 85.56 324 GLU A CA 1
ATOM 2429 C C . GLU A 1 324 ? 3.182 17.976 -0.267 1.00 85.56 324 GLU A C 1
ATOM 2431 O O . GLU A 1 324 ? 2.722 18.270 -1.368 1.00 85.56 324 GLU A O 1
ATOM 2436 N N . MET A 1 325 ? 3.982 16.917 -0.101 1.00 83.81 325 MET A N 1
ATOM 2437 C CA . MET A 1 325 ? 4.290 15.985 -1.187 1.00 83.81 325 MET A CA 1
ATOM 2438 C C . MET A 1 325 ? 3.016 15.349 -1.759 1.00 83.81 325 MET A C 1
ATOM 2440 O O . MET A 1 325 ? 2.837 15.352 -2.974 1.00 83.81 325 MET A O 1
ATOM 2444 N N . ALA A 1 326 ? 2.112 14.849 -0.913 1.00 83.12 326 ALA A N 1
ATOM 2445 C CA . ALA A 1 326 ? 0.838 14.287 -1.362 1.00 83.12 326 ALA A CA 1
ATOM 2446 C C . ALA A 1 326 ? 0.004 15.321 -2.134 1.00 83.12 326 ALA A C 1
ATOM 2448 O O . ALA A 1 326 ? -0.498 15.019 -3.215 1.00 83.12 326 ALA A O 1
ATOM 2449 N N . ARG A 1 327 ? -0.051 16.568 -1.649 1.00 83.19 327 ARG A N 1
ATOM 2450 C CA . ARG A 1 327 ? -0.741 17.682 -2.314 1.00 83.19 327 ARG A CA 1
ATOM 2451 C C . ARG A 1 327 ? -0.162 17.980 -3.699 1.00 83.19 327 ARG A C 1
ATOM 2453 O O . ARG A 1 327 ? -0.929 18.150 -4.643 1.00 83.19 327 ARG A O 1
ATOM 2460 N N . ILE A 1 328 ? 1.166 18.031 -3.834 1.00 79.44 328 ILE A N 1
ATOM 2461 C CA . ILE A 1 328 ? 1.861 18.245 -5.119 1.00 79.44 328 ILE A CA 1
ATOM 2462 C C . ILE A 1 328 ? 1.554 17.113 -6.107 1.00 79.44 328 ILE A C 1
ATOM 2464 O O . ILE A 1 328 ? 1.373 17.370 -7.295 1.00 79.44 328 ILE A O 1
ATOM 2468 N N . LEU A 1 329 ? 1.466 15.876 -5.616 1.00 72.88 329 LEU A N 1
ATOM 2469 C CA . LEU A 1 329 ? 1.163 14.687 -6.418 1.00 72.88 329 LEU A CA 1
ATOM 2470 C C . LEU A 1 329 ? -0.342 14.490 -6.675 1.00 72.88 329 LEU A C 1
ATOM 2472 O O . LEU A 1 329 ? -0.719 13.539 -7.351 1.00 72.88 329 LEU A O 1
ATOM 2476 N N . GLY A 1 330 ? -1.204 15.374 -6.158 1.00 79.12 330 GLY A N 1
ATOM 2477 C CA . GLY A 1 330 ? -2.656 15.290 -6.336 1.00 79.12 330 GLY A CA 1
ATOM 2478 C C . GLY A 1 330 ? -3.340 14.197 -5.508 1.00 79.12 330 GLY A C 1
ATOM 2479 O O . GLY A 1 330 ? -4.475 13.833 -5.806 1.00 79.12 330 GLY A O 1
ATOM 2480 N N . VAL A 1 331 ? -2.681 13.684 -4.467 1.00 82.56 331 VAL A N 1
ATOM 2481 C CA . VAL A 1 331 ? -3.194 12.620 -3.595 1.00 82.56 331 VAL A CA 1
ATOM 2482 C C . VAL A 1 331 ? -3.859 13.237 -2.371 1.00 82.56 331 VAL A C 1
ATOM 2484 O O . VAL A 1 331 ? -3.247 14.010 -1.631 1.00 82.56 331 VAL A O 1
ATOM 2487 N N . ASN A 1 332 ? -5.123 12.885 -2.137 1.00 83.38 332 ASN A N 1
ATOM 2488 C CA . ASN A 1 332 ? -5.882 13.441 -1.023 1.00 83.38 332 ASN A CA 1
ATOM 2489 C C . ASN A 1 332 ? -5.455 12.817 0.313 1.00 83.38 332 ASN A C 1
ATOM 2491 O O . ASN A 1 332 ? -5.468 11.593 0.466 1.00 83.38 332 ASN A O 1
ATOM 2495 N N . VAL A 1 333 ? -5.150 13.653 1.307 1.00 91.88 333 VAL A N 1
ATOM 2496 C CA . VAL A 1 333 ? -4.907 13.194 2.679 1.00 91.88 333 VAL A CA 1
ATOM 2497 C C . VAL A 1 333 ? -6.246 13.101 3.399 1.00 91.88 333 VAL A C 1
ATOM 2499 O O . VAL A 1 333 ? -6.833 14.107 3.784 1.00 91.88 333 VAL A O 1
ATOM 2502 N N . ILE A 1 334 ? -6.751 11.880 3.562 1.00 92.50 334 ILE A N 1
ATOM 2503 C CA . ILE A 1 334 ? -8.107 11.638 4.081 1.00 92.50 334 ILE A CA 1
ATOM 2504 C C . ILE A 1 334 ? -8.178 11.638 5.609 1.00 92.50 334 ILE A C 1
ATOM 2506 O O . ILE A 1 334 ? -9.270 11.685 6.175 1.00 92.50 334 ILE A O 1
ATOM 2510 N N . GLY A 1 335 ? -7.033 11.581 6.289 1.00 95.00 335 GLY A N 1
ATOM 2511 C CA . GLY A 1 335 ? -7.008 11.670 7.737 1.00 95.00 335 GLY A CA 1
ATOM 2512 C C . GLY A 1 335 ? -5.635 11.527 8.373 1.00 95.00 335 GLY A C 1
ATOM 2513 O O . GLY A 1 335 ? -4.689 11.003 7.781 1.00 95.00 335 GLY A O 1
ATOM 2514 N N . ILE A 1 336 ? -5.568 11.979 9.621 1.00 97.44 336 ILE A N 1
ATOM 2515 C CA . ILE A 1 336 ? -4.399 11.889 10.491 1.00 97.44 336 ILE A CA 1
ATOM 2516 C C . ILE A 1 336 ? -4.667 10.900 11.622 1.00 97.44 336 ILE A C 1
ATOM 2518 O O . ILE A 1 336 ? -5.729 10.907 12.248 1.00 97.44 336 ILE A O 1
ATOM 2522 N N . VAL A 1 337 ? -3.676 10.068 11.912 1.00 97.50 337 VAL A N 1
ATOM 2523 C CA . VAL A 1 337 ? -3.656 9.161 13.057 1.00 97.50 337 VAL A CA 1
ATOM 2524 C C . VAL A 1 337 ? -2.620 9.670 14.043 1.00 97.50 337 VAL A C 1
ATOM 2526 O O . VAL A 1 337 ? -1.434 9.724 13.720 1.00 97.50 337 VAL A O 1
ATOM 2529 N N . LEU A 1 338 ? -3.059 10.003 15.255 1.00 95.75 338 LEU A N 1
ATOM 2530 C CA . LEU A 1 338 ? -2.161 10.316 16.363 1.00 95.75 338 LEU A CA 1
ATOM 2531 C C . LEU A 1 338 ? -1.848 9.033 17.122 1.00 95.75 338 LEU A C 1
ATOM 2533 O O . LEU A 1 338 ? -2.670 8.547 17.897 1.00 95.75 338 LEU A O 1
ATOM 2537 N N . ASN A 1 339 ? -0.676 8.465 16.870 1.00 93.25 339 ASN A N 1
ATOM 2538 C CA . ASN A 1 339 ? -0.190 7.280 17.553 1.00 93.25 339 ASN A CA 1
ATOM 2539 C C . ASN A 1 339 ? 0.546 7.642 18.848 1.00 93.25 339 ASN A C 1
ATOM 2541 O O . ASN A 1 339 ? 1.100 8.732 18.968 1.00 93.25 339 ASN A O 1
ATOM 2545 N N . ARG A 1 340 ? 0.585 6.713 19.811 1.00 89.81 340 ARG A N 1
ATOM 2546 C CA . ARG A 1 340 ? 1.219 6.914 21.129 1.00 89.81 340 ARG A CA 1
ATOM 2547 C C . ARG A 1 340 ? 0.658 8.111 21.901 1.00 89.81 340 ARG A C 1
ATOM 2549 O O . ARG A 1 340 ? 1.376 8.818 22.605 1.00 89.81 340 ARG A O 1
ATOM 2556 N N . PHE A 1 341 ? -0.632 8.371 21.734 1.00 89.31 341 PHE A N 1
ATOM 2557 C CA . PHE A 1 341 ? -1.286 9.553 22.266 1.00 89.31 341 PHE A CA 1
ATOM 2558 C C . PHE A 1 341 ? -1.495 9.457 23.784 1.00 89.31 341 PHE A C 1
ATOM 2560 O O . PHE A 1 341 ? -2.149 8.533 24.277 1.00 89.31 341 PHE A O 1
ATOM 2567 N N . ASP A 1 342 ? -0.975 10.429 24.539 1.00 88.44 342 ASP A N 1
ATOM 2568 C CA . ASP A 1 342 ? -1.261 10.546 25.971 1.00 88.44 342 ASP A CA 1
ATOM 2569 C C . ASP A 1 342 ? -2.664 11.131 26.175 1.00 88.44 342 ASP A C 1
ATOM 2571 O O . ASP A 1 342 ? -2.909 12.325 26.016 1.00 88.44 342 ASP A O 1
ATOM 2575 N N . MET A 1 343 ? -3.597 10.264 26.564 1.00 84.50 343 MET A N 1
ATOM 2576 C CA . MET A 1 343 ? -4.986 10.639 26.821 1.00 84.50 343 MET A CA 1
ATOM 2577 C C . MET A 1 343 ? -5.173 11.553 28.040 1.00 84.50 343 MET A C 1
ATOM 2579 O O . MET A 1 343 ? -6.237 12.154 28.170 1.00 84.50 343 MET A O 1
ATOM 2583 N N . LYS A 1 344 ? -4.208 11.599 28.967 1.00 86.12 344 LYS A N 1
ATOM 2584 C CA . LYS A 1 344 ? -4.301 12.385 30.205 1.00 86.12 344 LYS A CA 1
ATOM 2585 C C . LYS A 1 344 ? -3.695 13.767 30.023 1.00 86.12 344 LYS A C 1
ATOM 2587 O O . LYS A 1 344 ? -4.321 14.744 30.416 1.00 86.12 344 LYS A O 1
ATOM 2592 N N . ASN A 1 345 ? -2.505 13.830 29.430 1.00 86.81 345 ASN A N 1
ATOM 2593 C CA . ASN A 1 345 ? -1.739 15.063 29.263 1.00 86.81 345 ASN A CA 1
ATOM 2594 C C . ASN A 1 345 ? -1.239 15.203 27.815 1.00 86.81 345 ASN A C 1
ATOM 2596 O O . ASN A 1 345 ? -0.042 15.060 27.560 1.00 86.81 345 ASN A O 1
ATOM 2600 N N . PRO A 1 346 ? -2.136 15.456 26.848 1.00 87.50 346 PRO A N 1
ATOM 2601 C CA . PRO A 1 346 ? -1.744 15.543 25.449 1.00 87.50 346 PRO A CA 1
ATOM 2602 C C . PRO A 1 346 ? -0.896 16.793 25.187 1.00 87.50 346 PRO A C 1
ATOM 2604 O O . PRO A 1 346 ? -1.307 17.904 25.519 1.00 87.50 346 PRO A O 1
ATOM 2607 N N . GLN A 1 347 ? 0.260 16.623 24.537 1.00 89.00 347 GLN A N 1
ATOM 2608 C CA . GLN A 1 347 ? 1.087 17.749 24.077 1.00 89.00 347 GLN A CA 1
ATOM 2609 C C . GLN A 1 347 ? 0.372 18.566 22.989 1.00 89.00 347 GLN A C 1
ATOM 2611 O O . GLN A 1 347 ? 0.447 19.791 22.980 1.00 89.00 347 GLN A O 1
ATOM 2616 N N . PHE A 1 348 ? -0.348 17.878 22.101 1.00 90.75 348 PHE A N 1
ATOM 2617 C CA . PHE A 1 348 ? -1.196 18.480 21.078 1.00 90.75 348 PHE A CA 1
ATOM 2618 C C . PHE A 1 348 ? -2.607 17.927 21.209 1.00 90.75 348 PHE A C 1
ATOM 2620 O O . PHE A 1 348 ? -2.811 16.714 21.232 1.00 90.75 348 PHE A O 1
ATOM 2627 N N . THR A 1 349 ? -3.597 18.808 21.283 1.00 92.38 349 THR A N 1
ATOM 2628 C CA . THR A 1 349 ? -5.007 18.411 21.229 1.00 92.38 349 THR A CA 1
ATOM 2629 C C . THR A 1 349 ? -5.415 18.067 19.799 1.00 92.38 349 THR A C 1
ATOM 2631 O O . THR A 1 349 ? -4.830 18.571 18.841 1.00 92.38 349 THR A O 1
ATOM 2634 N N . ARG A 1 350 ? -6.475 17.261 19.643 1.00 93.88 350 ARG A N 1
ATOM 2635 C CA . ARG A 1 350 ? -7.090 16.966 18.337 1.00 93.88 350 ARG A CA 1
ATOM 2636 C C . ARG A 1 350 ? -7.297 18.235 17.502 1.00 93.88 350 ARG A C 1
ATOM 2638 O O . ARG A 1 350 ? -6.821 18.289 16.377 1.00 93.88 350 ARG A O 1
ATOM 2645 N N . SER A 1 351 ? -7.947 19.252 18.068 1.00 94.44 351 SER A N 1
ATOM 2646 C CA . SER A 1 351 ? -8.272 20.485 17.344 1.00 94.44 351 SER A CA 1
ATOM 2647 C C . SER A 1 351 ? -7.031 21.248 16.888 1.00 94.44 351 SER A C 1
ATOM 2649 O O . SER A 1 351 ? -7.023 21.758 15.778 1.00 94.44 351 SER A O 1
ATOM 2651 N N . GLN A 1 352 ? -5.965 21.275 17.695 1.00 94.06 352 GLN A N 1
ATOM 2652 C CA . GLN A 1 352 ? -4.705 21.908 17.292 1.00 94.06 352 GLN A CA 1
ATOM 2653 C C . GLN A 1 352 ? -4.052 21.182 16.114 1.00 94.06 352 GLN A C 1
ATOM 2655 O O . GLN A 1 352 ? -3.520 21.831 15.220 1.00 94.06 352 GLN A O 1
ATOM 2660 N N . VAL A 1 353 ? -4.091 19.846 16.093 1.00 95.00 353 VAL A N 1
ATOM 2661 C CA . VAL A 1 353 ? -3.570 19.062 14.962 1.00 95.00 353 VAL A CA 1
ATOM 2662 C C . VAL A 1 353 ? -4.411 19.298 13.709 1.00 95.00 353 VAL A C 1
ATOM 2664 O O . VAL A 1 353 ? -3.859 19.549 12.643 1.00 95.00 353 VAL A O 1
ATOM 2667 N N . GLU A 1 354 ? -5.737 19.256 13.834 1.00 95.38 354 GLU A N 1
ATOM 2668 C CA . GLU A 1 354 ? -6.651 19.488 12.710 1.00 95.38 354 GLU A CA 1
ATOM 2669 C C . GLU A 1 354 ? -6.502 20.899 12.130 1.00 95.38 354 GLU A C 1
ATOM 2671 O O . GLU A 1 354 ? -6.490 21.051 10.913 1.00 95.38 354 GLU A O 1
ATOM 2676 N N . GLU A 1 355 ? -6.328 21.917 12.978 1.00 94.38 355 GLU A N 1
ATOM 2677 C CA . GLU A 1 355 ? -6.053 23.296 12.559 1.00 94.38 355 GLU A CA 1
ATOM 2678 C C . GLU A 1 355 ? -4.688 23.417 11.872 1.00 94.38 355 GLU A C 1
ATOM 2680 O O . GLU A 1 355 ? -4.584 24.024 10.808 1.00 94.38 355 GLU A O 1
ATOM 2685 N N . TYR A 1 356 ? -3.650 22.795 12.439 1.00 92.38 356 TYR A N 1
ATOM 2686 C CA . TYR A 1 356 ? -2.287 22.867 11.911 1.00 92.38 356 TYR A CA 1
ATOM 2687 C C . TYR A 1 356 ? -2.136 22.192 10.539 1.00 92.38 356 TYR A C 1
ATOM 2689 O O . TYR A 1 356 ? -1.420 22.700 9.681 1.00 92.38 356 TYR A O 1
ATOM 2697 N N . PHE A 1 357 ? -2.822 21.067 10.315 1.00 92.50 357 PHE A N 1
ATOM 2698 C CA . PHE A 1 357 ? -2.762 20.314 9.056 1.00 92.50 357 PHE A CA 1
ATOM 2699 C C . PHE A 1 357 ? -3.920 20.612 8.093 1.00 92.50 357 PHE A C 1
ATOM 2701 O O . PHE A 1 357 ? -3.898 20.152 6.951 1.00 92.50 357 PHE A O 1
ATOM 2708 N N . GLY A 1 358 ? -4.986 21.278 8.541 1.00 93.19 358 GLY A N 1
ATOM 2709 C CA . GLY A 1 358 ? -6.225 21.415 7.767 1.00 93.19 358 GLY A CA 1
ATOM 2710 C C . GLY A 1 358 ? -6.855 20.070 7.370 1.00 93.19 358 GLY A C 1
ATOM 2711 O O . GLY A 1 358 ? -7.518 19.980 6.342 1.00 93.19 358 GLY A O 1
ATOM 2712 N N . THR A 1 359 ? -6.595 19.000 8.129 1.00 92.19 359 THR A N 1
ATOM 2713 C CA . THR A 1 359 ? -6.996 17.612 7.826 1.00 92.19 359 THR A CA 1
ATOM 2714 C C . THR A 1 359 ? -7.544 16.950 9.093 1.00 92.19 359 THR A C 1
ATOM 2716 O O . THR A 1 359 ? -6.949 17.124 10.157 1.00 92.19 359 THR A O 1
ATOM 2719 N N . PRO A 1 360 ? -8.650 16.184 9.021 1.00 94.88 360 PRO A N 1
ATOM 2720 C CA . PRO A 1 360 ? -9.278 15.595 10.201 1.00 94.88 360 PRO A CA 1
ATOM 2721 C C . PRO A 1 360 ? -8.397 14.538 10.877 1.00 94.88 360 PRO A C 1
ATOM 2723 O O . PRO A 1 360 ? -7.746 13.726 10.216 1.00 94.88 360 PRO A O 1
ATOM 2726 N N . VAL A 1 361 ? -8.445 14.476 12.209 1.00 96.75 361 VAL A N 1
ATOM 2727 C CA . VAL A 1 361 ? -7.845 13.378 12.974 1.00 96.75 361 VAL A CA 1
ATOM 2728 C C . VAL A 1 361 ? -8.851 12.230 13.034 1.00 96.75 361 VAL A C 1
ATOM 2730 O O . VAL A 1 361 ? -9.895 12.312 13.685 1.00 96.75 361 VAL A O 1
ATOM 2733 N N . ILE A 1 362 ? -8.535 11.129 12.359 1.00 95.69 362 ILE A N 1
ATOM 2734 C CA . ILE A 1 362 ? -9.432 9.975 12.210 1.00 95.69 362 ILE A CA 1
ATOM 2735 C C . ILE A 1 362 ? -9.259 8.934 13.320 1.00 95.69 362 ILE A C 1
ATOM 2737 O O . ILE A 1 362 ? -10.183 8.163 13.563 1.00 95.69 362 ILE A O 1
ATOM 2741 N N . ALA A 1 363 ? -8.121 8.934 14.023 1.00 95.31 363 ALA A N 1
ATOM 2742 C CA . ALA A 1 363 ? -7.882 8.070 15.179 1.00 95.31 363 ALA A CA 1
ATOM 2743 C C . ALA A 1 363 ? -6.870 8.675 16.159 1.00 95.31 363 ALA A C 1
ATOM 2745 O O . ALA A 1 363 ? -5.924 9.359 15.757 1.00 95.31 363 ALA A O 1
ATOM 2746 N N . MET A 1 364 ? -7.052 8.375 17.446 1.00 94.50 364 MET A N 1
ATOM 2747 C CA . MET A 1 364 ? -6.089 8.689 18.509 1.00 94.50 364 MET A CA 1
ATOM 2748 C C . MET A 1 364 ? -5.751 7.401 19.256 1.00 94.50 364 MET A C 1
ATOM 2750 O O . MET A 1 364 ? -6.526 6.920 20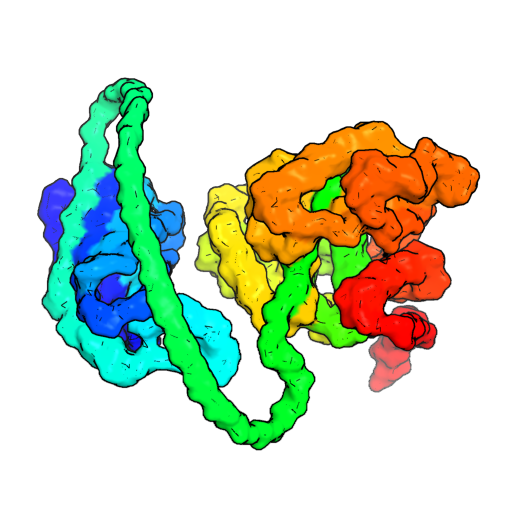.084 1.00 94.50 364 MET A O 1
ATOM 2754 N N . LEU A 1 365 ? -4.601 6.817 18.933 1.00 92.31 365 LEU A N 1
ATOM 2755 C CA . LEU A 1 365 ? -4.178 5.526 19.456 1.00 92.31 365 LEU A CA 1
ATOM 2756 C C . LEU A 1 365 ? -3.305 5.747 20.695 1.00 92.31 365 LEU A C 1
ATOM 2758 O O . LEU A 1 365 ? -2.236 6.349 20.570 1.00 92.31 365 LEU A O 1
ATOM 2762 N N . PRO A 1 366 ? -3.725 5.288 21.888 1.00 88.62 366 PRO A N 1
ATOM 2763 C CA . PRO A 1 366 ? -2.896 5.400 23.079 1.00 88.62 366 PRO A CA 1
ATOM 2764 C C . PRO A 1 366 ? -1.646 4.522 22.962 1.00 88.62 366 PRO A C 1
ATOM 2766 O O . PRO A 1 366 ? -1.640 3.530 22.232 1.00 88.62 366 PRO A O 1
ATOM 2769 N N . GLU A 1 367 ? -0.598 4.850 23.722 1.00 82.12 367 GLU A N 1
ATOM 2770 C CA . GLU A 1 367 ? 0.520 3.920 23.906 1.00 82.12 367 GLU A CA 1
ATOM 2771 C C . GLU A 1 367 ? -0.005 2.645 24.583 1.00 82.12 367 GLU A C 1
ATOM 2773 O O . GLU A 1 367 ? -0.513 2.683 25.705 1.00 82.12 367 GLU A O 1
ATOM 2778 N N . ASP A 1 368 ? 0.116 1.512 23.896 1.00 74.62 368 ASP A N 1
ATOM 2779 C CA . ASP A 1 368 ? -0.247 0.202 24.427 1.00 74.62 368 ASP A CA 1
ATOM 2780 C C . ASP A 1 368 ? 0.956 -0.749 24.285 1.00 74.62 368 ASP A C 1
ATOM 2782 O O . ASP A 1 368 ? 1.351 -1.070 23.155 1.00 74.62 368 ASP A O 1
ATOM 2786 N N . PRO A 1 369 ? 1.534 -1.245 25.401 1.00 60.62 369 PRO A N 1
ATOM 2787 C CA . PRO A 1 369 ? 2.602 -2.247 25.379 1.00 60.62 369 PRO A CA 1
ATOM 2788 C C . PRO A 1 369 ? 2.231 -3.508 24.583 1.00 60.62 369 PRO A C 1
ATOM 2790 O O . PRO A 1 369 ? 3.102 -4.180 24.030 1.00 60.62 369 PRO A O 1
ATOM 2793 N N . GLY A 1 370 ? 0.936 -3.822 24.498 1.00 59.88 370 GLY A N 1
ATOM 2794 C CA . GLY A 1 370 ? 0.360 -4.918 23.729 1.00 59.88 370 GLY A CA 1
ATOM 2795 C C . GLY A 1 370 ? 0.275 -4.666 22.225 1.00 59.88 370 GLY A C 1
ATOM 2796 O O . GLY A 1 370 ? -0.262 -5.504 21.516 1.00 59.88 370 GLY A O 1
ATOM 2797 N N . THR A 1 371 ? 0.800 -3.557 21.704 1.00 60.31 371 THR A N 1
ATOM 2798 C CA . THR A 1 371 ? 0.786 -3.270 20.261 1.00 60.31 371 THR A CA 1
ATOM 2799 C C . THR A 1 371 ? 1.879 -4.037 19.500 1.00 60.31 371 THR A C 1
ATOM 2801 O O . THR A 1 371 ? 1.685 -4.444 18.356 1.00 60.31 371 THR A O 1
ATOM 2804 N N . ARG A 1 372 ? 3.035 -4.288 20.136 1.00 63.84 372 ARG A N 1
ATOM 2805 C CA . ARG A 1 372 ? 4.087 -5.199 19.643 1.00 63.84 372 ARG A CA 1
ATOM 2806 C C . ARG A 1 372 ? 4.055 -6.487 20.461 1.00 63.84 372 ARG A C 1
ATOM 2808 O O . ARG A 1 372 ? 4.863 -6.691 21.367 1.00 63.84 372 ARG A O 1
ATOM 2815 N N . ARG A 1 373 ? 3.089 -7.354 20.163 1.00 64.25 373 ARG A N 1
ATOM 2816 C CA . ARG A 1 373 ? 2.902 -8.599 20.913 1.00 64.25 373 ARG A CA 1
ATOM 2817 C C . ARG A 1 373 ? 3.980 -9.626 20.592 1.00 64.25 373 ARG A C 1
ATOM 2819 O O . ARG A 1 373 ? 4.437 -9.750 19.456 1.00 64.25 373 ARG A O 1
ATOM 2826 N N . LYS A 1 374 ? 4.346 -10.415 21.605 1.00 67.88 374 LYS A N 1
ATOM 2827 C CA . LYS A 1 374 ? 5.253 -11.563 21.443 1.00 67.88 374 LYS A CA 1
ATOM 2828 C C . LYS A 1 374 ? 4.641 -12.671 20.586 1.00 67.88 374 LYS A C 1
ATOM 2830 O O . LYS A 1 374 ? 5.380 -13.351 19.888 1.00 67.88 374 LYS A O 1
ATOM 2835 N N . ASP A 1 375 ? 3.318 -12.818 20.632 1.00 71.38 375 ASP A N 1
ATOM 2836 C CA . ASP A 1 375 ? 2.565 -13.811 19.857 1.00 71.38 375 ASP A CA 1
ATOM 2837 C C . ASP A 1 375 ? 2.392 -13.434 18.377 1.00 71.38 375 ASP A C 1
ATOM 2839 O O . ASP A 1 375 ? 1.856 -14.235 17.621 1.00 71.38 375 ASP A O 1
ATOM 2843 N N . LYS A 1 376 ? 2.862 -12.246 17.955 1.00 80.12 376 LYS A N 1
ATOM 2844 C CA . LYS A 1 376 ? 2.763 -11.746 16.572 1.00 80.12 376 LYS A CA 1
ATOM 2845 C C . LYS A 1 376 ? 1.322 -11.604 16.063 1.00 80.12 376 LYS A C 1
ATOM 2847 O O . LYS A 1 376 ? 1.095 -11.492 14.862 1.00 80.12 376 LYS A O 1
ATOM 2852 N N . VAL A 1 377 ? 0.348 -11.553 16.973 1.00 83.38 377 VAL A N 1
ATOM 2853 C CA . VAL A 1 377 ? -1.059 -11.333 16.636 1.00 83.38 377 VAL A CA 1
ATOM 2854 C C . VAL A 1 377 ? -1.364 -9.825 16.677 1.00 83.38 377 VAL A C 1
ATOM 2856 O O . VAL A 1 377 ? -1.023 -9.160 17.655 1.00 83.38 377 VAL A O 1
ATOM 2859 N N . PRO A 1 378 ? -2.008 -9.245 15.651 1.00 87.25 378 PRO A N 1
ATOM 2860 C CA . PRO A 1 378 ? -2.469 -7.854 15.666 1.00 87.25 378 PRO A CA 1
ATOM 2861 C C . PRO A 1 378 ? -3.437 -7.570 16.829 1.00 87.25 378 PRO A C 1
ATOM 2863 O O . PRO A 1 378 ? -4.248 -8.423 17.197 1.00 87.25 378 PRO A O 1
ATOM 2866 N N . VAL A 1 379 ? -3.396 -6.362 17.406 1.00 86.56 379 VAL A N 1
ATOM 2867 C CA . VAL A 1 379 ? -4.195 -6.016 18.601 1.00 86.56 379 VAL A CA 1
ATOM 2868 C C . VAL A 1 379 ? -5.701 -6.092 18.343 1.00 86.56 379 VAL A C 1
ATOM 2870 O O . VAL A 1 379 ? -6.455 -6.465 19.240 1.00 86.56 379 VAL A O 1
ATOM 2873 N N . VAL A 1 380 ? -6.131 -5.830 17.106 1.00 88.62 380 VAL A N 1
ATOM 2874 C CA . VAL A 1 380 ? -7.538 -5.951 16.686 1.00 88.62 380 VAL A CA 1
ATOM 2875 C C . VAL A 1 380 ? -8.089 -7.377 16.803 1.00 88.62 380 VAL A C 1
ATOM 2877 O O . VAL A 1 380 ? -9.284 -7.534 17.043 1.00 88.62 380 VAL A O 1
ATOM 2880 N N . LEU A 1 381 ? -7.231 -8.401 16.701 1.00 87.44 381 LEU A N 1
ATOM 2881 C CA . LEU A 1 381 ? -7.598 -9.810 16.904 1.00 87.44 381 LEU A CA 1
ATOM 2882 C C . LEU A 1 381 ? -7.332 -10.264 18.335 1.00 87.44 381 LEU A C 1
ATOM 2884 O O . LEU A 1 381 ? -8.112 -11.014 18.918 1.00 87.44 381 LEU A O 1
ATOM 2888 N N . ALA A 1 382 ? -6.211 -9.830 18.906 1.00 86.06 382 ALA A N 1
ATOM 2889 C CA . ALA A 1 382 ? -5.782 -10.306 20.210 1.00 86.06 382 ALA A CA 1
ATOM 2890 C C . ALA A 1 382 ? -6.595 -9.701 21.367 1.00 86.06 382 ALA A C 1
ATOM 2892 O O . ALA A 1 382 ? -6.779 -10.346 22.399 1.00 86.06 382 ALA A O 1
ATOM 2893 N N . SER A 1 383 ? -7.077 -8.469 21.185 1.00 86.25 383 SER A N 1
ATO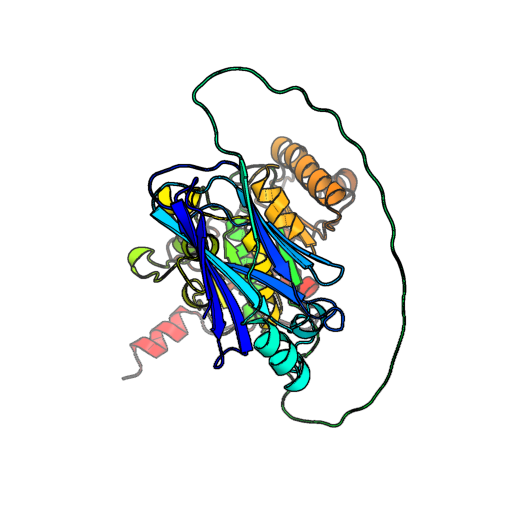M 2894 C CA . SER A 1 383 ? -7.827 -7.695 22.175 1.00 86.25 383 SER A CA 1
ATOM 2895 C C . SER A 1 383 ? -8.974 -6.910 21.503 1.00 86.25 383 SER A C 1
ATOM 2897 O O . SER A 1 383 ? -8.981 -5.677 21.565 1.00 86.25 383 SER A O 1
ATOM 2899 N N . PRO A 1 384 ? -9.968 -7.575 20.878 1.00 85.94 384 PRO A N 1
ATOM 2900 C CA . PRO A 1 384 ? -10.975 -6.926 20.021 1.00 85.94 384 PRO A CA 1
ATOM 2901 C C . PRO A 1 384 ? -11.864 -5.908 20.753 1.00 85.94 384 PRO A C 1
ATOM 2903 O O . PRO A 1 384 ? -12.342 -4.956 20.146 1.00 85.94 384 PRO A O 1
ATOM 2906 N N . ASN A 1 385 ? -12.041 -6.072 22.068 1.00 86.00 385 ASN A N 1
ATOM 2907 C CA . ASN A 1 385 ? -12.826 -5.168 22.920 1.00 86.00 385 ASN A CA 1
ATOM 2908 C C . ASN A 1 385 ? -11.987 -4.039 23.548 1.00 86.00 385 ASN A C 1
ATOM 2910 O O . ASN A 1 385 ? -12.487 -3.283 24.381 1.00 86.00 385 ASN A O 1
ATOM 2914 N N . SER A 1 386 ? -10.694 -3.951 23.224 1.00 88.19 386 SER A N 1
ATOM 2915 C CA . SER A 1 386 ? -9.830 -2.886 23.735 1.00 88.19 386 SER A CA 1
ATOM 2916 C C . SER A 1 386 ? -10.142 -1.548 23.068 1.00 88.19 386 SER A C 1
ATOM 2918 O O . SER A 1 386 ? -10.613 -1.485 21.931 1.00 88.19 386 SER A O 1
ATOM 2920 N N . ARG A 1 387 ? -9.806 -0.453 23.758 1.00 87.06 387 ARG A N 1
ATOM 2921 C CA . ARG A 1 387 ? -9.951 0.896 23.201 1.00 87.06 387 ARG A CA 1
ATOM 2922 C C . ARG A 1 387 ? -9.168 1.057 21.896 1.00 87.06 387 ARG A C 1
ATOM 2924 O O . ARG A 1 387 ? -9.710 1.581 20.931 1.00 87.06 387 ARG A O 1
ATOM 2931 N N . ILE A 1 388 ? -7.932 0.563 21.841 1.00 89.19 388 ILE A N 1
ATOM 2932 C CA . ILE A 1 388 ? -7.105 0.658 20.633 1.00 89.19 388 ILE A CA 1
ATOM 2933 C C . ILE A 1 388 ? -7.718 -0.126 19.461 1.00 89.19 388 ILE A C 1
ATOM 2935 O O . ILE A 1 388 ? -7.787 0.401 18.355 1.00 89.19 388 ILE A O 1
ATOM 2939 N N . ALA A 1 389 ? -8.262 -1.327 19.699 1.00 90.12 389 ALA A N 1
ATOM 2940 C CA . ALA A 1 389 ? -8.976 -2.078 18.666 1.00 90.12 389 ALA A CA 1
ATOM 2941 C C . ALA A 1 389 ? -10.229 -1.332 18.179 1.00 90.12 389 ALA A C 1
ATOM 2943 O O . ALA A 1 389 ? -10.493 -1.295 16.978 1.00 90.12 389 ALA A O 1
ATOM 2944 N N . SER A 1 390 ? -10.969 -0.684 19.086 1.00 91.56 390 SER A N 1
ATOM 2945 C CA . SER A 1 390 ? -12.157 0.097 18.721 1.00 91.56 390 SER A CA 1
ATOM 2946 C C . SER A 1 390 ? -11.844 1.289 17.806 1.00 91.56 390 SER A C 1
ATOM 2948 O O . SER A 1 390 ? -12.629 1.571 16.904 1.00 91.56 390 SER A O 1
ATOM 2950 N N . GLU A 1 391 ? -10.683 1.935 17.967 1.00 93.62 391 GLU A N 1
ATOM 2951 C CA . GLU A 1 391 ? -10.225 3.012 17.076 1.00 93.62 391 GLU A CA 1
ATOM 2952 C C . GLU A 1 391 ? -9.931 2.472 15.665 1.00 93.62 391 GLU A C 1
ATOM 2954 O O . GLU A 1 391 ? -10.399 3.042 14.682 1.00 93.62 391 GLU A O 1
ATOM 2959 N N . PHE A 1 392 ? -9.247 1.325 15.546 1.00 94.38 392 PHE A N 1
ATOM 2960 C CA . PHE A 1 392 ? -9.015 0.675 14.248 1.00 94.38 392 PHE A CA 1
ATOM 2961 C C . PHE A 1 392 ? -10.318 0.288 13.543 1.00 94.38 392 PHE A C 1
ATOM 2963 O O . PHE A 1 392 ? -10.483 0.586 12.360 1.00 94.38 392 PHE A O 1
ATOM 2970 N N . TYR A 1 393 ? -11.266 -0.322 14.263 1.00 93.38 393 TYR A N 1
ATOM 2971 C CA . TYR A 1 393 ? -12.580 -0.635 13.700 1.00 93.38 393 TYR A CA 1
ATOM 2972 C C . TYR A 1 393 ? -13.359 0.626 13.322 1.00 93.38 393 TYR A C 1
ATOM 2974 O O . TYR A 1 393 ? -14.051 0.612 12.313 1.00 93.38 393 TYR A O 1
ATOM 2982 N N . SER A 1 394 ? -13.236 1.723 14.075 1.00 92.88 394 SER A N 1
ATOM 2983 C CA . SER A 1 394 ? -13.855 3.008 13.727 1.00 92.88 394 SER A CA 1
ATOM 2984 C C . SER A 1 394 ? -13.323 3.553 12.397 1.00 92.88 394 SER A C 1
ATOM 2986 O O . SER A 1 394 ? -14.108 3.915 11.518 1.00 92.88 394 SER A O 1
ATOM 2988 N N . VAL A 1 395 ? -11.998 3.532 12.202 1.00 94.38 395 VAL A N 1
ATOM 2989 C CA . VAL A 1 395 ? -11.375 3.934 10.931 1.00 94.38 395 VAL A CA 1
ATOM 2990 C C . VAL A 1 395 ? -11.823 3.016 9.795 1.00 94.38 395 VAL A C 1
ATOM 2992 O O . VAL A 1 395 ? -12.302 3.505 8.773 1.00 94.38 395 VAL A O 1
ATOM 2995 N N . ALA A 1 396 ? -11.742 1.696 9.981 1.00 94.50 396 ALA A N 1
ATOM 2996 C CA . ALA A 1 396 ? -12.175 0.717 8.985 1.00 94.50 396 ALA A CA 1
ATOM 2997 C C . ALA A 1 396 ? -13.657 0.896 8.607 1.00 94.50 396 ALA A C 1
ATOM 2999 O O . ALA A 1 396 ? -14.017 0.819 7.435 1.00 94.50 396 ALA A O 1
ATOM 3000 N N . ARG A 1 397 ? -14.514 1.214 9.585 1.00 90.38 397 ARG A N 1
ATOM 3001 C CA . ARG A 1 397 ? -15.940 1.491 9.389 1.00 90.38 397 ARG A CA 1
ATOM 3002 C C . ARG A 1 397 ? -16.187 2.715 8.522 1.00 90.38 397 ARG A C 1
ATOM 3004 O O . ARG A 1 397 ? -17.016 2.651 7.613 1.00 90.38 397 ARG A O 1
ATOM 3011 N N . SER A 1 398 ? -15.462 3.794 8.809 1.00 89.25 398 SER A N 1
ATOM 3012 C CA . SER A 1 398 ? -15.516 5.037 8.042 1.00 89.25 398 SER A CA 1
ATOM 3013 C C . SER A 1 398 ? -15.095 4.799 6.589 1.00 89.25 398 SER A C 1
ATOM 3015 O O . SER A 1 398 ? -15.828 5.156 5.671 1.00 89.25 398 SER A O 1
ATOM 3017 N N . LEU A 1 399 ? -13.978 4.091 6.377 1.00 88.69 399 LEU A N 1
ATOM 3018 C CA . LEU A 1 399 ? -13.474 3.753 5.040 1.00 88.69 399 LEU A CA 1
ATOM 3019 C C . LEU A 1 399 ? -14.428 2.835 4.262 1.00 88.69 399 LEU A C 1
ATOM 3021 O O . LEU A 1 399 ? -14.687 3.064 3.083 1.00 88.69 399 LEU A O 1
ATOM 3025 N N . ALA A 1 400 ? -14.982 1.811 4.917 1.00 85.19 400 ALA A N 1
ATOM 3026 C CA . ALA A 1 400 ? -15.908 0.863 4.299 1.00 85.19 400 ALA A CA 1
ATOM 3027 C C . ALA A 1 400 ? -17.323 1.432 4.087 1.00 85.19 400 ALA A C 1
ATOM 3029 O O . ALA A 1 400 ? -18.138 0.793 3.421 1.00 85.19 400 ALA A O 1
ATOM 3030 N N . GLY A 1 401 ? -17.645 2.592 4.674 1.00 77.19 401 GLY A N 1
ATOM 3031 C CA . GLY A 1 401 ? -18.990 3.170 4.651 1.00 77.19 401 GLY A CA 1
ATOM 3032 C C . GLY A 1 401 ? -20.048 2.300 5.346 1.00 77.19 401 GLY A C 1
ATOM 3033 O O . GLY A 1 401 ? -21.220 2.352 4.979 1.00 77.19 401 GLY A O 1
ATOM 3034 N N . ARG A 1 402 ? -19.655 1.461 6.319 1.00 56.59 402 ARG A N 1
ATOM 3035 C CA . ARG A 1 402 ? -20.532 0.465 6.973 1.00 56.59 402 ARG A CA 1
ATOM 3036 C C . ARG A 1 402 ? -20.846 0.835 8.419 1.00 56.59 402 ARG A C 1
ATOM 3038 O O . ARG A 1 402 ? -20.258 0.260 9.323 1.00 56.59 402 ARG A O 1
ATOM 3045 N N . ASN A 1 403 ? -21.795 1.732 8.674 1.00 42.06 403 ASN A N 1
ATOM 3046 C CA . ASN A 1 403 ? -22.067 2.220 10.038 1.00 42.06 403 ASN A CA 1
ATOM 3047 C C . ASN A 1 403 ? -22.516 1.148 11.066 1.00 42.06 403 ASN A C 1
ATOM 3049 O O . ASN A 1 403 ? -22.420 1.398 12.267 1.00 42.06 403 ASN A O 1
ATOM 3053 N N . ASP A 1 404 ? -22.901 -0.054 10.623 1.00 38.34 404 ASP A N 1
ATOM 3054 C CA . ASP A 1 404 ? -23.606 -1.043 11.455 1.00 38.34 404 ASP A CA 1
ATOM 3055 C C . ASP A 1 404 ? -22.726 -2.189 11.998 1.00 38.34 404 ASP A C 1
ATOM 3057 O O . ASP A 1 404 ? -23.214 -3.061 12.718 1.00 38.34 404 ASP A O 1
ATOM 3061 N N . PHE A 1 405 ? -21.425 -2.233 11.676 1.00 37.19 405 PHE A N 1
ATOM 3062 C CA . PHE A 1 405 ? -20.557 -3.315 12.162 1.00 37.19 405 PHE A CA 1
ATOM 3063 C C . PHE A 1 405 ? -20.215 -3.142 13.646 1.00 37.19 405 PHE A C 1
ATOM 3065 O O . PHE A 1 405 ? -19.454 -2.244 14.011 1.00 37.19 405 PHE A O 1
ATOM 3072 N N . VAL A 1 406 ? -20.715 -4.036 14.495 1.00 40.75 406 VAL A N 1
ATOM 3073 C CA . VAL A 1 406 ? -20.259 -4.224 15.879 1.00 40.75 406 VAL A CA 1
ATOM 3074 C C . VAL A 1 406 ? -19.262 -5.387 15.875 1.00 40.75 406 VAL A C 1
ATOM 3076 O O . VAL A 1 406 ? -19.616 -6.434 15.328 1.00 40.75 406 VAL A O 1
ATOM 3079 N N . PRO A 1 407 ? -18.047 -5.252 16.453 1.00 41.62 407 PRO A N 1
ATOM 3080 C CA . PRO A 1 407 ? -17.110 -6.366 16.545 1.00 41.62 407 PRO A CA 1
ATOM 3081 C C . PRO A 1 407 ? -17.824 -7.570 17.151 1.00 41.62 407 PRO A C 1
ATOM 3083 O O . PRO A 1 407 ? -18.355 -7.485 18.262 1.00 41.62 407 PRO A O 1
ATOM 3086 N N . ALA A 1 408 ? -17.887 -8.682 16.418 1.00 41.91 408 ALA A N 1
ATOM 3087 C CA . ALA A 1 408 ? -18.383 -9.912 17.003 1.00 41.91 408 ALA A CA 1
ATOM 3088 C C . ALA A 1 408 ? -17.458 -10.234 18.180 1.00 41.91 408 ALA A C 1
ATOM 3090 O O . ALA A 1 408 ? -16.245 -10.339 18.001 1.00 41.91 408 ALA A O 1
ATOM 3091 N N . GLY A 1 409 ? -18.011 -10.374 19.386 1.00 40.31 409 GLY A N 1
ATOM 3092 C CA . GLY A 1 409 ? -17.293 -10.991 20.493 1.00 40.31 409 GLY A CA 1
ATOM 3093 C C . GLY A 1 409 ? -16.993 -12.434 20.102 1.00 40.31 409 GLY A C 1
ATOM 3094 O O . GLY A 1 409 ? -17.770 -13.334 20.400 1.00 40.31 409 GLY A O 1
ATOM 3095 N N . SER A 1 410 ? -15.924 -12.658 19.344 1.00 34.94 410 SER A N 1
ATOM 3096 C CA . SER A 1 410 ? -15.548 -13.992 18.911 1.00 34.94 410 SER A CA 1
ATOM 3097 C C . SER A 1 410 ? -15.050 -14.772 20.128 1.00 34.94 410 SER A C 1
ATOM 3099 O O . SER A 1 410 ? -14.322 -14.197 20.947 1.00 34.94 410 SER A O 1
ATOM 3101 N N . PRO A 1 411 ? -15.387 -16.072 20.255 1.00 34.78 411 PRO A N 1
ATOM 3102 C CA . PRO A 1 411 ? -14.740 -16.942 21.229 1.00 34.78 411 PRO A CA 1
ATOM 3103 C C . PRO A 1 411 ? -13.238 -16.770 21.054 1.00 34.78 411 PRO A C 1
ATOM 3105 O O . PRO A 1 411 ? -12.768 -16.738 19.912 1.00 34.78 411 PRO A O 1
ATOM 3108 N N . SER A 1 412 ? -12.523 -16.575 22.163 1.00 39.69 412 SER A N 1
ATOM 3109 C CA . SER A 1 412 ? -11.104 -16.227 22.142 1.00 39.69 412 SER A CA 1
ATOM 3110 C C . SER A 1 412 ? -10.342 -17.106 21.145 1.00 39.69 412 SER A C 1
ATOM 3112 O O . SER A 1 412 ? -10.664 -18.282 20.976 1.00 39.69 412 SER A O 1
ATOM 3114 N N . PHE A 1 413 ? -9.327 -16.558 20.478 1.00 41.94 413 PHE A N 1
ATOM 3115 C CA . PHE A 1 413 ? -8.428 -17.338 19.620 1.00 41.94 413 PHE A CA 1
ATOM 3116 C C . PHE A 1 413 ? -7.926 -18.606 20.335 1.00 41.94 413 PHE A C 1
ATOM 3118 O O . PHE A 1 413 ? -7.827 -19.660 19.721 1.00 41.94 413 PHE A O 1
ATOM 3125 N N . VAL A 1 414 ? -7.744 -18.530 21.660 1.00 41.06 414 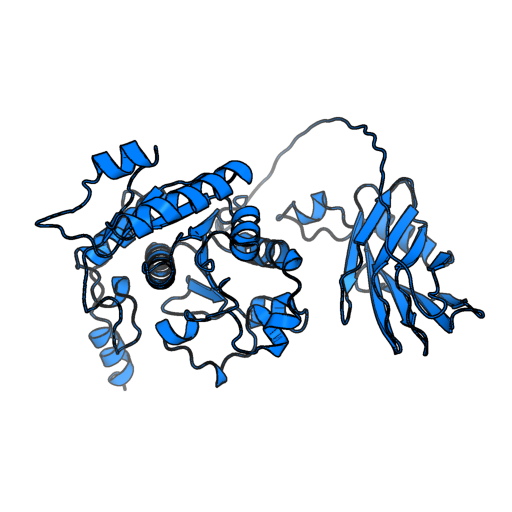VAL A N 1
ATOM 3126 C CA . VAL A 1 414 ? -7.466 -19.677 22.533 1.00 41.06 414 VAL A CA 1
ATOM 3127 C C . VAL A 1 414 ? -8.597 -20.706 22.494 1.00 41.06 414 VAL A C 1
ATOM 3129 O O . VAL A 1 414 ? -8.317 -21.876 22.332 1.00 41.06 414 VAL A O 1
ATOM 3132 N N . THR A 1 415 ? -9.869 -20.317 22.564 1.00 36.97 415 THR A N 1
ATOM 3133 C CA . THR A 1 415 ? -11.015 -21.236 22.440 1.00 36.97 415 THR A CA 1
ATOM 3134 C C . THR A 1 415 ? -11.063 -21.922 21.072 1.00 36.97 415 THR A C 1
ATOM 3136 O O . THR A 1 415 ? -11.244 -23.131 21.024 1.00 36.97 415 THR A O 1
ATOM 3139 N N . LYS A 1 416 ? -10.832 -21.197 19.966 1.00 42.16 416 LYS A N 1
ATOM 3140 C CA . LYS A 1 416 ? -10.808 -21.792 18.613 1.00 42.16 416 LYS A CA 1
ATOM 3141 C C . LYS A 1 416 ? -9.586 -22.692 18.381 1.00 42.16 416 LYS A C 1
ATOM 3143 O O . LYS A 1 416 ? -9.712 -23.738 17.755 1.00 42.16 416 LYS A O 1
ATOM 3148 N N . LEU A 1 417 ? -8.422 -22.306 18.906 1.00 39.62 417 LEU A N 1
ATOM 3149 C CA . LEU A 1 417 ? -7.188 -23.092 18.855 1.00 39.62 417 LEU A CA 1
ATOM 3150 C C . LEU A 1 417 ? -7.285 -24.341 19.746 1.00 39.62 417 LEU A C 1
ATOM 3152 O O . LEU A 1 417 ? -6.861 -25.413 19.338 1.00 39.62 417 LEU A O 1
ATOM 3156 N N . MET A 1 418 ? -7.894 -24.227 20.929 1.00 39.59 418 MET A N 1
ATOM 3157 C CA . MET A 1 418 ? -8.162 -25.359 21.820 1.00 39.59 418 MET A CA 1
ATOM 3158 C C . MET A 1 418 ? -9.210 -26.302 21.215 1.00 39.59 418 MET A C 1
ATOM 3160 O O . MET A 1 418 ? -9.008 -27.509 21.231 1.00 39.59 418 MET A O 1
ATOM 3164 N N . ASP A 1 419 ? -10.278 -25.792 20.599 1.00 40.00 419 ASP A N 1
ATOM 3165 C CA . ASP A 1 419 ? -11.251 -26.636 19.890 1.00 40.00 419 ASP A CA 1
ATOM 3166 C C . ASP A 1 419 ? -10.625 -27.368 18.689 1.00 40.00 419 ASP A C 1
ATOM 3168 O O . ASP A 1 419 ? -10.997 -28.505 18.411 1.00 40.00 419 ASP A O 1
ATOM 3172 N N . ALA A 1 420 ? -9.657 -26.754 17.999 1.00 40.56 420 ALA A N 1
ATOM 3173 C CA . ALA A 1 420 ? -8.929 -27.373 16.889 1.00 40.56 420 ALA A CA 1
ATOM 3174 C C . ALA A 1 420 ? -7.864 -28.391 17.339 1.00 40.56 420 ALA A C 1
ATOM 3176 O O . ALA A 1 420 ? -7.575 -29.329 16.604 1.00 40.56 420 ALA A O 1
ATOM 3177 N N . LEU A 1 421 ? -7.283 -28.221 18.532 1.00 41.19 421 LEU A N 1
ATOM 3178 C CA . LEU A 1 421 ? -6.267 -29.124 19.090 1.00 41.19 421 LEU A CA 1
ATOM 3179 C C . LEU A 1 421 ? -6.859 -30.282 19.911 1.00 41.19 421 LEU A C 1
ATOM 3181 O O . LEU A 1 421 ? -6.183 -31.290 20.095 1.00 41.19 421 LEU A O 1
ATOM 3185 N N . PHE A 1 422 ? -8.097 -30.151 20.406 1.00 51.81 422 PHE A N 1
ATOM 3186 C CA . PHE A 1 422 ? -8.731 -31.126 21.308 1.00 51.81 422 PHE A CA 1
ATOM 3187 C C . PHE A 1 422 ? -10.011 -31.782 20.764 1.00 51.81 422 PHE A C 1
ATOM 3189 O O . PHE A 1 422 ? -10.625 -32.587 21.468 1.00 51.81 422 PHE A O 1
ATOM 3196 N N . ARG A 1 423 ? -10.411 -31.512 19.514 1.00 39.31 423 ARG A N 1
ATOM 3197 C CA . ARG A 1 423 ? -11.382 -32.359 18.803 1.00 39.31 423 ARG A CA 1
ATOM 3198 C C . ARG A 1 423 ? -10.636 -33.458 18.043 1.00 39.31 423 ARG A C 1
ATOM 3200 O O . ARG A 1 423 ? -10.080 -33.205 16.983 1.00 39.31 423 ARG A O 1
ATOM 3207 N N . SER A 1 424 ? -10.625 -34.622 18.700 1.00 41.72 424 SER A N 1
ATOM 3208 C CA . SER A 1 424 ? -10.195 -35.977 18.301 1.00 41.72 424 SER A CA 1
ATOM 3209 C C . SER A 1 424 ? -9.899 -36.230 16.827 1.00 41.72 424 SER A C 1
ATOM 3211 O O . SER A 1 424 ? -10.850 -36.057 16.026 1.00 41.72 424 SER A O 1
#

Sequence (424 aa):
MIKITNADTGLEIIKHWDDVNERMIIFLKNGENSFKDVTVEDLYPVSLSGMICFARSGGVAPMATASGGKITWRIPNVNPGDVKELIYTSLTRETLNNHYMKKRPSQGDAGLLAGMASVKPSLRSEQHADVDGPVEIRPEVEQGSPDNCKSLSVLPQSSPIANPGKRGTVISVGAGKGGTGKTTFSINLGVALSEMGSRTVIMDADASMSNLATYIGIDPQNMKATLHEVLSGEAEPDKAAYKVFNDNLLIVPSGLSIEGFLKMDRDLLNDVIEYFSSDADFIVIDTPAGYNKEVALSLLASDHLILVLNPDEGSMTDGIKVQEMARILGVNVIGIVLNRFDMKNPQFTRSQVEEYFGTPVIAMLPEDPGTRRKDKVPVVLASPNSRIASEFYSVARSLAGRNDFVPAGSPSFVTKLMDALFRS

Organism: NCBI:txid2052831